Protein AF-A0A7C4N286-F1 (afdb_monomer_lite)

pLDDT: mean 76.95, std 16.13, range [23.2, 97.94]

Structure (mmCIF, N/CA/C/O backbone):
data_AF-A0A7C4N286-F1
#
_entry.id   AF-A0A7C4N286-F1
#
loop_
_atom_site.group_PDB
_atom_site.id
_atom_site.type_symbol
_atom_site.label_atom_id
_atom_site.label_alt_id
_atom_site.label_comp_id
_atom_site.label_asym_id
_atom_site.label_entity_id
_atom_site.label_seq_id
_atom_site.pdbx_PDB_ins_code
_atom_site.Cartn_x
_atom_site.Cartn_y
_atom_site.Cartn_z
_atom_site.occupancy
_atom_site.B_iso_or_equiv
_atom_site.auth_seq_id
_atom_site.auth_comp_id
_atom_site.auth_asym_id
_atom_site.a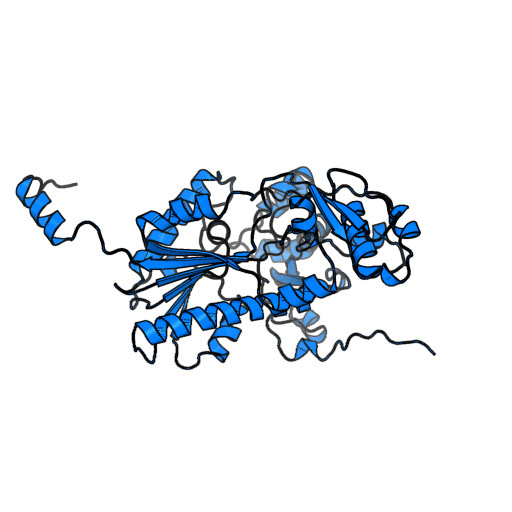uth_atom_id
_atom_site.pdbx_PDB_model_num
ATOM 1 N N . MET A 1 1 ? 22.121 25.941 -27.584 1.00 26.66 1 MET A N 1
ATOM 2 C CA . MET A 1 1 ? 21.160 26.172 -26.486 1.00 26.66 1 MET A CA 1
ATOM 3 C C . MET A 1 1 ? 20.694 24.807 -26.023 1.00 26.66 1 MET A C 1
ATOM 5 O O . MET A 1 1 ? 19.968 24.149 -26.751 1.00 26.66 1 MET A O 1
ATOM 9 N N . VAL A 1 2 ? 21.246 24.333 -24.909 1.00 23.20 2 VAL A N 1
ATOM 10 C CA . VAL A 1 2 ? 20.996 22.997 -24.356 1.00 23.20 2 VAL A CA 1
ATOM 11 C C . VAL A 1 2 ? 20.010 23.186 -23.212 1.00 23.20 2 VAL A C 1
ATOM 13 O O . VAL A 1 2 ? 20.335 23.856 -22.235 1.00 23.20 2 VAL A O 1
ATOM 16 N N . GLY A 1 3 ? 18.790 22.682 -23.385 1.00 23.94 3 GLY A N 1
ATOM 17 C CA . GLY A 1 3 ? 17.765 22.679 -22.350 1.00 23.94 3 GLY A CA 1
ATOM 18 C C . GLY A 1 3 ? 18.136 21.667 -21.279 1.00 23.94 3 GLY A C 1
ATOM 19 O O . GLY A 1 3 ? 18.118 20.463 -21.509 1.00 23.94 3 GLY A O 1
ATOM 20 N N . THR A 1 4 ? 18.529 22.173 -20.121 1.00 26.66 4 THR A N 1
ATOM 21 C CA . THR A 1 4 ? 18.647 21.418 -18.882 1.00 26.66 4 THR A CA 1
ATOM 22 C C . THR A 1 4 ? 17.251 21.039 -18.391 1.00 26.66 4 THR A C 1
ATOM 24 O O . THR A 1 4 ? 16.613 21.832 -17.702 1.00 26.66 4 THR A O 1
ATOM 27 N N . ASP A 1 5 ? 16.812 19.811 -18.671 1.00 26.50 5 ASP A N 1
ATOM 28 C CA . ASP A 1 5 ? 15.773 19.116 -17.892 1.00 26.50 5 ASP A CA 1
ATOM 29 C C . ASP A 1 5 ? 16.361 18.625 -16.557 1.00 26.50 5 ASP A C 1
ATOM 31 O O . ASP A 1 5 ? 16.271 17.461 -16.163 1.00 26.50 5 ASP A O 1
ATOM 35 N N . SER A 1 6 ? 17.004 19.540 -15.829 1.00 28.03 6 SER A N 1
ATOM 36 C CA . SER A 1 6 ? 17.284 19.365 -14.413 1.00 28.03 6 SER A CA 1
ATOM 37 C C . SER A 1 6 ? 15.977 19.602 -13.665 1.00 28.03 6 SER A C 1
ATOM 39 O O . SER A 1 6 ? 15.693 20.687 -13.158 1.00 28.03 6 SER A O 1
ATOM 41 N N . ILE A 1 7 ? 15.145 18.560 -13.593 1.00 30.22 7 ILE A N 1
ATOM 42 C CA . ILE A 1 7 ? 14.093 18.480 -12.578 1.00 30.22 7 ILE A CA 1
ATOM 43 C C . ILE A 1 7 ? 14.762 18.854 -11.250 1.00 30.22 7 ILE A C 1
ATOM 45 O O . ILE A 1 7 ? 15.689 18.166 -10.836 1.00 30.22 7 ILE A O 1
ATOM 49 N N . ARG A 1 8 ? 14.359 19.984 -10.650 1.00 27.56 8 ARG A N 1
ATOM 50 C CA . ARG A 1 8 ? 14.990 20.664 -9.499 1.00 27.56 8 ARG A CA 1
ATOM 51 C C . ARG A 1 8 ? 15.437 19.686 -8.395 1.00 27.56 8 ARG A C 1
ATOM 53 O O . ARG A 1 8 ? 14.693 19.451 -7.447 1.00 27.56 8 ARG A O 1
ATOM 60 N N . GLN A 1 9 ? 16.660 19.160 -8.500 1.00 35.12 9 GLN A N 1
ATOM 61 C CA . GLN A 1 9 ? 17.217 18.101 -7.644 1.00 35.12 9 GLN A CA 1
ATOM 62 C C . GLN A 1 9 ? 17.297 18.506 -6.161 1.00 35.12 9 GLN A C 1
ATOM 64 O O . GLN A 1 9 ? 17.196 17.658 -5.281 1.00 35.12 9 GLN A O 1
ATOM 69 N N . GLU A 1 10 ? 17.395 19.802 -5.865 1.00 27.67 10 GLU A N 1
ATOM 70 C CA . GLU A 1 10 ? 17.580 20.312 -4.500 1.00 27.67 10 GLU A CA 1
ATOM 71 C C . GLU A 1 10 ? 16.273 20.565 -3.733 1.00 27.67 10 GLU A C 1
ATOM 73 O O . GLU A 1 10 ? 16.277 20.635 -2.505 1.00 27.67 10 GLU A O 1
ATOM 78 N N . SER A 1 11 ? 15.128 20.679 -4.419 1.00 29.22 11 SER A N 1
ATOM 79 C CA . SER A 1 11 ? 13.851 20.956 -3.740 1.00 29.22 11 SER A CA 1
ATOM 80 C C . SER A 1 11 ? 13.297 19.734 -2.998 1.00 29.22 11 SER A C 1
ATOM 82 O O . SER A 1 11 ? 12.499 19.903 -2.078 1.00 29.22 11 SER A O 1
ATOM 84 N N . PHE A 1 12 ? 13.711 18.523 -3.387 1.00 33.06 12 PHE A N 1
ATOM 85 C CA . PHE A 1 12 ? 13.225 17.251 -2.837 1.00 33.06 12 PHE A CA 1
ATOM 86 C C . PHE A 1 12 ? 13.862 16.879 -1.491 1.00 33.06 12 PHE A C 1
ATOM 88 O O . PHE A 1 12 ? 13.297 16.089 -0.744 1.00 33.06 12 PHE A O 1
ATOM 95 N N . LEU A 1 13 ? 15.014 17.472 -1.156 1.00 33.72 13 LEU A N 1
ATOM 96 C CA . LEU A 1 13 ? 15.753 17.210 0.086 1.00 33.72 13 LEU A CA 1
ATOM 97 C C . LEU A 1 13 ? 15.246 18.026 1.289 1.00 33.72 13 LEU A C 1
ATOM 99 O O . LEU A 1 13 ? 15.770 17.874 2.390 1.00 33.72 13 LEU A O 1
ATOM 103 N N . LYS A 1 14 ? 14.257 18.913 1.101 1.00 32.84 14 LYS A N 1
ATOM 104 C CA . LYS A 1 14 ? 13.726 19.762 2.183 1.00 32.84 14 LYS A CA 1
ATOM 105 C C . LYS A 1 14 ? 12.690 19.070 3.076 1.00 32.84 14 LYS A C 1
ATOM 107 O O . LYS A 1 14 ? 12.508 19.514 4.204 1.00 32.84 14 LYS A O 1
ATOM 112 N N . GLU A 1 15 ? 12.075 17.978 2.627 1.00 41.16 15 GLU A N 1
ATOM 113 C CA . GLU A 1 15 ? 11.138 17.165 3.421 1.00 41.16 15 GLU A CA 1
ATOM 114 C C . GLU A 1 15 ? 11.647 15.716 3.486 1.00 41.16 15 GLU A C 1
ATOM 116 O O . GLU A 1 15 ? 11.128 14.805 2.838 1.00 41.16 15 GLU A O 1
ATOM 121 N N . ASP A 1 16 ? 12.737 15.510 4.234 1.00 47.94 16 ASP A N 1
ATOM 122 C CA . ASP A 1 16 ? 13.454 14.233 4.317 1.00 47.94 16 ASP A CA 1
ATOM 123 C C . ASP A 1 16 ? 12.679 13.165 5.109 1.00 47.94 16 ASP A C 1
ATOM 125 O O . ASP A 1 16 ? 12.920 12.877 6.284 1.00 47.94 16 ASP A O 1
ATOM 129 N N . SER A 1 17 ? 11.699 12.569 4.439 1.00 48.06 17 SER A N 1
ATOM 130 C CA . SER A 1 17 ? 10.825 11.562 5.028 1.00 48.06 17 SER A CA 1
ATOM 131 C C . SER A 1 17 ? 11.552 10.216 5.194 1.00 48.06 17 SER A C 1
ATOM 133 O O . SER A 1 17 ? 11.416 9.571 6.239 1.00 48.06 17 SER A O 1
ATOM 135 N N . TYR A 1 18 ? 12.396 9.830 4.227 1.00 57.41 18 TYR A N 1
ATOM 136 C CA . TYR A 1 18 ? 13.111 8.544 4.186 1.00 57.41 18 TYR A CA 1
ATOM 137 C C . TYR A 1 18 ? 14.487 8.547 4.882 1.00 57.41 18 TYR A C 1
ATOM 139 O O . TYR A 1 18 ? 15.095 7.486 5.050 1.00 57.41 18 TYR A O 1
ATOM 147 N N . GLY A 1 19 ? 14.977 9.699 5.343 1.00 66.19 19 GLY A N 1
ATOM 148 C CA . GLY A 1 19 ? 16.315 9.808 5.920 1.00 66.19 19 GLY A CA 1
ATOM 149 C C . GLY A 1 19 ? 17.379 9.570 4.854 1.00 66.19 19 GLY A C 1
ATOM 150 O O . GLY A 1 19 ? 18.177 8.638 4.999 1.00 66.19 19 GLY A O 1
ATOM 151 N N . PHE A 1 20 ? 17.318 10.318 3.751 1.00 74.38 20 PHE A N 1
ATOM 152 C CA . PHE A 1 20 ? 18.265 10.196 2.649 1.00 74.38 20 PHE A CA 1
ATOM 153 C C . PHE A 1 20 ? 19.688 10.388 3.151 1.00 74.38 20 PHE A C 1
ATOM 155 O O . PHE A 1 20 ? 19.998 11.323 3.885 1.00 74.38 20 PHE A O 1
ATOM 162 N N . ILE A 1 21 ? 20.554 9.470 2.748 1.00 77.31 21 ILE A N 1
ATOM 163 C CA . ILE A 1 21 ? 21.963 9.512 3.092 1.00 77.31 21 ILE A CA 1
ATOM 164 C C . ILE A 1 21 ? 22.641 10.372 2.041 1.00 77.31 21 ILE A C 1
ATOM 166 O O . ILE A 1 21 ? 22.609 10.042 0.853 1.00 77.31 21 ILE A O 1
ATOM 170 N N . LYS A 1 22 ? 23.250 11.476 2.466 1.00 74.62 22 LYS A N 1
ATOM 171 C CA . LYS A 1 22 ? 23.991 12.323 1.538 1.00 74.62 22 LYS A CA 1
ATOM 172 C C . LYS A 1 22 ? 25.327 11.684 1.186 1.00 74.62 22 LYS A C 1
ATOM 174 O O . LYS A 1 22 ? 25.891 10.927 1.977 1.00 74.62 22 LYS A O 1
ATOM 179 N N . THR A 1 23 ? 25.855 12.017 0.013 1.00 75.75 23 THR A N 1
ATOM 180 C CA . THR A 1 23 ? 27.135 11.483 -0.476 1.00 75.75 23 THR A CA 1
ATOM 181 C C . THR A 1 23 ? 28.273 11.755 0.507 1.00 75.75 23 THR A C 1
ATOM 183 O O . THR A 1 23 ? 29.125 10.896 0.716 1.00 75.75 23 THR A O 1
ATOM 186 N N . GLU A 1 24 ? 28.245 12.910 1.179 1.00 80.62 24 GLU A N 1
ATOM 187 C CA . GLU A 1 24 ? 29.236 13.294 2.195 1.00 80.62 24 GLU A CA 1
ATOM 188 C C . GLU A 1 24 ? 29.259 12.343 3.407 1.00 80.62 24 GLU A C 1
ATOM 190 O O . GLU A 1 24 ? 30.265 12.244 4.104 1.00 80.62 24 GLU A O 1
ATOM 195 N N . GLU A 1 25 ? 28.166 11.621 3.668 1.00 81.00 25 GLU A N 1
ATOM 196 C CA . GLU A 1 25 ? 28.051 10.691 4.794 1.00 81.00 25 GLU A CA 1
ATOM 197 C C . GLU A 1 25 ? 28.521 9.269 4.447 1.00 81.00 25 GLU A C 1
ATOM 199 O O . GLU A 1 25 ? 28.686 8.449 5.354 1.00 81.00 25 GLU A O 1
ATOM 204 N N . PHE A 1 26 ? 28.747 8.945 3.168 1.00 84.12 26 PHE A N 1
ATOM 205 C CA . PHE A 1 26 ? 28.994 7.566 2.725 1.00 84.12 26 PHE A CA 1
ATOM 206 C C . PHE A 1 26 ? 30.222 6.943 3.376 1.00 84.12 26 PHE A C 1
ATOM 208 O O . PHE A 1 26 ? 30.134 5.828 3.893 1.00 84.12 26 PHE A O 1
ATOM 215 N N . GLU A 1 27 ? 31.338 7.671 3.403 1.00 83.06 27 GLU A N 1
ATOM 216 C CA . GLU A 1 27 ? 32.589 7.189 3.990 1.00 83.06 27 GLU A CA 1
ATOM 217 C C . GLU A 1 27 ? 32.395 6.857 5.477 1.00 83.06 27 GLU A C 1
ATOM 219 O O . GLU A 1 27 ? 32.699 5.749 5.919 1.00 83.06 27 GLU A O 1
ATOM 224 N N . SER A 1 28 ? 31.762 7.770 6.223 1.00 86.19 28 SER A N 1
ATOM 225 C CA . SER A 1 28 ? 31.472 7.600 7.653 1.00 86.19 28 SER A CA 1
ATOM 226 C C . SER A 1 28 ? 30.530 6.430 7.960 1.00 86.19 28 SER A C 1
ATOM 228 O O . SER A 1 28 ? 30.586 5.837 9.038 1.00 86.19 28 SER A O 1
ATOM 230 N N . LEU A 1 29 ? 29.661 6.080 7.008 1.00 84.62 29 LEU A N 1
ATOM 231 C CA . LEU A 1 29 ? 28.675 5.010 7.140 1.00 84.62 29 LEU A CA 1
ATOM 232 C C . LEU A 1 29 ? 29.155 3.684 6.535 1.00 84.62 29 LEU A C 1
ATOM 234 O O . LEU A 1 29 ? 28.457 2.671 6.661 1.00 84.62 29 LEU A O 1
ATOM 238 N N . GLY A 1 30 ? 30.341 3.670 5.917 1.00 84.81 30 GLY A N 1
ATOM 239 C CA . GLY A 1 30 ? 30.910 2.505 5.246 1.00 84.81 30 GLY A CA 1
ATOM 240 C C . GLY A 1 30 ? 30.166 2.114 3.967 1.00 84.81 30 GLY A C 1
ATOM 241 O O . GLY A 1 30 ? 30.099 0.929 3.632 1.00 84.81 30 GLY A O 1
ATOM 242 N N . ILE A 1 31 ? 29.527 3.077 3.304 1.00 86.38 31 ILE A N 1
ATOM 243 C CA . ILE A 1 31 ? 28.744 2.868 2.085 1.00 86.38 31 ILE A CA 1
ATOM 244 C C . ILE A 1 31 ? 29.666 2.990 0.876 1.00 86.38 31 ILE A C 1
ATOM 246 O O . ILE A 1 31 ? 30.350 3.991 0.691 1.00 86.38 31 ILE A O 1
ATOM 250 N N . ASP A 1 32 ? 29.657 1.956 0.043 1.00 83.38 32 ASP A N 1
ATOM 251 C CA . ASP A 1 32 ? 30.374 1.941 -1.225 1.00 83.38 32 ASP A CA 1
ATOM 252 C C . ASP A 1 32 ? 29.453 2.462 -2.333 1.00 83.38 32 ASP A C 1
ATOM 254 O O . ASP A 1 32 ? 28.416 1.856 -2.620 1.00 83.38 32 ASP A O 1
ATOM 258 N N . ALA A 1 33 ? 29.832 3.586 -2.946 1.00 79.75 33 ALA A N 1
ATOM 259 C CA . ALA A 1 33 ? 29.052 4.238 -3.993 1.00 79.75 33 ALA A CA 1
ATOM 260 C C . ALA A 1 33 ? 28.854 3.353 -5.235 1.00 79.75 33 ALA A C 1
ATOM 262 O O . ALA A 1 33 ? 27.866 3.525 -5.943 1.00 79.75 33 ALA A O 1
ATOM 263 N N . SER A 1 34 ? 29.739 2.381 -5.484 1.00 79.81 34 SER A N 1
ATOM 264 C CA . SER A 1 34 ? 29.597 1.446 -6.609 1.00 79.81 34 SER A CA 1
ATOM 265 C C . SER A 1 34 ? 28.387 0.517 -6.472 1.00 79.81 34 SER A C 1
ATOM 267 O O . SER A 1 34 ? 27.861 0.049 -7.476 1.00 79.81 34 SER A O 1
ATOM 269 N N . HIS A 1 35 ? 27.898 0.296 -5.248 1.00 79.12 35 HIS A N 1
ATOM 270 C CA . HIS A 1 35 ? 26.699 -0.502 -4.990 1.00 79.12 35 HIS A CA 1
ATOM 271 C C . HIS A 1 35 ? 25.390 0.299 -5.116 1.00 79.12 35 HIS A C 1
ATOM 273 O O . HIS A 1 35 ? 24.315 -0.272 -4.896 1.00 79.12 35 HIS A O 1
ATOM 279 N N . ILE A 1 36 ? 25.466 1.600 -5.427 1.00 78.06 36 ILE A N 1
ATOM 280 C CA . ILE A 1 36 ? 24.312 2.487 -5.595 1.00 78.06 36 ILE A CA 1
ATOM 281 C C . ILE A 1 36 ? 24.045 2.658 -7.096 1.00 78.06 36 ILE A C 1
ATOM 283 O O . ILE A 1 36 ? 24.765 3.401 -7.770 1.00 78.06 36 ILE A O 1
ATOM 287 N N . PRO A 1 37 ? 23.012 1.998 -7.645 1.00 69.88 37 PRO A N 1
ATOM 288 C CA . PRO A 1 37 ? 22.693 2.117 -9.054 1.00 69.88 37 PRO A CA 1
ATOM 289 C C . PRO A 1 37 ? 22.194 3.535 -9.383 1.00 69.88 37 PRO A C 1
ATOM 291 O O . PRO A 1 37 ? 21.446 4.138 -8.595 1.00 69.88 37 PRO A O 1
ATOM 294 N N . PRO A 1 38 ? 22.563 4.087 -10.555 1.00 60.66 38 PRO A N 1
ATOM 295 C CA . PRO A 1 38 ? 22.107 5.401 -10.988 1.00 60.66 38 PRO A CA 1
ATOM 296 C C . PRO A 1 38 ? 20.579 5.523 -10.971 1.00 60.66 38 PRO A C 1
ATOM 298 O O . PRO A 1 38 ? 19.870 4.658 -11.474 1.00 60.66 38 PRO A O 1
ATOM 301 N N . GLY A 1 39 ? 20.053 6.641 -10.463 1.00 59.28 39 GLY A N 1
ATOM 302 C CA . GLY A 1 39 ? 18.601 6.858 -10.362 1.00 59.28 39 GLY A CA 1
ATOM 303 C C . GLY A 1 39 ? 17.955 6.257 -9.108 1.00 59.28 39 GLY A C 1
ATOM 304 O O . GLY A 1 39 ? 16.727 6.268 -8.996 1.00 59.28 39 GLY A O 1
ATOM 305 N N . THR A 1 40 ? 18.760 5.779 -8.158 1.00 70.19 40 THR A N 1
ATOM 306 C CA . THR A 1 40 ? 18.325 5.465 -6.794 1.00 70.19 40 THR A CA 1
ATOM 307 C C . THR A 1 40 ? 19.008 6.379 -5.781 1.00 70.19 40 THR A C 1
ATOM 309 O O . THR A 1 40 ? 20.100 6.891 -6.026 1.00 70.19 40 THR A O 1
ATOM 312 N N . PHE A 1 41 ? 18.352 6.591 -4.643 1.00 76.69 41 PHE A N 1
ATOM 313 C CA . PHE A 1 41 ? 18.877 7.365 -3.527 1.00 76.69 41 PHE A CA 1
ATOM 314 C C . PHE A 1 41 ? 19.013 6.466 -2.302 1.00 76.69 41 PHE A C 1
ATOM 316 O O . PHE A 1 41 ? 18.024 5.839 -1.911 1.00 76.69 41 PHE A O 1
ATOM 323 N N . PRO A 1 42 ? 20.200 6.384 -1.681 1.00 81.56 42 PRO A N 1
ATOM 324 C CA . PRO A 1 42 ? 20.358 5.643 -0.444 1.00 81.56 42 PRO A CA 1
ATOM 325 C C . PRO A 1 42 ? 19.588 6.341 0.679 1.00 81.56 42 PRO A C 1
ATOM 327 O O . PRO A 1 42 ? 19.644 7.558 0.845 1.00 81.56 42 PRO A O 1
ATOM 330 N N . ALA A 1 43 ? 18.878 5.556 1.471 1.00 81.62 43 ALA A N 1
ATOM 331 C CA . ALA A 1 43 ? 18.046 6.017 2.563 1.00 81.62 43 ALA A CA 1
ATOM 332 C C . ALA A 1 43 ? 18.227 5.121 3.786 1.00 81.62 43 ALA A C 1
ATOM 334 O O . ALA A 1 43 ? 18.463 3.913 3.682 1.00 81.62 43 ALA A O 1
ATOM 335 N N . ARG A 1 44 ? 18.109 5.730 4.966 1.00 71.94 44 ARG A N 1
ATOM 336 C CA . ARG A 1 44 ? 18.198 5.028 6.251 1.00 71.94 44 ARG A CA 1
ATOM 337 C C . ARG A 1 44 ? 16.915 4.270 6.578 1.00 71.94 44 ARG A C 1
ATOM 339 O O . ARG A 1 44 ? 16.978 3.252 7.263 1.00 71.94 44 ARG A O 1
ATOM 346 N N . LYS A 1 45 ? 15.761 4.774 6.132 1.00 63.72 45 LYS A N 1
ATOM 347 C CA . LYS A 1 45 ? 14.451 4.176 6.415 1.00 63.72 45 LYS A CA 1
ATOM 348 C C . LYS A 1 45 ? 13.989 3.286 5.274 1.00 63.72 45 LYS A C 1
ATOM 350 O O . LYS A 1 45 ? 14.196 3.606 4.103 1.00 63.72 45 LYS A O 1
ATOM 355 N N . HIS A 1 46 ? 13.341 2.186 5.638 1.00 59.81 46 HIS A N 1
ATOM 356 C CA . HIS A 1 46 ? 12.764 1.265 4.681 1.00 59.81 46 HIS A CA 1
ATOM 357 C C . HIS A 1 46 ? 11.466 1.894 4.147 1.00 59.81 46 HIS A C 1
ATOM 359 O O . HIS A 1 46 ? 10.619 2.326 4.931 1.00 59.81 46 HIS A O 1
ATOM 365 N N . PRO A 1 47 ? 11.246 1.975 2.829 1.00 58.75 47 PRO A N 1
ATOM 366 C CA . PRO A 1 47 ? 9.998 2.528 2.317 1.00 58.75 47 PRO A CA 1
ATOM 367 C C . PRO A 1 47 ? 8.820 1.572 2.542 1.00 58.75 47 PRO A C 1
ATOM 369 O O . PRO A 1 47 ? 8.984 0.397 2.864 1.00 58.75 47 PRO A O 1
ATOM 372 N N . SER A 1 48 ? 7.582 2.035 2.359 1.00 52.03 48 SER A N 1
ATOM 373 C CA . SER A 1 48 ? 6.464 1.083 2.264 1.00 52.03 48 SER A CA 1
ATOM 374 C C . SER A 1 48 ? 6.702 0.095 1.104 1.00 52.03 48 SER A C 1
ATOM 376 O O . SER A 1 48 ? 7.445 0.409 0.176 1.00 52.03 48 SER A O 1
ATOM 378 N N . ARG A 1 49 ? 6.172 -1.136 1.221 1.00 54.06 49 ARG A N 1
ATOM 379 C CA . ARG A 1 49 ? 6.485 -2.289 0.351 1.00 54.06 49 ARG A CA 1
ATOM 380 C C . ARG A 1 49 ? 6.537 -1.864 -1.119 1.00 54.06 49 ARG A C 1
ATOM 382 O O . ARG A 1 49 ? 5.536 -1.411 -1.664 1.00 54.06 49 ARG A O 1
ATOM 389 N N . LEU A 1 50 ? 7.695 -2.041 -1.747 1.00 57.81 50 LEU A N 1
ATOM 390 C CA . LEU A 1 50 ? 7.858 -1.830 -3.177 1.00 57.81 50 LEU A CA 1
ATOM 391 C C . LEU A 1 50 ? 7.782 -3.192 -3.839 1.00 57.81 50 LEU A C 1
ATOM 393 O O . LEU A 1 50 ? 8.623 -4.040 -3.573 1.00 57.81 50 LEU A O 1
ATOM 397 N N . LEU A 1 51 ? 6.757 -3.444 -4.642 1.00 52.72 51 LEU A N 1
ATOM 398 C CA . LEU A 1 51 ? 6.638 -4.733 -5.315 1.00 52.72 51 LEU A CA 1
ATOM 399 C C . LEU A 1 51 ? 7.737 -4.855 -6.372 1.00 52.72 51 LEU A C 1
ATOM 401 O O . LEU A 1 51 ? 7.849 -4.003 -7.255 1.00 52.72 51 LEU A O 1
ATOM 405 N N . SER A 1 52 ? 8.553 -5.903 -6.253 1.00 55.78 52 SER A N 1
ATOM 406 C CA . SER A 1 52 ? 9.552 -6.242 -7.265 1.00 55.78 52 SER A CA 1
ATOM 407 C C . SER A 1 52 ? 8.860 -6.836 -8.486 1.00 55.78 52 SER A C 1
ATOM 409 O O . SER A 1 52 ? 7.879 -7.567 -8.352 1.00 55.78 52 SER A O 1
ATOM 411 N N . ARG A 1 53 ? 9.409 -6.612 -9.683 1.00 57.03 53 ARG A N 1
ATOM 412 C CA . ARG A 1 53 ? 8.981 -7.338 -10.892 1.00 57.03 53 ARG A CA 1
ATOM 413 C C . ARG A 1 53 ? 9.181 -8.856 -10.822 1.00 57.03 53 ARG A C 1
ATOM 415 O O . ARG A 1 53 ? 8.675 -9.568 -11.681 1.00 57.03 53 ARG A O 1
ATOM 422 N N . PHE A 1 54 ? 9.972 -9.355 -9.871 1.00 52.50 54 PHE A N 1
ATOM 423 C CA . PHE A 1 54 ? 10.230 -10.788 -9.700 1.00 52.50 54 PHE A CA 1
ATOM 424 C C . PHE A 1 54 ? 9.297 -11.461 -8.690 1.00 52.50 54 PHE A C 1
ATOM 426 O O . PHE A 1 54 ? 9.525 -12.620 -8.358 1.00 52.50 54 PHE A O 1
ATOM 433 N N . GLY A 1 55 ? 8.265 -10.748 -8.230 1.00 48.19 55 GLY A N 1
ATOM 434 C CA . GLY A 1 55 ? 7.438 -11.186 -7.114 1.00 48.19 55 GLY A CA 1
ATOM 435 C C . GLY A 1 55 ? 8.059 -10.801 -5.767 1.00 48.19 55 GLY A C 1
ATOM 436 O O . GLY A 1 55 ? 9.231 -10.419 -5.672 1.00 48.19 55 GLY A O 1
ATOM 437 N N . GLY A 1 56 ? 7.240 -10.785 -4.717 1.00 54.16 56 GLY A N 1
ATOM 438 C CA . GLY A 1 56 ? 7.653 -10.304 -3.399 1.00 54.16 56 GLY A CA 1
ATOM 439 C C . GLY A 1 56 ? 7.973 -8.798 -3.333 1.00 54.16 56 GLY A C 1
ATOM 440 O O . GLY A 1 56 ? 7.553 -7.978 -4.149 1.00 54.16 56 GLY A O 1
ATOM 441 N N . ASN A 1 57 ? 8.670 -8.396 -2.274 1.00 60.12 57 ASN A N 1
ATOM 442 C CA . ASN A 1 57 ? 9.098 -7.020 -2.033 1.00 60.12 57 ASN A CA 1
ATOM 443 C C . ASN A 1 57 ? 10.521 -6.816 -2.572 1.00 60.12 57 ASN A C 1
ATOM 445 O O . ASN A 1 57 ? 11.425 -7.581 -2.237 1.00 60.12 57 ASN A O 1
ATOM 449 N N . ALA A 1 58 ? 10.742 -5.737 -3.322 1.00 61.56 58 ALA A N 1
ATOM 450 C CA . ALA A 1 58 ? 12.038 -5.284 -3.818 1.00 61.56 58 ALA A CA 1
ATOM 451 C C . ALA A 1 58 ? 13.056 -5.034 -2.697 1.00 61.56 58 ALA A C 1
ATOM 453 O O . ALA A 1 58 ? 14.241 -4.937 -2.966 1.00 61.56 58 ALA A O 1
ATOM 454 N N . PHE A 1 59 ? 12.639 -4.985 -1.435 1.00 63.25 59 PHE A N 1
ATOM 455 C CA . PHE A 1 59 ? 13.534 -4.899 -0.280 1.00 63.25 59 PHE A CA 1
ATOM 456 C C . PHE A 1 59 ? 13.755 -6.233 0.457 1.00 63.25 59 PHE A C 1
ATOM 458 O O . PHE A 1 59 ? 14.359 -6.243 1.524 1.00 63.25 59 PHE A O 1
ATOM 465 N N . GLY A 1 60 ? 13.301 -7.362 -0.101 1.00 54.66 60 GLY A N 1
ATOM 466 C CA . GLY A 1 60 ? 13.635 -8.709 0.385 1.00 54.66 60 GLY A CA 1
ATOM 467 C C . GLY A 1 60 ? 12.545 -9.417 1.197 1.00 54.66 60 GLY A C 1
ATOM 468 O O . GLY A 1 60 ? 12.721 -10.574 1.569 1.00 54.66 60 GLY A O 1
ATOM 469 N N . PHE A 1 61 ? 11.389 -8.793 1.443 1.00 48.44 61 PHE A N 1
ATOM 470 C CA . PHE A 1 61 ? 10.247 -9.497 2.047 1.00 48.44 61 PHE A CA 1
ATOM 471 C C . PHE A 1 61 ? 9.584 -10.444 1.035 1.00 48.44 61 PHE A C 1
ATOM 473 O O . PHE A 1 61 ? 9.176 -10.014 -0.041 1.00 48.44 61 PHE A O 1
ATOM 480 N N . GLY A 1 62 ? 9.430 -11.724 1.385 1.00 48.97 62 GLY A N 1
ATOM 481 C CA . GLY A 1 62 ? 8.814 -12.722 0.497 1.00 48.97 62 GLY A CA 1
ATOM 482 C C . GLY A 1 62 ? 9.749 -13.264 -0.590 1.00 48.97 62 GLY A C 1
ATOM 483 O O . GLY A 1 62 ? 9.278 -13.784 -1.589 1.00 48.97 62 GLY A O 1
ATOM 484 N N . PHE A 1 63 ? 11.063 -13.182 -0.373 1.00 48.28 63 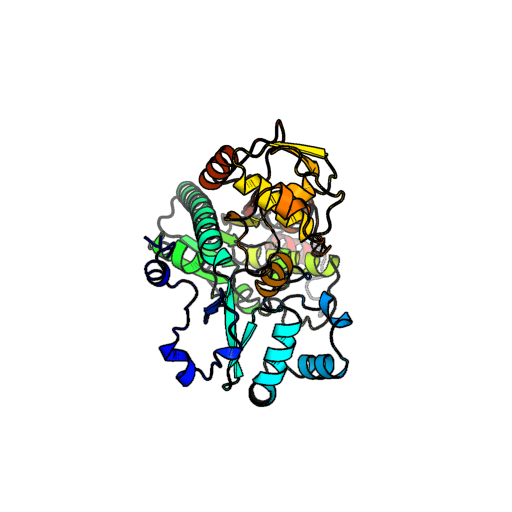PHE A N 1
ATOM 485 C CA . PHE A 1 63 ? 12.162 -13.590 -1.263 1.00 48.28 63 PHE A CA 1
ATOM 486 C C . PHE A 1 63 ? 12.151 -15.056 -1.766 1.00 48.28 63 PHE A C 1
ATOM 488 O O . PHE A 1 63 ? 13.081 -15.505 -2.430 1.00 48.28 63 PHE A O 1
ATOM 495 N N . PHE A 1 64 ? 11.114 -15.832 -1.454 1.00 49.50 64 PHE A N 1
ATOM 496 C CA . PHE A 1 64 ? 11.017 -17.267 -1.723 1.00 49.50 64 PHE A CA 1
ATOM 497 C C . PHE A 1 64 ? 10.841 -17.619 -3.208 1.00 49.50 64 PHE A C 1
ATOM 499 O O . PHE A 1 64 ? 11.180 -18.726 -3.611 1.00 49.50 64 PHE A O 1
ATOM 506 N N . GLU A 1 65 ? 10.409 -16.667 -4.032 1.00 49.84 65 GLU A N 1
ATOM 507 C CA . GLU A 1 65 ? 10.130 -16.859 -5.464 1.00 49.84 65 GLU A CA 1
ATOM 508 C C . GLU A 1 65 ? 11.387 -16.759 -6.354 1.00 49.84 65 GLU A C 1
ATOM 510 O O . GLU A 1 65 ? 11.352 -17.130 -7.525 1.00 49.84 65 GLU A O 1
ATOM 515 N N . VAL A 1 66 ? 12.521 -16.294 -5.806 1.00 52.09 66 VAL A N 1
ATOM 516 C CA . VAL A 1 66 ? 13.774 -16.058 -6.560 1.00 52.09 66 VAL A CA 1
ATOM 517 C C . VAL A 1 66 ? 14.854 -17.114 -6.262 1.00 52.09 66 VAL A C 1
ATOM 519 O O . VAL A 1 66 ? 15.940 -17.076 -6.842 1.00 52.09 66 VAL A O 1
ATOM 522 N N . TYR A 1 67 ? 14.559 -18.100 -5.404 1.00 52.62 67 TYR A N 1
ATOM 523 C CA . TYR A 1 67 ? 15.498 -19.167 -5.022 1.00 52.62 67 TYR A CA 1
ATOM 524 C C . TYR A 1 67 ? 15.992 -19.981 -6.225 1.00 52.62 67 TYR A C 1
ATOM 526 O O . TYR A 1 67 ? 17.163 -20.349 -6.262 1.00 52.62 67 TYR A O 1
ATOM 534 N N . ASP A 1 68 ? 15.149 -20.167 -7.244 1.00 55.03 68 ASP A N 1
ATOM 535 C CA . ASP A 1 68 ? 15.493 -20.912 -8.465 1.00 55.03 68 ASP A CA 1
ATOM 536 C C . ASP A 1 68 ? 16.563 -20.219 -9.330 1.00 55.03 68 ASP A C 1
ATOM 538 O O . ASP A 1 68 ? 17.081 -20.810 -10.277 1.00 55.03 68 ASP A O 1
ATOM 542 N N . ARG A 1 69 ? 16.907 -18.959 -9.029 1.00 59.91 69 ARG A N 1
ATOM 543 C CA . ARG A 1 69 ? 17.897 -18.164 -9.778 1.00 59.91 69 ARG A CA 1
ATOM 544 C C . ARG A 1 69 ? 19.240 -18.018 -9.071 1.00 59.91 69 ARG A C 1
ATOM 546 O O . ARG A 1 69 ? 20.164 -17.449 -9.650 1.00 59.91 69 ARG A O 1
ATOM 553 N N . LEU A 1 70 ? 19.351 -18.493 -7.834 1.00 66.19 70 LEU A N 1
ATOM 554 C CA . LEU A 1 70 ? 20.556 -18.363 -7.021 1.00 66.19 70 LEU A CA 1
ATOM 555 C C . LEU A 1 70 ? 21.380 -19.647 -7.079 1.00 66.19 70 LEU A C 1
ATOM 557 O O . LEU A 1 70 ? 20.841 -20.753 -7.067 1.00 66.19 70 LEU A O 1
ATOM 561 N N . SER A 1 71 ? 22.708 -19.515 -7.119 1.00 75.38 71 SER A N 1
ATOM 562 C CA . SER A 1 71 ? 23.563 -20.696 -7.027 1.00 75.38 71 SER A CA 1
ATOM 563 C C . SER A 1 71 ? 23.449 -21.325 -5.627 1.00 75.38 71 SER A C 1
ATOM 565 O O . SER A 1 71 ? 23.188 -20.613 -4.652 1.00 75.38 71 SER A O 1
ATOM 567 N N . PRO A 1 72 ? 23.708 -22.637 -5.464 1.00 74.44 72 PRO A N 1
ATOM 568 C CA . PRO A 1 72 ? 23.698 -23.276 -4.144 1.00 74.44 72 PRO A CA 1
ATOM 569 C C . PRO A 1 72 ? 24.621 -22.591 -3.123 1.00 74.44 72 PRO A C 1
ATOM 571 O O . PRO A 1 72 ? 24.325 -22.581 -1.930 1.00 74.44 72 PRO A O 1
ATOM 574 N N . LYS A 1 73 ? 25.720 -21.981 -3.593 1.00 79.06 73 LYS A N 1
ATOM 575 C CA . LYS A 1 73 ? 26.651 -21.214 -2.756 1.00 79.06 73 LYS A CA 1
ATOM 576 C C . LYS A 1 73 ? 26.037 -19.897 -2.279 1.00 79.06 73 LYS A C 1
ATOM 578 O O . LYS A 1 73 ? 26.137 -19.584 -1.095 1.00 79.06 73 LYS A O 1
ATOM 583 N N . ASP A 1 74 ? 25.365 -19.169 -3.169 1.00 78.75 74 ASP A N 1
ATOM 584 C CA . ASP A 1 74 ? 24.691 -17.909 -2.832 1.00 78.75 74 ASP A CA 1
ATOM 585 C C . ASP A 1 74 ? 23.528 -18.158 -1.867 1.00 78.75 74 ASP A C 1
ATOM 587 O O . ASP A 1 74 ? 23.366 -17.436 -0.886 1.00 78.75 74 ASP A O 1
ATOM 591 N N . LEU A 1 75 ? 22.765 -19.234 -2.087 1.00 71.69 75 LEU A N 1
ATOM 592 C CA . LEU A 1 75 ? 21.696 -19.664 -1.187 1.00 71.69 75 LEU A CA 1
ATOM 593 C C . LEU A 1 75 ? 22.215 -19.972 0.216 1.00 71.69 75 LEU A C 1
ATOM 595 O O . LEU A 1 75 ? 21.643 -19.505 1.199 1.00 71.69 75 LEU A O 1
ATOM 599 N N . GLN A 1 76 ? 23.314 -20.720 0.316 1.00 75.88 76 GLN A N 1
ATOM 600 C CA . GLN A 1 76 ? 23.927 -21.047 1.599 1.00 75.88 76 GLN A CA 1
ATOM 601 C C . GLN A 1 76 ? 24.442 -19.792 2.318 1.00 75.88 76 GLN A C 1
ATOM 603 O O . GLN A 1 76 ? 24.290 -19.674 3.536 1.00 75.88 76 GLN A O 1
ATOM 608 N N . LEU A 1 77 ? 25.006 -18.834 1.573 1.00 77.88 77 LEU A N 1
ATOM 609 C CA . LEU A 1 77 ? 25.441 -17.555 2.125 1.00 77.88 77 LEU A CA 1
ATOM 610 C C . LEU A 1 77 ? 24.250 -16.740 2.642 1.00 77.88 77 LEU A C 1
ATOM 612 O O . LEU A 1 77 ? 24.278 -16.306 3.791 1.00 77.88 77 LEU A O 1
ATOM 616 N N . LEU A 1 78 ? 23.180 -16.586 1.857 1.00 73.75 78 LEU A N 1
ATOM 617 C CA . LEU A 1 78 ? 21.990 -15.842 2.280 1.00 73.75 78 LEU A CA 1
ATOM 618 C C . LEU A 1 78 ? 21.279 -16.496 3.473 1.00 73.75 78 LEU A C 1
ATOM 620 O O . LEU A 1 78 ? 20.871 -15.798 4.396 1.00 73.75 78 LEU A O 1
ATOM 624 N N . GLN A 1 79 ? 21.195 -17.828 3.516 1.00 70.00 79 GLN A N 1
ATOM 625 C CA . GLN A 1 79 ? 20.632 -18.569 4.655 1.00 70.00 79 GLN A CA 1
ATOM 626 C C . GLN A 1 79 ? 21.475 -18.442 5.932 1.00 70.00 79 GLN A C 1
ATOM 628 O O . GLN A 1 79 ? 20.956 -18.621 7.036 1.00 70.00 79 GLN A O 1
ATOM 633 N N . SER A 1 80 ? 22.769 -18.134 5.801 1.00 69.56 80 SER A N 1
ATOM 634 C CA . SER A 1 80 ? 23.654 -17.887 6.943 1.00 69.56 80 SER A CA 1
ATOM 635 C C . SER A 1 80 ? 23.464 -16.500 7.571 1.00 69.56 80 SER A C 1
ATOM 637 O O . SER A 1 80 ? 23.918 -16.274 8.697 1.00 69.56 80 SER A O 1
ATOM 639 N N . ILE A 1 81 ? 22.776 -15.585 6.876 1.00 68.25 81 ILE A N 1
ATOM 640 C CA . ILE A 1 81 ? 22.460 -14.247 7.372 1.00 68.25 81 ILE A CA 1
ATOM 641 C C . ILE A 1 81 ? 21.306 -14.357 8.366 1.00 68.25 81 ILE A C 1
ATOM 643 O O . ILE A 1 81 ? 20.184 -14.722 8.026 1.00 68.25 81 ILE A O 1
ATOM 647 N N . THR A 1 82 ? 21.579 -14.008 9.619 1.00 59.38 82 THR A N 1
ATOM 648 C CA . THR A 1 82 ? 20.566 -13.926 10.673 1.00 59.38 82 THR A CA 1
ATOM 649 C C . THR A 1 82 ? 20.710 -12.607 11.424 1.00 59.38 82 THR A C 1
ATOM 651 O O . THR A 1 82 ? 21.854 -12.195 11.648 1.00 59.38 82 THR A O 1
ATOM 654 N N . PRO A 1 83 ? 19.607 -11.988 11.889 1.00 53.84 83 PRO A N 1
ATOM 655 C CA . PRO A 1 83 ? 19.653 -10.769 12.707 1.00 53.84 83 PRO A CA 1
ATOM 656 C C . PRO A 1 83 ? 20.603 -10.880 13.910 1.00 53.84 83 PRO A C 1
ATOM 658 O O . PRO A 1 83 ? 21.259 -9.914 14.287 1.00 53.84 83 PRO A O 1
ATOM 661 N N . ASP A 1 84 ? 20.753 -12.092 14.444 1.00 53.44 84 ASP A N 1
ATOM 662 C CA . ASP A 1 84 ? 21.544 -12.406 15.637 1.00 53.44 84 ASP A CA 1
ATOM 663 C C . ASP A 1 84 ? 23.064 -12.502 15.372 1.00 53.44 84 ASP A C 1
ATOM 665 O O . ASP A 1 84 ? 23.843 -12.747 16.293 1.00 53.44 84 ASP A O 1
ATOM 669 N N . LYS A 1 85 ? 23.514 -12.350 14.113 1.00 66.75 85 LYS A N 1
ATOM 670 C CA . LYS A 1 85 ? 24.927 -12.493 13.701 1.00 66.75 85 LYS A CA 1
ATOM 671 C C . LYS A 1 85 ? 25.374 -11.383 12.732 1.00 66.75 85 LYS A C 1
ATOM 673 O O . LYS A 1 85 ? 25.742 -11.673 11.589 1.00 66.75 85 LYS A O 1
ATOM 678 N N . PRO A 1 86 ? 25.419 -10.112 13.175 1.00 69.44 86 PRO A N 1
ATOM 679 C CA . PRO A 1 86 ? 25.807 -8.981 12.324 1.00 69.44 86 PRO A CA 1
ATOM 680 C C . PRO A 1 86 ? 27.252 -9.073 11.803 1.00 69.44 86 PRO A C 1
ATOM 682 O O . PRO A 1 86 ? 27.575 -8.503 10.763 1.00 69.44 86 PRO A O 1
ATOM 685 N N . GLU A 1 87 ? 28.120 -9.834 12.476 1.00 76.94 87 GLU A N 1
ATOM 686 C CA . GLU A 1 87 ? 29.513 -10.045 12.058 1.00 76.94 87 GLU A CA 1
ATOM 687 C C . GLU A 1 87 ? 29.630 -10.790 10.717 1.00 76.94 87 GLU A C 1
ATOM 689 O O . GLU A 1 87 ? 30.550 -10.536 9.939 1.00 76.94 87 GLU A O 1
ATOM 694 N N . VAL A 1 88 ? 28.674 -11.673 10.400 1.00 76.19 88 VAL A N 1
ATOM 695 C CA . VAL A 1 88 ? 28.628 -12.375 9.104 1.00 76.19 88 VAL A CA 1
ATOM 696 C C . VAL A 1 88 ? 28.330 -11.380 7.986 1.00 76.19 88 VAL A C 1
ATOM 698 O O . VAL A 1 88 ? 29.009 -11.379 6.960 1.00 76.19 88 VAL A O 1
ATOM 701 N N . VAL A 1 89 ? 27.376 -10.476 8.219 1.00 79.81 89 VAL A N 1
ATOM 702 C CA . VAL A 1 89 ? 27.023 -9.415 7.270 1.00 79.81 89 VAL A CA 1
ATOM 703 C C . VAL A 1 89 ? 28.214 -8.493 7.034 1.00 79.81 89 VAL A C 1
ATOM 705 O O . VAL A 1 89 ? 28.546 -8.222 5.889 1.00 79.81 89 VAL A O 1
ATOM 708 N N . ARG A 1 90 ? 28.922 -8.074 8.091 1.00 82.69 90 ARG A N 1
ATOM 709 C CA . ARG A 1 90 ? 30.146 -7.260 7.969 1.00 82.69 90 ARG A CA 1
ATOM 710 C C . ARG A 1 90 ? 31.233 -7.939 7.151 1.00 82.69 90 ARG A C 1
ATOM 712 O O . ARG A 1 90 ? 31.879 -7.293 6.336 1.00 82.69 90 ARG A O 1
ATOM 719 N N . LYS A 1 91 ? 31.446 -9.238 7.364 1.00 85.81 91 LYS A N 1
ATOM 720 C CA . LYS A 1 91 ? 32.497 -9.991 6.674 1.00 85.81 91 LYS A CA 1
ATOM 721 C C . LYS A 1 91 ? 32.192 -10.183 5.187 1.00 85.81 91 LYS A C 1
ATOM 723 O O . LYS A 1 91 ? 33.107 -10.104 4.372 1.00 85.81 91 LYS A O 1
ATOM 728 N N . TYR A 1 92 ? 30.926 -10.411 4.840 1.00 85.56 92 TYR A N 1
ATOM 729 C CA . TYR A 1 92 ? 30.509 -10.772 3.483 1.00 85.56 92 TYR A CA 1
ATOM 730 C C . TYR A 1 92 ? 29.676 -9.691 2.775 1.00 85.56 92 TYR A C 1
ATOM 732 O O . TYR A 1 92 ? 29.090 -9.973 1.736 1.00 85.56 92 TYR A O 1
ATOM 740 N N . TYR A 1 93 ? 29.633 -8.447 3.274 1.00 84.69 93 TYR A N 1
ATOM 741 C CA . TYR A 1 93 ? 28.729 -7.403 2.757 1.00 84.69 93 TYR A CA 1
ATOM 742 C C . TYR A 1 93 ? 28.841 -7.182 1.242 1.00 84.69 93 TYR A C 1
ATOM 744 O O . TYR A 1 93 ? 27.828 -6.980 0.584 1.00 84.69 93 TYR A O 1
ATOM 752 N N . ARG A 1 94 ? 30.052 -7.258 0.668 1.00 86.06 94 ARG A N 1
ATOM 753 C CA . ARG A 1 94 ? 30.265 -7.117 -0.785 1.00 86.06 94 ARG A CA 1
ATOM 754 C C . ARG A 1 94 ? 29.619 -8.251 -1.568 1.00 86.06 94 ARG A C 1
ATOM 756 O O . ARG A 1 94 ? 28.996 -8.020 -2.595 1.00 86.06 94 ARG A O 1
ATOM 763 N N . GLU A 1 95 ? 29.767 -9.473 -1.075 1.00 84.75 95 GLU A N 1
ATOM 764 C CA . GLU A 1 95 ? 29.230 -10.670 -1.715 1.00 84.75 95 GLU A CA 1
ATOM 765 C C . GLU A 1 95 ? 27.702 -10.701 -1.591 1.00 84.75 95 GLU A C 1
ATOM 767 O O . GLU A 1 95 ? 27.009 -10.940 -2.574 1.00 84.75 95 GLU A O 1
ATOM 772 N N . ILE A 1 96 ? 27.175 -10.304 -0.429 1.00 82.31 96 ILE A N 1
ATOM 773 C CA . ILE A 1 96 ? 25.737 -10.120 -0.197 1.00 82.31 96 ILE A CA 1
ATOM 774 C C . ILE A 1 96 ? 25.172 -9.038 -1.124 1.00 82.31 96 ILE A C 1
ATOM 776 O O . ILE A 1 96 ? 24.170 -9.276 -1.792 1.00 82.31 96 ILE A O 1
ATOM 780 N N . ASN A 1 97 ? 25.818 -7.871 -1.213 1.00 84.88 97 ASN A N 1
ATOM 781 C CA . ASN A 1 97 ? 25.375 -6.782 -2.085 1.00 84.88 97 ASN A CA 1
ATOM 782 C C . ASN A 1 97 ? 25.395 -7.187 -3.555 1.00 84.88 97 ASN A C 1
ATOM 784 O O . ASN A 1 97 ? 24.441 -6.883 -4.261 1.00 84.88 97 ASN A O 1
ATOM 788 N N . ARG A 1 98 ? 26.424 -7.916 -3.998 1.00 84.62 98 ARG A N 1
ATOM 789 C CA . ARG A 1 98 ? 26.502 -8.461 -5.356 1.00 84.62 98 ARG A CA 1
ATOM 790 C C . ARG A 1 98 ? 25.353 -9.429 -5.643 1.00 84.62 98 ARG A C 1
ATOM 792 O O . ARG A 1 98 ? 24.752 -9.367 -6.713 1.00 84.62 98 ARG A O 1
ATOM 799 N N . ILE A 1 99 ? 25.035 -10.318 -4.700 1.00 77.50 99 ILE A N 1
ATOM 800 C CA . ILE A 1 99 ? 23.896 -11.234 -4.833 1.00 77.50 99 ILE A CA 1
ATOM 801 C C . ILE A 1 99 ? 22.593 -10.428 -4.911 1.00 77.50 99 ILE A C 1
ATOM 803 O O . ILE A 1 99 ? 21.812 -10.622 -5.839 1.00 77.50 99 ILE A O 1
ATOM 807 N N . TYR A 1 100 ? 22.389 -9.476 -3.999 1.00 79.00 100 TYR A N 1
ATOM 808 C CA . TYR A 1 100 ? 21.205 -8.613 -3.951 1.00 79.00 100 TYR A CA 1
ATOM 809 C C . TYR A 1 100 ? 21.041 -7.754 -5.205 1.00 79.00 100 TYR A C 1
ATOM 811 O O . TYR A 1 100 ? 19.926 -7.578 -5.685 1.00 79.00 100 TYR A O 1
ATOM 819 N N . GLU A 1 101 ? 22.134 -7.268 -5.777 1.00 77.62 101 GLU A N 1
ATOM 820 C CA . GLU A 1 101 ? 22.144 -6.580 -7.063 1.00 77.62 101 GLU A CA 1
ATOM 821 C C . GLU A 1 101 ? 21.707 -7.510 -8.199 1.00 77.62 101 GLU A C 1
ATOM 823 O O . GLU A 1 101 ? 20.826 -7.155 -8.978 1.00 77.62 101 GLU A O 1
ATOM 828 N N . SER A 1 102 ? 22.246 -8.733 -8.253 1.00 72.50 102 SER A N 1
ATOM 829 C CA . SER A 1 102 ? 21.959 -9.684 -9.338 1.00 72.50 102 SER A CA 1
ATOM 830 C C . SER A 1 102 ? 20.489 -10.108 -9.433 1.00 72.50 102 SER A C 1
ATOM 832 O O . SER A 1 102 ? 19.997 -10.426 -10.515 1.00 72.50 102 SER A O 1
ATOM 834 N N . ILE A 1 103 ? 19.781 -10.078 -8.306 1.00 69.00 103 ILE A N 1
ATOM 835 C CA . ILE A 1 103 ? 18.370 -10.462 -8.186 1.00 69.00 103 ILE A CA 1
ATOM 836 C C . ILE A 1 103 ? 17.426 -9.263 -8.044 1.00 69.00 103 ILE A C 1
ATOM 838 O O . ILE A 1 103 ? 16.229 -9.459 -7.841 1.00 69.00 103 ILE A O 1
ATOM 842 N N . GLY A 1 104 ? 17.942 -8.035 -8.152 1.00 66.56 104 GLY A N 1
ATOM 843 C CA . GLY A 1 104 ? 17.116 -6.828 -8.182 1.00 66.56 104 GLY A CA 1
ATOM 844 C C . GLY A 1 104 ? 16.590 -6.354 -6.829 1.00 66.56 104 GLY A C 1
ATOM 845 O O . GLY A 1 104 ? 15.605 -5.618 -6.778 1.00 66.56 104 GLY A O 1
ATOM 846 N N . LEU A 1 105 ? 17.216 -6.756 -5.719 1.00 74.19 105 LEU A N 1
ATOM 847 C CA . LEU A 1 105 ? 16.887 -6.188 -4.417 1.00 74.19 105 LEU A CA 1
ATOM 848 C C . LEU A 1 105 ? 17.437 -4.767 -4.289 1.00 74.19 105 LEU A C 1
ATOM 850 O O . LEU A 1 105 ? 18.544 -4.457 -4.721 1.00 74.19 105 LEU A O 1
ATOM 854 N N . LEU A 1 106 ? 16.675 -3.917 -3.618 1.00 76.50 106 LEU A N 1
ATOM 855 C CA . LEU A 1 106 ? 16.960 -2.521 -3.319 1.00 76.50 106 LEU A CA 1
ATOM 856 C C . LEU A 1 106 ? 17.416 -2.319 -1.871 1.00 76.50 106 LEU A C 1
ATOM 858 O O . LEU A 1 106 ? 17.436 -1.206 -1.361 1.00 76.50 106 LEU A O 1
ATOM 862 N N . ILE A 1 107 ? 17.798 -3.390 -1.187 1.00 80.38 107 ILE A N 1
ATOM 863 C CA . ILE A 1 107 ? 18.510 -3.321 0.086 1.00 80.38 107 ILE A CA 1
ATOM 864 C C . ILE A 1 107 ? 20.001 -3.554 -0.168 1.00 80.38 107 ILE A C 1
ATOM 866 O O . ILE A 1 107 ? 20.391 -4.349 -1.027 1.00 80.38 107 ILE A O 1
ATOM 870 N N . ARG A 1 108 ? 20.850 -2.845 0.566 1.00 85.12 108 ARG A N 1
ATOM 871 C CA . ARG A 1 108 ? 22.304 -3.015 0.562 1.00 85.12 108 ARG A CA 1
ATOM 872 C C . ARG A 1 108 ? 22.823 -2.976 1.987 1.00 85.12 108 ARG A C 1
ATOM 874 O O . ARG A 1 108 ? 22.188 -2.407 2.865 1.00 85.12 108 ARG A O 1
ATOM 881 N N . PHE A 1 109 ? 23.996 -3.546 2.210 1.00 85.88 109 PHE A N 1
ATOM 882 C CA . PHE A 1 109 ? 24.709 -3.485 3.476 1.00 85.88 109 PHE A CA 1
ATOM 883 C C . PHE A 1 109 ? 25.976 -2.651 3.342 1.00 85.88 109 PHE A C 1
ATOM 885 O O . PHE A 1 109 ? 26.706 -2.746 2.353 1.00 85.88 109 PHE A O 1
ATOM 892 N N . SER A 1 110 ? 26.236 -1.821 4.346 1.00 85.81 110 SER A N 1
ATOM 893 C CA . SER A 1 110 ? 27.502 -1.111 4.472 1.00 85.81 110 SER A CA 1
ATOM 894 C C . SER A 1 110 ? 28.595 -2.029 5.027 1.00 85.81 110 SER A C 1
ATOM 896 O O . SER A 1 110 ? 28.305 -3.095 5.577 1.00 85.81 110 SER A O 1
ATOM 898 N N . SER A 1 111 ? 29.858 -1.609 4.945 1.00 86.38 111 SER A N 1
ATOM 899 C CA . SER A 1 111 ? 30.986 -2.332 5.555 1.00 86.38 111 SER A CA 1
ATOM 900 C C . SER A 1 111 ? 30.852 -2.479 7.079 1.00 86.38 111 SER A C 1
ATOM 902 O O . SER A 1 111 ? 31.423 -3.390 7.673 1.00 86.38 111 SER A O 1
ATOM 904 N N . LEU A 1 112 ? 30.028 -1.634 7.713 1.00 84.19 112 LEU A N 1
ATOM 905 C CA . LEU A 1 112 ? 29.672 -1.715 9.133 1.00 84.19 112 LEU A CA 1
ATOM 906 C C . LEU A 1 112 ? 28.591 -2.770 9.423 1.00 84.19 112 LEU A C 1
ATOM 908 O O . LEU A 1 112 ? 28.205 -2.955 10.582 1.00 84.19 112 LEU A O 1
ATOM 912 N N . GLY A 1 113 ? 28.099 -3.462 8.392 1.00 75.75 113 GLY A N 1
ATOM 913 C CA . GLY A 1 113 ? 27.044 -4.470 8.475 1.00 75.75 113 GLY A CA 1
ATOM 914 C C . GLY A 1 113 ? 25.653 -3.882 8.687 1.00 75.75 113 GLY A C 1
ATOM 915 O O . GLY A 1 113 ? 24.743 -4.606 9.081 1.00 75.75 113 GLY A O 1
ATOM 916 N N . LYS A 1 114 ? 25.479 -2.572 8.466 1.00 80.50 114 LYS A N 1
ATOM 917 C CA . LYS A 1 114 ? 24.181 -1.902 8.592 1.00 80.50 114 LYS A CA 1
ATOM 918 C C . LYS A 1 114 ? 23.458 -1.900 7.245 1.00 80.50 114 LYS A C 1
ATOM 920 O O . LYS A 1 114 ? 24.091 -1.555 6.245 1.00 80.50 114 LYS A O 1
ATOM 925 N N . PRO A 1 115 ? 22.165 -2.257 7.199 1.00 80.31 115 PRO A N 1
ATOM 926 C CA . PRO A 1 115 ? 21.391 -2.135 5.977 1.00 80.31 115 PRO A CA 1
ATOM 927 C C . PRO A 1 115 ? 21.114 -0.663 5.647 1.00 80.31 115 PRO A C 1
ATOM 929 O O . PRO A 1 115 ? 20.943 0.166 6.542 1.00 80.31 115 PRO A O 1
ATOM 932 N N . TYR A 1 116 ? 21.038 -0.360 4.358 1.00 80.69 116 TYR A N 1
ATOM 933 C CA . TYR A 1 116 ? 20.491 0.868 3.797 1.00 80.69 116 TYR A CA 1
ATOM 934 C C . TYR A 1 116 ? 19.645 0.525 2.567 1.00 80.69 116 TYR A C 1
ATOM 936 O O . TYR A 1 116 ? 19.806 -0.533 1.952 1.00 80.69 116 TYR A O 1
ATOM 944 N N . TYR A 1 117 ? 18.717 1.412 2.229 1.00 82.25 117 TYR A N 1
ATOM 945 C CA . TYR A 1 117 ? 17.689 1.160 1.226 1.00 82.25 117 TYR A CA 1
ATOM 946 C C . TYR A 1 117 ? 17.885 2.070 0.025 1.00 82.25 117 TYR A C 1
ATOM 948 O O . TYR A 1 117 ? 18.116 3.263 0.173 1.00 82.25 117 TYR A O 1
ATOM 956 N N . LEU A 1 118 ? 17.800 1.507 -1.168 1.00 79.44 118 LEU A N 1
ATOM 957 C CA . LEU A 1 118 ? 17.907 2.207 -2.434 1.00 79.44 118 LEU A CA 1
ATOM 958 C C . LEU A 1 118 ? 16.500 2.606 -2.874 1.00 79.44 118 LEU A C 1
ATOM 960 O O . LEU A 1 118 ? 15.706 1.763 -3.281 1.00 79.44 118 LEU A O 1
ATOM 964 N N . ILE A 1 119 ? 16.171 3.890 -2.770 1.00 73.69 119 ILE A N 1
ATOM 965 C CA . ILE A 1 119 ? 14.858 4.409 -3.151 1.00 73.69 119 ILE A CA 1
ATOM 966 C C . ILE A 1 119 ? 14.921 4.886 -4.602 1.00 73.69 119 ILE A C 1
ATOM 968 O O . ILE A 1 119 ? 15.643 5.846 -4.884 1.00 73.69 119 ILE A O 1
ATOM 972 N N . PRO A 1 120 ? 14.196 4.264 -5.545 1.00 68.56 120 PRO A N 1
ATOM 973 C CA . PRO A 1 120 ? 14.207 4.722 -6.926 1.00 68.56 120 PRO A CA 1
ATOM 974 C C . PRO A 1 120 ? 13.569 6.108 -7.049 1.00 68.56 120 PRO A C 1
ATOM 976 O O . PRO A 1 120 ? 12.542 6.388 -6.430 1.00 68.56 120 PRO A O 1
ATOM 979 N N . VAL A 1 121 ? 14.142 6.969 -7.893 1.00 62.06 121 VAL A N 1
ATOM 980 C CA . VAL A 1 121 ? 13.669 8.352 -8.094 1.00 62.06 121 VAL A CA 1
ATOM 981 C C . VAL A 1 121 ? 12.192 8.425 -8.502 1.00 62.06 121 VAL A C 1
ATOM 983 O O . VAL A 1 121 ? 11.459 9.295 -8.035 1.00 62.06 121 VAL A O 1
ATOM 986 N N . SER A 1 122 ? 11.727 7.467 -9.309 1.00 53.72 122 SER A N 1
ATOM 987 C CA . SER A 1 122 ? 10.338 7.356 -9.773 1.00 53.72 122 SER A CA 1
ATOM 988 C C . SER A 1 122 ? 9.333 7.084 -8.646 1.00 53.72 122 SER A C 1
ATOM 990 O O . SER A 1 122 ? 8.144 7.370 -8.793 1.00 53.72 122 SER A O 1
ATOM 992 N N . PHE A 1 123 ? 9.800 6.576 -7.503 1.00 56.50 123 PHE A N 1
ATOM 993 C CA . PHE A 1 123 ? 8.967 6.296 -6.337 1.00 56.50 123 PHE A CA 1
ATOM 994 C C . PHE A 1 123 ? 8.844 7.484 -5.388 1.00 56.50 123 PHE A C 1
ATOM 996 O O . PHE A 1 123 ? 7.956 7.485 -4.542 1.00 56.50 123 PHE A O 1
ATOM 1003 N N . LEU A 1 124 ? 9.669 8.523 -5.522 1.00 56.34 124 LEU A N 1
ATOM 1004 C CA . LEU A 1 124 ? 9.662 9.653 -4.593 1.00 56.34 124 LEU A CA 1
ATOM 1005 C C . LEU A 1 124 ? 8.405 10.520 -4.731 1.00 56.34 124 LEU A C 1
ATOM 1007 O O . LEU A 1 124 ? 7.738 10.804 -3.739 1.00 56.34 124 LEU A O 1
ATOM 1011 N N . SER A 1 125 ? 8.029 10.891 -5.956 1.00 48.12 125 SER A N 1
ATOM 1012 C CA . SER A 1 125 ? 6.862 11.748 -6.217 1.00 48.12 125 SER A CA 1
ATOM 1013 C C . SER A 1 125 ? 5.527 11.010 -6.053 1.00 48.12 125 SER A C 1
ATOM 1015 O O . SER A 1 125 ? 4.577 11.545 -5.475 1.00 48.12 125 SER A O 1
ATOM 1017 N N . SER A 1 126 ? 5.456 9.758 -6.514 1.00 51.44 126 SER A N 1
ATOM 1018 C CA . SER A 1 126 ? 4.264 8.906 -6.427 1.00 51.44 126 SER A CA 1
ATOM 1019 C C . SER A 1 126 ? 3.983 8.438 -4.996 1.00 51.44 126 SER A C 1
ATOM 1021 O O . SER A 1 126 ? 2.823 8.442 -4.570 1.00 51.44 126 SER A O 1
ATOM 1023 N N . SER A 1 127 ? 5.021 8.127 -4.209 1.00 59.47 127 SER A N 1
ATOM 1024 C CA . SER A 1 127 ? 4.858 7.764 -2.796 1.00 59.47 127 SER A CA 1
ATOM 1025 C C . SER A 1 127 ? 4.356 8.938 -1.969 1.00 59.47 127 SER A C 1
ATOM 1027 O O . SER A 1 127 ? 3.437 8.749 -1.180 1.00 59.47 127 SER A O 1
ATOM 1029 N N . LEU A 1 128 ? 4.881 10.153 -2.174 1.00 64.62 128 LEU A N 1
ATOM 1030 C CA . LEU A 1 128 ? 4.417 11.341 -1.445 1.00 64.62 128 LEU A CA 1
ATOM 1031 C C . LEU A 1 128 ? 2.958 11.684 -1.773 1.00 64.62 128 LEU A C 1
ATOM 1033 O O . LEU A 1 128 ? 2.173 11.945 -0.865 1.00 64.62 128 LEU A O 1
ATOM 1037 N N . SER A 1 129 ? 2.560 11.606 -3.048 1.00 69.69 129 SER A N 1
ATOM 1038 C CA . SER A 1 129 ? 1.152 11.773 -3.442 1.00 69.69 129 SER A CA 1
ATOM 1039 C C . SER A 1 129 ? 0.254 10.717 -2.786 1.00 69.69 129 SER A C 1
ATOM 1041 O O . SER A 1 129 ? -0.794 11.045 -2.233 1.00 69.69 129 SER A O 1
ATOM 1043 N N . THR A 1 130 ? 0.693 9.456 -2.769 1.00 75.44 130 THR A N 1
ATOM 1044 C CA . THR A 1 130 ? -0.035 8.349 -2.128 1.00 75.44 130 THR A CA 1
ATOM 1045 C C . THR A 1 130 ? -0.144 8.537 -0.613 1.00 75.44 130 THR A C 1
ATOM 1047 O O . THR A 1 130 ? -1.224 8.348 -0.054 1.00 75.44 130 THR A O 1
ATOM 1050 N N . ILE A 1 131 ? 0.942 8.946 0.051 1.00 78.56 131 ILE A N 1
ATOM 1051 C CA . ILE A 1 131 ? 0.984 9.264 1.486 1.00 78.56 131 ILE A CA 1
ATOM 1052 C C . ILE A 1 131 ? -0.005 10.380 1.797 1.00 78.56 131 ILE A C 1
ATOM 1054 O O . ILE A 1 131 ? -0.860 10.202 2.662 1.00 78.56 131 ILE A O 1
ATOM 1058 N N . ARG A 1 132 ? 0.046 11.480 1.039 1.00 82.56 132 ARG A N 1
ATOM 1059 C CA . ARG A 1 132 ? -0.872 12.609 1.201 1.00 82.56 132 ARG A CA 1
ATOM 1060 C C . ARG A 1 132 ? -2.323 12.177 1.010 1.00 82.56 132 ARG A C 1
ATOM 1062 O O . ARG A 1 132 ? -3.156 12.461 1.858 1.00 82.56 132 ARG A O 1
ATOM 1069 N N . ASN A 1 133 ? -2.615 11.421 -0.047 1.00 85.38 133 ASN A N 1
ATOM 1070 C CA . ASN A 1 133 ? -3.963 10.931 -0.334 1.00 85.38 133 ASN A CA 1
ATOM 1071 C C . ASN A 1 133 ? -4.510 10.007 0.773 1.00 85.38 133 ASN A C 1
ATOM 1073 O O . ASN A 1 133 ? -5.700 10.072 1.087 1.00 85.38 133 ASN A O 1
ATOM 1077 N N . LYS A 1 134 ? -3.663 9.146 1.361 1.00 89.94 134 LYS A N 1
ATOM 1078 C CA . LYS A 1 134 ? -4.039 8.323 2.521 1.00 89.94 134 LYS A CA 1
ATOM 1079 C C . LYS A 1 134 ? -4.246 9.180 3.766 1.00 89.94 134 LYS A C 1
ATOM 1081 O O . LYS A 1 134 ? -5.233 8.979 4.464 1.00 89.94 134 LYS A O 1
ATOM 1086 N N . ALA A 1 135 ? -3.346 10.126 4.029 1.00 91.38 135 ALA A N 1
ATOM 1087 C CA . ALA A 1 135 ? -3.447 11.039 5.161 1.00 91.38 135 ALA A CA 1
ATOM 1088 C C . ALA A 1 135 ? -4.730 11.879 5.090 1.00 91.38 135 ALA A C 1
ATOM 1090 O O . ALA A 1 135 ? -5.415 11.995 6.095 1.00 91.38 135 ALA A O 1
ATOM 1091 N N . ASP A 1 136 ? -5.109 12.374 3.908 1.00 92.12 136 ASP A N 1
ATOM 1092 C CA . ASP A 1 136 ? -6.354 13.124 3.694 1.00 92.12 136 ASP A CA 1
ATOM 1093 C C . ASP A 1 136 ? -7.600 12.285 4.028 1.00 92.12 136 ASP A C 1
ATOM 1095 O O . ASP A 1 136 ? -8.529 12.776 4.669 1.00 92.12 136 ASP A O 1
ATOM 1099 N N . GLU A 1 137 ? -7.631 11.009 3.628 1.00 94.81 137 GLU A N 1
ATOM 1100 C CA . GLU A 1 137 ? -8.754 10.121 3.960 1.00 94.81 137 GLU A CA 1
ATOM 1101 C C . GLU A 1 137 ? -8.777 9.756 5.448 1.00 94.81 137 GLU A C 1
ATOM 1103 O O . GLU A 1 137 ? -9.834 9.785 6.075 1.00 94.81 137 GLU A O 1
ATOM 1108 N N . ILE A 1 138 ? -7.615 9.474 6.039 1.00 95.69 138 ILE A N 1
ATOM 1109 C CA . ILE A 1 138 ? -7.491 9.227 7.479 1.00 95.69 138 ILE A CA 1
ATOM 1110 C C . ILE A 1 138 ? -7.959 10.449 8.273 1.00 95.69 138 ILE A C 1
ATOM 1112 O O . ILE A 1 138 ? -8.701 10.292 9.240 1.00 95.69 138 ILE A O 1
ATOM 1116 N N . SER A 1 139 ? -7.590 11.659 7.842 1.00 94.75 139 SER A N 1
ATOM 1117 C CA . SER A 1 139 ? -8.035 12.904 8.463 1.00 94.75 139 SER A CA 1
ATOM 1118 C C . SER A 1 139 ? -9.559 12.997 8.506 1.00 94.75 139 SER A C 1
ATOM 1120 O O . SER A 1 139 ? -10.121 13.284 9.560 1.00 94.75 139 SER A O 1
ATOM 1122 N N . ARG A 1 140 ? -10.242 12.668 7.399 1.00 94.75 140 ARG A N 1
ATOM 1123 C CA . ARG A 1 140 ? -11.713 12.648 7.357 1.00 94.75 140 ARG A CA 1
ATOM 1124 C C . ARG A 1 140 ? -12.317 11.679 8.370 1.00 94.75 140 ARG A C 1
ATOM 1126 O O . ARG A 1 140 ? -13.332 12.003 8.983 1.00 94.75 140 ARG A O 1
ATOM 1133 N N . VAL A 1 141 ? -11.713 10.505 8.548 1.00 96.06 141 VAL A N 1
ATOM 1134 C CA . VAL A 1 141 ? -12.191 9.496 9.507 1.00 96.06 141 VAL A CA 1
ATOM 1135 C C . VAL A 1 141 ? -11.967 9.949 10.945 1.00 96.06 141 VAL A C 1
ATOM 1137 O O . VAL A 1 141 ? -12.890 9.853 11.749 1.00 96.06 141 VAL A O 1
ATOM 1140 N N . ILE A 1 142 ? -10.791 10.498 11.259 1.00 95.00 142 ILE A N 1
ATOM 1141 C CA . ILE A 1 142 ?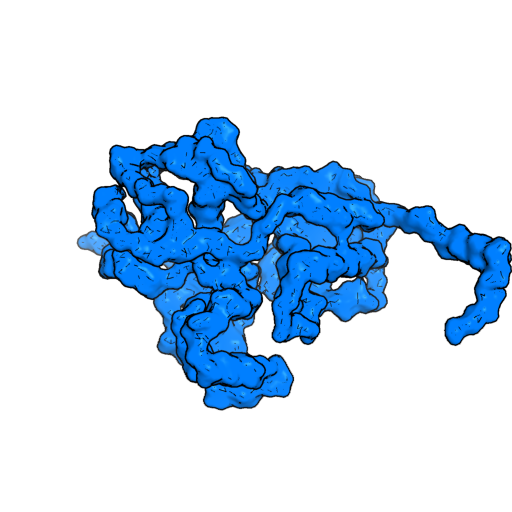 -10.486 11.050 12.586 1.00 95.00 142 ILE A CA 1
ATOM 1142 C C . ILE A 1 142 ? -11.481 12.163 12.933 1.00 95.00 142 ILE A C 1
ATOM 1144 O O . ILE A 1 142 ? -12.105 12.127 13.989 1.00 95.00 142 ILE A O 1
ATOM 1148 N N . GLU A 1 143 ? -11.708 13.114 12.024 1.00 93.44 143 GLU A N 1
ATOM 1149 C CA . GLU A 1 143 ? -12.668 14.202 12.236 1.00 93.44 143 GLU A CA 1
ATOM 1150 C C . GLU A 1 143 ? -14.108 13.701 12.411 1.00 93.44 143 GLU A C 1
ATOM 1152 O O . GLU A 1 143 ? -14.849 14.215 13.253 1.00 93.44 143 GLU A O 1
ATOM 1157 N N . ALA A 1 144 ? -14.525 12.706 11.623 1.00 93.31 144 ALA A N 1
ATOM 1158 C CA . ALA A 1 144 ? -15.843 12.094 11.748 1.00 93.31 144 ALA A CA 1
ATOM 1159 C C . ALA A 1 144 ? -16.007 11.382 13.099 1.00 93.31 144 ALA A C 1
ATOM 1161 O O . ALA A 1 144 ? -17.014 11.590 13.779 1.00 93.31 144 ALA A O 1
ATOM 1162 N N . HIS A 1 145 ? -15.001 10.612 13.521 1.00 92.44 145 HIS A N 1
ATOM 1163 C CA . HIS A 1 145 ? -14.983 9.948 14.821 1.00 92.44 145 HIS A CA 1
ATOM 1164 C C . HIS A 1 145 ? -15.011 10.975 15.962 1.00 92.44 145 HIS A C 1
ATOM 1166 O O . HIS A 1 145 ? -15.821 10.871 16.878 1.00 92.44 145 HIS A O 1
ATOM 1172 N N . ARG A 1 146 ? -14.212 12.045 15.863 1.00 90.88 146 ARG A N 1
ATOM 1173 C CA . ARG A 1 146 ? -14.184 13.166 16.817 1.00 90.88 146 ARG A CA 1
ATOM 1174 C C . ARG A 1 146 ? -15.552 13.819 16.993 1.00 90.88 146 ARG A C 1
ATOM 1176 O O . ARG A 1 146 ? -15.985 14.041 18.123 1.00 90.88 146 ARG A O 1
ATOM 1183 N N . LYS A 1 147 ? -16.254 14.094 15.889 1.00 90.81 147 LYS A N 1
ATOM 1184 C CA . LYS A 1 147 ? -17.623 14.640 15.910 1.00 90.81 147 LYS A CA 1
ATOM 1185 C C . LYS A 1 147 ? -18.617 13.666 16.542 1.00 90.81 147 LYS A C 1
ATOM 1187 O O . LYS A 1 147 ? -19.493 14.105 17.278 1.00 90.81 147 LYS A O 1
ATOM 1192 N N . LYS A 1 148 ? -18.469 12.365 16.278 1.00 90.94 148 LYS A N 1
ATOM 1193 C CA . LYS A 1 148 ? -19.313 11.307 16.852 1.00 90.94 148 LYS A CA 1
ATOM 1194 C C . LYS A 1 148 ? -19.122 11.179 18.366 1.00 90.94 148 LYS A C 1
ATOM 1196 O O . LYS A 1 148 ? -20.109 11.066 19.084 1.00 90.94 148 LYS A O 1
ATOM 1201 N N . THR A 1 149 ? -17.882 11.208 18.857 1.00 87.94 149 THR A N 1
ATOM 1202 C CA . THR A 1 149 ? -17.578 10.982 20.281 1.00 87.94 149 THR A CA 1
ATOM 1203 C C . THR A 1 149 ? -17.557 12.257 21.126 1.00 87.94 149 THR A C 1
ATOM 1205 O O . THR A 1 149 ? -17.466 12.154 22.345 1.00 87.94 149 THR A O 1
ATOM 1208 N N . LEU A 1 150 ? -17.586 13.446 20.507 1.00 86.38 150 LEU A N 1
ATOM 1209 C CA . LEU A 1 150 ? -17.461 14.758 21.169 1.00 86.38 150 LEU A CA 1
ATOM 1210 C C . LEU A 1 150 ? -16.206 14.887 22.058 1.00 86.38 150 LEU A C 1
ATOM 1212 O O . LEU A 1 150 ? -16.200 15.618 23.046 1.00 86.38 150 LEU A O 1
ATOM 1216 N N . LYS A 1 151 ? -15.131 14.170 21.712 1.00 84.44 151 LYS A N 1
ATOM 1217 C CA . LYS A 1 151 ? -13.848 14.204 22.435 1.00 84.44 151 LYS A CA 1
ATOM 1218 C C . LYS A 1 151 ? -12.908 15.178 21.735 1.00 84.44 151 LYS A C 1
ATOM 1220 O O . LYS A 1 151 ? -12.795 15.137 20.515 1.00 84.44 151 LYS A O 1
ATOM 1225 N N . GLU A 1 152 ? -12.218 16.035 22.481 1.00 81.12 152 GLU A N 1
ATOM 1226 C CA . GLU A 1 152 ? -11.222 16.944 21.894 1.00 81.12 152 GLU A CA 1
ATOM 1227 C C . GLU A 1 152 ? -9.919 16.217 21.549 1.00 81.12 152 GLU A C 1
ATOM 1229 O O . GLU A 1 152 ? -9.375 16.420 20.466 1.00 81.12 152 GLU A O 1
ATOM 1234 N N . ASN A 1 153 ? -9.495 15.295 22.419 1.00 87.62 153 ASN A N 1
ATOM 1235 C CA . ASN A 1 153 ? -8.277 14.507 22.257 1.00 87.62 153 ASN A CA 1
ATOM 1236 C C . ASN A 1 153 ? -8.627 13.018 22.159 1.00 87.62 153 ASN A C 1
ATOM 1238 O O . ASN A 1 153 ? -9.486 12.521 22.890 1.00 87.62 153 ASN A O 1
ATOM 1242 N N . GLN A 1 154 ? -7.948 12.307 21.262 1.00 90.19 154 GLN A N 1
ATOM 1243 C CA . GLN A 1 154 ? -8.149 10.883 21.008 1.00 90.19 154 GLN A CA 1
ATOM 1244 C C . GLN A 1 154 ? -6.812 10.153 21.093 1.00 90.19 154 GLN A C 1
ATOM 1246 O O . GLN A 1 154 ? -5.777 10.692 20.688 1.00 90.19 154 GLN A O 1
ATOM 1251 N N . SER A 1 155 ? -6.848 8.924 21.605 1.00 93.88 155 SER A N 1
ATOM 1252 C CA . SER A 1 155 ? -5.712 8.007 21.554 1.00 93.88 155 SER A CA 1
ATOM 1253 C C . SER A 1 155 ? -5.860 7.105 20.334 1.00 93.88 155 SER A C 1
ATOM 1255 O O . SER A 1 155 ? -6.795 6.305 20.246 1.00 93.88 155 SER A O 1
ATOM 1257 N N . ILE A 1 156 ? -4.967 7.274 19.361 1.00 95.81 156 ILE A N 1
ATOM 1258 C CA . ILE A 1 156 ? -5.071 6.673 18.032 1.00 95.81 156 ILE A CA 1
ATOM 1259 C C . ILE A 1 156 ? -3.915 5.697 17.821 1.00 95.81 156 ILE A C 1
ATOM 1261 O O . ILE A 1 156 ? -2.745 6.078 17.803 1.00 95.81 156 ILE A O 1
ATOM 1265 N N . GLY A 1 157 ? -4.231 4.420 17.623 1.00 94.62 157 GLY A N 1
ATOM 1266 C CA . GLY A 1 157 ? -3.248 3.402 17.265 1.00 94.62 157 GLY A CA 1
ATOM 1267 C C . GLY A 1 157 ? -2.947 3.400 15.772 1.00 94.62 157 GLY A C 1
ATOM 1268 O O . GLY A 1 157 ? -3.867 3.325 14.964 1.00 94.62 157 GLY A O 1
ATOM 1269 N N . LEU A 1 158 ? -1.673 3.400 15.390 1.00 92.38 158 LEU A N 1
ATOM 1270 C CA . LEU A 1 158 ? -1.237 3.192 14.008 1.00 92.38 158 LEU A CA 1
ATOM 1271 C C . LEU A 1 158 ? -0.614 1.803 13.881 1.00 92.38 158 LEU A C 1
ATOM 1273 O O . LEU A 1 158 ? 0.497 1.581 14.358 1.00 92.38 158 LEU A O 1
ATOM 1277 N N . LEU A 1 159 ? -1.321 0.870 13.242 1.00 90.12 159 LEU A N 1
ATOM 1278 C CA . LEU A 1 159 ? -0.833 -0.485 12.982 1.00 90.12 159 LEU A CA 1
ATOM 1279 C C . LEU A 1 159 ? 0.073 -0.489 11.747 1.00 90.12 159 LEU A C 1
ATOM 1281 O O . LEU A 1 159 ? -0.329 -0.823 10.638 1.00 90.12 159 LEU A O 1
ATOM 1285 N N . THR A 1 160 ? 1.306 -0.030 11.927 1.00 80.56 160 THR A N 1
ATOM 1286 C CA . THR A 1 160 ? 2.298 0.066 10.855 1.00 80.56 160 THR A CA 1
ATOM 1287 C C . THR A 1 160 ? 3.717 0.042 11.419 1.00 80.56 160 THR A C 1
ATOM 1289 O O . THR A 1 160 ? 3.916 0.105 12.630 1.00 80.56 160 THR A O 1
ATOM 1292 N N . SER A 1 161 ? 4.713 -0.058 10.539 1.00 73.88 161 SER A N 1
ATOM 1293 C CA . SER A 1 161 ? 6.123 0.014 10.919 1.00 73.88 161 SER A CA 1
ATOM 1294 C C . SER A 1 161 ? 6.485 1.397 11.469 1.00 73.88 161 SER A C 1
ATOM 1296 O O . SER A 1 161 ? 5.962 2.414 11.019 1.00 73.88 161 SER A O 1
ATOM 1298 N N . SER A 1 162 ? 7.425 1.451 12.415 1.00 69.31 162 SER A N 1
ATOM 1299 C CA . SER A 1 162 ? 7.875 2.693 13.059 1.00 69.31 162 SER A CA 1
ATOM 1300 C C . SER A 1 162 ? 8.505 3.718 12.112 1.00 69.31 162 SER A C 1
ATOM 1302 O O . SER A 1 162 ? 8.661 4.878 12.481 1.00 69.31 162 SER A O 1
ATOM 1304 N N . ASP A 1 163 ? 8.905 3.296 10.917 1.00 61.97 163 ASP A N 1
ATOM 1305 C CA . ASP A 1 163 ? 9.495 4.139 9.880 1.00 61.97 163 ASP A CA 1
ATOM 1306 C C . ASP A 1 163 ? 8.502 4.564 8.786 1.00 61.97 163 ASP A C 1
ATOM 1308 O O . ASP A 1 163 ? 8.902 5.223 7.827 1.00 61.97 163 ASP A O 1
ATOM 1312 N N . ASP A 1 164 ? 7.213 4.240 8.935 1.00 71.19 164 ASP A N 1
ATOM 1313 C CA . ASP A 1 164 ? 6.182 4.638 7.980 1.00 71.19 164 ASP A CA 1
ATOM 1314 C C . ASP A 1 164 ? 6.012 6.164 7.931 1.00 71.19 164 ASP A C 1
ATOM 1316 O O . ASP A 1 164 ? 5.800 6.830 8.947 1.00 71.19 164 ASP A O 1
ATOM 1320 N N . LEU A 1 165 ? 6.063 6.720 6.721 1.00 70.44 165 LEU A N 1
ATOM 1321 C CA . LEU A 1 165 ? 5.981 8.160 6.483 1.00 70.44 165 LEU A CA 1
ATOM 1322 C C . LEU A 1 165 ? 4.604 8.755 6.787 1.00 70.44 165 LEU A C 1
ATOM 1324 O O . LEU A 1 165 ? 4.492 9.965 6.965 1.00 70.44 165 LEU A O 1
ATOM 1328 N N . LEU A 1 166 ? 3.563 7.925 6.895 1.00 77.94 166 LEU A N 1
ATOM 1329 C CA . LEU A 1 166 ? 2.260 8.394 7.363 1.00 77.94 166 LEU A CA 1
ATOM 1330 C C . LEU A 1 166 ? 2.313 8.914 8.805 1.00 77.94 166 LEU A C 1
ATOM 1332 O O . LEU A 1 166 ? 1.522 9.780 9.162 1.00 77.94 166 LEU A O 1
ATOM 1336 N N . ILE A 1 167 ? 3.223 8.397 9.637 1.00 79.38 167 ILE A N 1
ATOM 1337 C CA . ILE A 1 167 ? 3.326 8.770 11.053 1.00 79.38 167 ILE A CA 1
ATOM 1338 C C . ILE A 1 167 ? 3.647 10.265 11.220 1.00 79.38 167 ILE A C 1
ATOM 1340 O O . ILE A 1 167 ? 2.859 10.952 11.879 1.00 79.38 167 ILE A O 1
ATOM 1344 N N . PRO A 1 168 ? 4.755 10.800 10.659 1.00 71.88 168 PRO A N 1
ATOM 1345 C CA . PRO A 1 168 ? 5.059 12.223 10.777 1.00 71.88 168 PRO A CA 1
ATOM 1346 C C . PRO A 1 168 ? 4.000 13.098 10.099 1.00 71.88 168 PRO A C 1
ATOM 1348 O O . PRO A 1 168 ? 3.617 14.108 10.679 1.00 71.88 168 PRO A O 1
ATOM 1351 N N . GLU A 1 169 ? 3.469 12.693 8.941 1.00 80.44 169 GLU A N 1
ATOM 1352 C CA . GLU A 1 169 ? 2.415 13.442 8.240 1.00 80.44 169 GLU A CA 1
ATOM 1353 C C . GLU A 1 169 ? 1.156 13.612 9.109 1.00 80.44 169 GLU A C 1
ATOM 1355 O O . GLU A 1 169 ? 0.634 14.716 9.256 1.00 80.44 169 GLU A O 1
ATOM 1360 N N . LEU A 1 170 ? 0.685 12.536 9.747 1.00 85.88 170 LEU A N 1
ATOM 1361 C CA . LEU A 1 170 ? -0.482 12.585 10.633 1.00 85.88 170 LEU A CA 1
ATOM 1362 C C . LEU A 1 170 ? -0.192 13.343 11.931 1.00 85.88 170 LEU A C 1
ATOM 1364 O O . LEU A 1 170 ? -1.027 14.122 12.383 1.00 85.88 170 LEU A O 1
ATOM 1368 N N . SER A 1 171 ? 1.001 13.162 12.500 1.00 83.50 171 SER A N 1
ATOM 1369 C CA . SER A 1 171 ? 1.410 13.838 13.738 1.00 83.50 171 SER A CA 1
ATOM 1370 C C . SER A 1 171 ? 1.560 15.353 13.553 1.00 83.50 171 SER A C 1
ATOM 1372 O O . SER A 1 171 ? 1.309 16.120 14.479 1.00 83.50 171 SER A O 1
ATOM 1374 N N . LEU A 1 172 ? 1.943 15.806 12.354 1.00 80.62 172 LEU A N 1
ATOM 1375 C CA . LEU A 1 172 ? 1.990 17.229 12.010 1.00 80.62 172 LEU A CA 1
ATOM 1376 C C . LEU A 1 172 ? 0.590 17.839 11.873 1.00 80.62 172 LEU A C 1
ATOM 1378 O O . LEU A 1 172 ? 0.388 18.982 12.290 1.00 80.62 172 LEU A O 1
ATOM 1382 N N . ARG A 1 173 ? -0.356 17.084 11.298 1.00 86.94 173 ARG A N 1
ATOM 1383 C CA . ARG A 1 173 ? -1.747 17.513 11.080 1.00 86.94 173 ARG A CA 1
ATOM 1384 C C . ARG A 1 173 ? -2.570 17.552 12.366 1.00 86.94 173 ARG A C 1
ATOM 1386 O O . ARG A 1 173 ? -3.380 18.457 12.520 1.00 86.94 173 ARG A O 1
ATOM 1393 N N . PHE A 1 174 ? -2.350 16.598 13.269 1.00 89.81 174 PHE A N 1
ATOM 1394 C CA . PHE A 1 174 ? -3.151 16.403 14.479 1.00 89.81 174 PHE A CA 1
ATOM 1395 C C . PHE A 1 174 ? -2.278 16.472 15.732 1.00 89.81 174 PHE A C 1
ATOM 1397 O O . PHE A 1 174 ? -1.877 15.451 16.291 1.00 89.81 174 PHE A O 1
ATOM 1404 N N . LYS A 1 175 ? -1.973 17.692 16.177 1.00 86.88 175 LYS A N 1
ATOM 1405 C CA . LYS A 1 175 ? -1.128 17.929 17.363 1.00 86.88 175 LYS A CA 1
ATOM 1406 C C . LYS A 1 175 ? -1.863 17.668 18.677 1.00 86.88 175 LYS A C 1
ATOM 1408 O O . LYS A 1 175 ? -1.232 17.494 19.713 1.00 86.88 175 LYS A O 1
ATOM 1413 N N . GLU A 1 176 ? -3.187 17.676 18.629 1.00 88.94 176 GLU A N 1
ATOM 1414 C CA . GLU A 1 176 ? -4.091 17.443 19.750 1.00 88.94 176 GLU A CA 1
ATOM 1415 C C . GLU A 1 176 ? -4.309 15.950 20.053 1.00 88.94 176 GLU A C 1
ATOM 1417 O O . GLU A 1 176 ? -4.795 15.589 21.125 1.00 88.94 176 GLU A O 1
ATOM 1422 N N . HIS A 1 177 ? -3.974 15.063 19.113 1.00 91.06 177 HIS A N 1
ATOM 1423 C CA . HIS A 1 177 ? -4.181 13.624 19.252 1.00 91.06 177 HIS A CA 1
ATOM 1424 C C . HIS A 1 177 ? -2.893 12.907 19.648 1.00 91.06 177 HIS A C 1
ATOM 1426 O O . HIS A 1 177 ? -1.790 13.279 19.249 1.00 91.06 177 HIS A O 1
ATOM 1432 N N . GLN A 1 178 ? -3.040 11.834 20.421 1.00 91.62 178 GLN A N 1
ATOM 1433 C CA . GLN A 1 178 ? -1.922 10.979 20.788 1.00 91.62 178 GLN A CA 1
ATOM 1434 C C . GLN A 1 178 ? -1.845 9.804 19.814 1.00 91.62 178 GLN A C 1
ATOM 1436 O O . GLN A 1 178 ? -2.714 8.933 19.821 1.00 91.62 178 GLN A O 1
ATOM 1441 N N . PHE A 1 179 ? -0.784 9.743 19.009 1.00 91.56 179 PHE A N 1
ATOM 1442 C CA . PHE A 1 179 ? -0.522 8.595 18.142 1.00 91.56 179 PHE A CA 1
ATOM 1443 C C . PHE A 1 179 ? 0.340 7.546 18.844 1.00 91.56 179 PHE A C 1
ATOM 1445 O O . PHE A 1 179 ? 1.422 7.839 19.354 1.00 91.56 179 PHE A O 1
ATOM 1452 N N . VAL A 1 180 ? -0.118 6.295 18.822 1.00 91.88 180 VAL A N 1
ATOM 1453 C CA . VAL A 1 180 ? 0.589 5.138 19.376 1.00 91.88 180 VAL A CA 1
ATOM 1454 C C . VAL A 1 180 ? 0.952 4.185 18.243 1.00 91.88 180 VAL A C 1
ATOM 1456 O O . VAL A 1 180 ? 0.084 3.596 17.605 1.00 91.88 180 VAL A O 1
ATOM 1459 N N . ILE A 1 181 ? 2.247 3.996 17.998 1.00 89.12 181 ILE A N 1
ATOM 1460 C CA . ILE A 1 181 ? 2.727 3.098 16.940 1.00 89.12 181 ILE A CA 1
ATOM 1461 C C . ILE A 1 181 ? 2.622 1.643 17.412 1.00 89.12 181 ILE A C 1
ATOM 1463 O O . ILE A 1 181 ? 3.231 1.248 18.411 1.00 89.12 181 ILE A O 1
ATOM 1467 N N . LEU A 1 182 ? 1.873 0.840 16.662 1.00 89.19 182 LEU A N 1
ATOM 1468 C CA . LEU A 1 182 ? 1.688 -0.595 16.846 1.00 89.19 182 LEU A CA 1
ATOM 1469 C C . LEU A 1 182 ? 2.475 -1.306 15.742 1.00 89.19 182 LEU A C 1
ATOM 1471 O O . LEU A 1 182 ? 1.944 -1.552 14.668 1.00 89.19 182 LEU A O 1
ATOM 1475 N N . ASP A 1 183 ? 3.747 -1.603 15.985 1.00 80.75 183 ASP A N 1
ATOM 1476 C CA . ASP A 1 183 ? 4.656 -2.203 14.994 1.00 80.75 183 ASP A CA 1
ATOM 1477 C C . ASP A 1 183 ? 5.082 -3.636 15.350 1.00 80.75 183 ASP A C 1
ATOM 1479 O O . ASP A 1 183 ? 5.920 -4.204 14.654 1.00 80.75 183 ASP A O 1
ATOM 1483 N N . SER A 1 184 ? 4.541 -4.215 16.430 1.00 81.06 184 SER A N 1
ATOM 1484 C CA . SER A 1 184 ? 4.851 -5.579 16.864 1.00 81.06 184 SER A CA 1
ATOM 1485 C C . SER A 1 184 ? 3.717 -6.229 17.667 1.00 81.06 184 SER A C 1
ATOM 1487 O O . SER A 1 184 ? 2.822 -5.547 18.189 1.00 81.06 184 SER A O 1
ATOM 1489 N N . VAL A 1 185 ? 3.760 -7.560 17.803 1.00 83.00 185 VAL A N 1
ATOM 1490 C CA . VAL A 1 185 ? 2.796 -8.324 18.623 1.00 83.00 185 VAL A CA 1
ATOM 1491 C C . VAL A 1 185 ? 2.946 -8.003 20.112 1.00 83.00 185 VAL A C 1
ATOM 1493 O O . VAL A 1 185 ? 1.951 -7.964 20.841 1.00 83.00 185 VAL A O 1
ATOM 1496 N N . GLU A 1 186 ? 4.168 -7.730 20.567 1.00 84.06 186 GLU A N 1
ATOM 1497 C CA . GLU A 1 186 ? 4.460 -7.332 21.945 1.00 84.06 186 GLU A CA 1
ATOM 1498 C C . GLU A 1 186 ? 3.779 -6.008 22.249 1.00 84.06 186 GLU A C 1
ATOM 1500 O O . GLU A 1 186 ? 3.075 -5.911 23.250 1.00 84.06 186 GLU A O 1
ATOM 1505 N N . LYS A 1 187 ? 3.890 -5.016 21.351 1.00 86.50 187 LYS A N 1
ATOM 1506 C CA . LYS A 1 187 ? 3.153 -3.763 21.517 1.00 86.50 187 LYS A CA 1
ATOM 1507 C C . LYS A 1 187 ? 1.659 -4.022 21.522 1.00 86.50 187 LYS A C 1
ATOM 1509 O O . LYS A 1 187 ? 0.993 -3.492 22.396 1.00 86.50 187 LYS A O 1
ATOM 1514 N N . LEU A 1 188 ? 1.131 -4.854 20.615 1.00 85.69 188 LEU A N 1
ATOM 1515 C CA . LEU A 1 188 ? -0.287 -5.251 20.603 1.00 85.69 188 LEU A CA 1
ATOM 1516 C C . LEU A 1 188 ? -0.768 -5.898 21.909 1.00 85.69 188 LEU A C 1
ATOM 1518 O O . LEU A 1 188 ? -1.940 -5.755 22.242 1.00 85.69 188 LEU A O 1
ATOM 1522 N N . SER A 1 189 ? 0.118 -6.572 22.641 1.00 83.38 189 SER A N 1
ATOM 1523 C CA . SER A 1 189 ? -0.206 -7.272 23.889 1.00 83.38 189 SER A CA 1
ATOM 1524 C C . SER A 1 189 ? 0.227 -6.518 25.152 1.00 83.38 189 SER A C 1
ATOM 1526 O O . SER A 1 189 ? -0.054 -6.986 26.253 1.00 83.38 189 SER A O 1
ATOM 1528 N N . ALA A 1 190 ? 0.913 -5.382 25.016 1.00 83.44 190 ALA A N 1
ATOM 1529 C CA . ALA A 1 190 ? 1.418 -4.613 26.144 1.00 83.44 190 ALA A CA 1
ATOM 1530 C C . ALA A 1 190 ? 0.262 -3.989 26.947 1.00 83.44 190 ALA A C 1
ATOM 1532 O O . ALA A 1 190 ? -0.701 -3.508 26.339 1.00 83.44 190 ALA A O 1
ATOM 1533 N N . PRO A 1 191 ? 0.355 -3.940 28.291 1.00 73.06 191 PRO A N 1
ATOM 1534 C CA . PRO A 1 191 ? -0.600 -3.206 29.112 1.00 73.06 191 PRO A CA 1
ATOM 1535 C C . PRO A 1 191 ? -0.589 -1.728 28.723 1.00 73.06 191 PRO A C 1
ATOM 1537 O O . PRO A 1 191 ? 0.464 -1.090 28.737 1.00 73.06 191 PRO A O 1
ATOM 1540 N N . ARG A 1 192 ? -1.750 -1.184 28.357 1.00 83.75 192 ARG A N 1
ATOM 1541 C CA . ARG A 1 192 ? -1.901 0.226 27.989 1.00 83.75 192 ARG A CA 1
ATOM 1542 C C . ARG A 1 192 ? -3.339 0.694 28.104 1.00 83.75 192 ARG A C 1
ATOM 1544 O O . ARG A 1 192 ? -4.261 -0.115 28.193 1.00 83.75 192 ARG A O 1
ATOM 1551 N N . GLU A 1 193 ? -3.496 2.010 28.050 1.00 81.94 193 GLU A N 1
ATOM 1552 C CA . GLU A 1 193 ? -4.798 2.643 27.903 1.00 81.94 193 GLU A CA 1
ATOM 1553 C C . GLU A 1 193 ? -5.478 2.203 26.605 1.00 81.94 193 GLU A C 1
ATOM 1555 O O . GLU A 1 193 ? -4.833 1.972 25.576 1.00 81.94 193 GLU A O 1
ATOM 1560 N N . SER A 1 194 ? -6.801 2.068 26.671 1.00 90.31 194 SER A N 1
ATOM 1561 C CA . SER A 1 194 ? -7.607 1.704 25.515 1.00 90.31 194 SER A CA 1
ATOM 1562 C C . SER A 1 194 ? -7.604 2.820 24.470 1.00 90.31 194 SER A C 1
ATOM 1564 O O . SER A 1 194 ? -7.658 4.003 24.802 1.00 90.31 194 SER A O 1
ATOM 1566 N N . LEU A 1 195 ? -7.592 2.429 23.201 1.00 94.56 195 LEU A N 1
ATOM 1567 C CA . LEU A 1 195 ? -7.532 3.326 22.051 1.00 94.56 195 LEU A CA 1
ATOM 1568 C C . LEU A 1 195 ? -8.944 3.701 21.584 1.00 94.56 195 LEU A C 1
ATOM 1570 O O . LEU A 1 195 ? -9.848 2.865 21.604 1.00 94.56 195 LEU A O 1
ATOM 1574 N N . ASP A 1 196 ? -9.134 4.944 21.150 1.00 95.50 196 ASP A N 1
ATOM 1575 C CA . ASP A 1 196 ? -10.391 5.408 20.547 1.00 95.50 196 ASP A CA 1
ATOM 1576 C C . ASP A 1 196 ? -10.511 4.911 19.094 1.00 95.50 196 ASP A C 1
ATOM 1578 O O . ASP A 1 196 ? -11.563 4.454 18.660 1.00 95.50 196 ASP A O 1
ATOM 1582 N N . LEU A 1 197 ? -9.402 4.913 18.352 1.00 96.88 197 LEU A N 1
ATOM 1583 C CA . LEU A 1 197 ? -9.360 4.511 16.948 1.00 96.88 197 LEU A CA 1
ATOM 1584 C C . LEU A 1 197 ? -8.070 3.739 16.668 1.00 96.88 197 LEU A C 1
ATOM 1586 O O . LEU A 1 197 ? -6.999 4.112 17.145 1.00 96.88 197 LEU A O 1
ATOM 1590 N N . VAL A 1 198 ? -8.147 2.682 15.863 1.00 97.06 198 VAL A N 1
ATOM 1591 C CA . VAL A 1 198 ? -6.968 2.026 15.285 1.00 97.06 198 VAL A CA 1
ATOM 1592 C C . VAL A 1 198 ? -7.017 2.176 13.772 1.00 97.06 198 VAL A C 1
ATOM 1594 O O . VAL A 1 198 ? -8.012 1.840 13.137 1.00 97.06 198 VAL A O 1
ATOM 1597 N N . ILE A 1 199 ? -5.930 2.677 13.193 1.00 96.44 199 ILE A N 1
ATOM 1598 C CA . ILE A 1 199 ? -5.769 2.866 11.755 1.00 96.44 199 ILE A CA 1
ATOM 1599 C C . ILE A 1 199 ? -4.741 1.874 11.238 1.00 96.44 199 ILE A C 1
ATOM 1601 O O . ILE A 1 199 ? -3.623 1.773 11.751 1.00 96.44 199 ILE A O 1
ATOM 1605 N N . LEU A 1 200 ? -5.113 1.190 10.166 1.00 93.12 200 LEU A N 1
ATOM 1606 C CA . LEU A 1 200 ? -4.266 0.279 9.433 1.00 93.12 200 LEU A CA 1
ATOM 1607 C C . LEU A 1 200 ? -4.049 0.787 7.998 1.00 93.12 200 LEU A C 1
ATOM 1609 O O . LEU A 1 200 ? -4.918 0.618 7.142 1.00 93.12 200 LEU A O 1
ATOM 1613 N N . PRO A 1 201 ? -2.894 1.398 7.690 1.00 88.06 201 PRO A N 1
ATOM 1614 C CA . PRO A 1 201 ? -2.638 1.989 6.378 1.00 88.06 201 PRO A CA 1
ATOM 1615 C C . PRO A 1 201 ? -2.084 0.993 5.343 1.00 88.06 201 PRO A C 1
ATOM 1617 O O . PRO A 1 201 ? -1.466 1.404 4.352 1.00 88.06 201 PRO A O 1
ATOM 1620 N N . ARG A 1 202 ? -2.240 -0.314 5.583 1.00 80.25 202 ARG A N 1
ATOM 1621 C CA . ARG A 1 202 ? -1.664 -1.410 4.789 1.00 80.25 202 ARG A CA 1
ATOM 1622 C C . ARG A 1 202 ? -2.654 -2.556 4.638 1.00 80.25 202 ARG A C 1
ATOM 1624 O O . ARG A 1 202 ? -3.685 -2.599 5.302 1.00 80.25 202 ARG A O 1
ATOM 1631 N N . GLU A 1 203 ? -2.348 -3.471 3.730 1.00 81.69 203 GLU A N 1
ATOM 1632 C CA . GLU A 1 203 ? -3.161 -4.661 3.507 1.00 81.69 203 GLU A CA 1
ATOM 1633 C C . GLU A 1 203 ? -3.010 -5.637 4.694 1.00 81.69 203 GLU A C 1
ATOM 1635 O O . GLU A 1 203 ? -1.903 -5.834 5.193 1.00 81.69 203 GLU A O 1
ATOM 1640 N N . LEU A 1 204 ? -4.120 -6.227 5.157 1.00 78.75 204 LEU A N 1
ATOM 1641 C CA . LEU A 1 204 ? -4.216 -7.062 6.361 1.00 78.75 204 LEU A CA 1
ATOM 1642 C C . LEU A 1 204 ? -3.227 -8.234 6.378 1.00 78.75 204 LEU A C 1
ATOM 1644 O O . LEU A 1 204 ? -2.592 -8.490 7.400 1.00 78.75 204 LEU A O 1
ATOM 1648 N N . VAL A 1 205 ? -3.082 -8.938 5.258 1.00 72.31 205 VAL A N 1
ATOM 1649 C CA . VAL A 1 205 ? -2.168 -10.078 5.112 1.00 72.31 205 VAL A CA 1
ATOM 1650 C C . VAL A 1 205 ? -0.714 -9.611 4.965 1.00 72.31 205 VAL A C 1
ATOM 1652 O O . VAL A 1 205 ? 0.215 -10.321 5.356 1.00 72.31 205 VAL A O 1
ATOM 1655 N N . GLU A 1 206 ? -0.478 -8.393 4.479 1.00 68.31 206 GLU A N 1
ATOM 1656 C CA . GLU A 1 206 ? 0.877 -7.837 4.406 1.00 68.31 206 GLU A CA 1
ATOM 1657 C C . GLU A 1 206 ? 1.479 -7.529 5.779 1.00 68.31 206 GLU A C 1
ATOM 1659 O O . GLU A 1 206 ? 2.675 -7.756 5.972 1.00 68.31 206 GLU A O 1
ATOM 1664 N N . ILE A 1 207 ? 0.686 -7.067 6.756 1.00 68.56 207 ILE A N 1
ATOM 1665 C CA . ILE A 1 207 ? 1.207 -6.811 8.117 1.00 68.56 207 ILE A CA 1
ATOM 1666 C C . ILE A 1 207 ? 1.744 -8.097 8.738 1.00 68.56 207 ILE A C 1
ATOM 1668 O O . ILE A 1 207 ? 2.812 -8.080 9.345 1.00 68.56 207 ILE A O 1
ATOM 1672 N N . VAL A 1 208 ? 1.051 -9.219 8.521 1.00 64.44 208 VAL A N 1
ATOM 1673 C CA . VAL A 1 208 ? 1.466 -10.552 8.991 1.00 64.44 208 VAL A CA 1
ATOM 1674 C C . VAL A 1 208 ? 2.851 -10.933 8.472 1.00 64.44 208 VAL A C 1
ATOM 1676 O O . VAL A 1 208 ? 3.619 -11.599 9.159 1.00 64.44 208 VAL A O 1
ATOM 1679 N N . SER A 1 209 ? 3.181 -10.485 7.262 1.00 54.81 209 SER A N 1
ATOM 1680 C CA . SER A 1 209 ? 4.445 -10.797 6.596 1.00 54.81 209 SER A CA 1
ATOM 1681 C C . SER A 1 209 ? 5.614 -9.920 7.073 1.00 54.81 209 SER A C 1
ATOM 1683 O O . SER A 1 209 ? 6.743 -10.116 6.627 1.00 54.81 209 SER A O 1
ATOM 1685 N N . THR A 1 210 ? 5.373 -8.942 7.954 1.00 56.19 210 THR A N 1
ATOM 1686 C CA . THR A 1 210 ? 6.414 -8.047 8.481 1.00 56.19 210 THR A CA 1
ATOM 1687 C C . THR A 1 210 ? 7.131 -8.704 9.669 1.00 56.19 210 THR A C 1
ATOM 1689 O O . THR A 1 210 ? 6.485 -9.224 10.578 1.00 56.19 210 THR A O 1
ATOM 1692 N N . GLU A 1 211 ? 8.469 -8.651 9.699 1.00 46.25 211 GLU A N 1
ATOM 1693 C CA . GLU A 1 211 ? 9.340 -9.390 10.641 1.00 46.25 211 GLU A CA 1
ATOM 1694 C C . GLU A 1 211 ? 8.962 -9.227 12.123 1.00 46.25 211 GLU A C 1
ATOM 1696 O O . GLU A 1 211 ? 9.049 -10.179 12.896 1.00 46.25 211 GLU A O 1
ATOM 1701 N N . ARG A 1 212 ? 8.492 -8.040 12.525 1.00 55.59 212 ARG A N 1
ATOM 1702 C CA . ARG A 1 212 ? 8.096 -7.747 13.914 1.00 55.59 212 ARG A CA 1
ATOM 1703 C C . ARG A 1 212 ? 6.730 -8.306 14.318 1.00 55.59 212 ARG A C 1
ATOM 1705 O O . ARG A 1 212 ? 6.423 -8.364 15.506 1.00 55.59 212 ARG A O 1
ATOM 1712 N N . PHE A 1 213 ? 5.909 -8.712 13.353 1.00 55.03 213 PHE A N 1
ATOM 1713 C CA . PHE A 1 213 ? 4.642 -9.388 13.619 1.00 55.03 213 PHE A CA 1
ATOM 1714 C C . PHE A 1 213 ? 4.758 -10.904 13.519 1.00 55.03 213 PHE A C 1
ATOM 1716 O O . PHE A 1 213 ? 3.964 -11.603 14.136 1.00 55.03 213 PHE A O 1
ATOM 1723 N N . SER A 1 214 ? 5.770 -11.419 12.816 1.00 54.16 214 SER A N 1
ATOM 1724 C CA . SER A 1 214 ? 6.002 -12.854 12.687 1.00 54.16 214 SER A CA 1
ATOM 1725 C C . SER A 1 214 ? 7.488 -13.210 12.846 1.00 54.16 214 SER A C 1
ATOM 1727 O O . SER A 1 214 ? 8.204 -13.387 11.859 1.00 54.16 214 SER A O 1
ATOM 1729 N N . PRO A 1 215 ? 7.971 -13.404 14.088 1.00 44.06 215 PRO A N 1
ATOM 1730 C CA . PRO A 1 215 ? 9.357 -13.808 14.340 1.00 44.06 215 PRO A CA 1
ATOM 1731 C C . PRO A 1 215 ? 9.669 -15.255 13.904 1.00 44.06 215 PRO A C 1
ATOM 1733 O O . PRO A 1 215 ? 10.824 -15.674 13.935 1.00 44.06 215 PRO A O 1
ATOM 1736 N N . ARG A 1 216 ? 8.660 -16.054 13.515 1.00 44.75 216 ARG A N 1
ATOM 1737 C CA . ARG A 1 216 ? 8.802 -17.501 13.244 1.00 44.75 216 ARG A CA 1
ATOM 1738 C C . ARG A 1 216 ? 8.842 -17.902 11.771 1.00 44.75 216 ARG A C 1
ATOM 1740 O O . ARG A 1 216 ? 8.939 -19.090 11.474 1.00 44.75 216 ARG A O 1
ATOM 1747 N N . THR A 1 217 ? 8.784 -16.975 10.827 1.00 45.75 217 THR A N 1
ATOM 1748 C CA . THR A 1 217 ? 8.506 -17.343 9.430 1.00 45.75 217 THR A CA 1
ATOM 1749 C C . THR A 1 217 ? 9.758 -17.405 8.569 1.00 45.75 217 THR A C 1
ATOM 1751 O O . THR A 1 217 ? 9.962 -16.598 7.672 1.00 45.75 217 THR A O 1
ATOM 1754 N N . ARG A 1 218 ? 10.585 -18.430 8.825 1.00 41.03 218 ARG A N 1
ATOM 1755 C CA . ARG A 1 218 ? 11.649 -18.899 7.912 1.00 41.03 218 ARG A CA 1
ATOM 1756 C C . ARG A 1 218 ? 11.153 -19.968 6.910 1.00 41.03 218 ARG A C 1
ATOM 1758 O O . ARG A 1 218 ? 11.955 -20.760 6.431 1.00 41.03 218 ARG A O 1
ATOM 1765 N N . GLY A 1 219 ? 9.851 -20.034 6.601 1.00 40.19 219 GLY A N 1
ATOM 1766 C CA . GLY A 1 219 ? 9.280 -21.057 5.707 1.00 40.19 219 GLY A CA 1
ATOM 1767 C C . GLY A 1 219 ? 7.971 -20.643 5.020 1.00 40.19 219 GLY A C 1
ATOM 1768 O O . GLY A 1 219 ? 7.384 -19.622 5.378 1.00 40.19 219 GLY A O 1
ATOM 1769 N N . MET A 1 220 ? 7.523 -21.439 4.036 1.00 43.22 220 MET A N 1
ATOM 1770 C CA . MET A 1 220 ? 6.295 -21.200 3.257 1.00 43.22 220 MET A CA 1
ATOM 1771 C C . MET A 1 220 ? 5.056 -21.170 4.162 1.00 43.22 220 MET A C 1
ATOM 1773 O O . MET A 1 220 ? 4.644 -22.192 4.713 1.00 43.22 220 MET A O 1
ATOM 1777 N N . ILE A 1 221 ? 4.435 -19.998 4.290 1.00 55.69 221 ILE A N 1
ATOM 1778 C CA . ILE A 1 221 ? 3.154 -19.838 4.978 1.00 55.69 221 ILE A CA 1
ATOM 1779 C C . ILE A 1 221 ? 2.044 -20.076 3.956 1.00 55.69 221 ILE A C 1
ATOM 1781 O O . ILE A 1 221 ? 2.010 -19.446 2.901 1.00 55.69 221 ILE A O 1
ATOM 1785 N N . SER A 1 222 ? 1.116 -20.981 4.258 1.00 64.31 222 SER A N 1
ATOM 1786 C CA . SER A 1 222 ? -0.075 -21.156 3.425 1.00 64.31 222 SER A CA 1
ATOM 1787 C C . SER A 1 222 ? -0.976 -19.916 3.512 1.00 64.31 222 SER A C 1
ATOM 1789 O O . SER A 1 222 ? -1.037 -19.249 4.545 1.00 64.31 222 SER A O 1
ATOM 1791 N N . LYS A 1 223 ? -1.760 -19.640 2.463 1.00 67.62 223 LYS A N 1
ATOM 1792 C CA . LYS A 1 223 ? -2.767 -18.561 2.476 1.00 67.62 223 LYS A CA 1
ATOM 1793 C C . LYS A 1 223 ? -3.713 -18.655 3.680 1.00 67.62 223 LYS A C 1
ATOM 1795 O O . LYS A 1 223 ? -4.065 -17.641 4.268 1.00 67.62 223 LYS A O 1
ATOM 1800 N N . LYS A 1 224 ? -4.072 -19.879 4.081 1.00 73.56 224 LYS A N 1
ATOM 1801 C CA . LYS A 1 224 ? -4.913 -20.131 5.256 1.00 73.56 224 LYS A CA 1
ATOM 1802 C C . LYS A 1 224 ? -4.234 -19.679 6.552 1.00 73.56 224 LYS A C 1
ATOM 1804 O O . LYS A 1 224 ? -4.850 -18.972 7.332 1.00 73.56 224 LYS A O 1
ATOM 1809 N N . HIS A 1 225 ? -2.954 -20.000 6.740 1.00 71.62 225 HIS A N 1
ATOM 1810 C CA . HIS A 1 225 ? -2.210 -19.555 7.921 1.00 71.62 225 HIS A CA 1
ATOM 1811 C C . HIS A 1 225 ? -2.049 -18.027 7.982 1.00 71.62 225 HIS A C 1
ATOM 1813 O O . HIS A 1 225 ? -2.094 -17.459 9.070 1.00 71.62 225 HIS A O 1
ATOM 1819 N N . LEU A 1 226 ? -1.893 -17.352 6.836 1.00 72.38 226 LEU A N 1
ATOM 1820 C CA . LEU A 1 226 ? -1.876 -15.885 6.781 1.00 72.38 226 LEU A CA 1
ATOM 1821 C C . LEU A 1 226 ? -3.216 -15.279 7.220 1.00 72.38 226 LEU A C 1
ATOM 1823 O O . LEU A 1 226 ? -3.238 -14.312 7.979 1.00 72.38 226 LEU A O 1
ATOM 1827 N N . GLU A 1 227 ? -4.329 -15.863 6.772 1.00 79.94 227 GLU A N 1
ATOM 1828 C CA . GLU A 1 227 ? -5.672 -15.454 7.191 1.00 79.94 227 GLU A CA 1
ATOM 1829 C C . GLU A 1 227 ? -5.905 -15.709 8.688 1.00 79.94 227 GLU A C 1
ATOM 1831 O O . GLU A 1 227 ? -6.374 -14.811 9.385 1.00 79.94 227 GLU A O 1
ATOM 1836 N N . ASP A 1 228 ? -5.526 -16.883 9.201 1.00 82.69 228 ASP A N 1
ATOM 1837 C CA . ASP A 1 228 ? -5.650 -17.232 10.624 1.00 82.69 228 ASP A CA 1
ATOM 1838 C C . ASP A 1 228 ? -4.847 -16.261 11.507 1.00 82.69 228 ASP A C 1
ATOM 1840 O O . ASP A 1 228 ? -5.317 -15.805 12.553 1.00 82.69 228 ASP A O 1
ATOM 1844 N N . PHE A 1 229 ? -3.647 -15.876 11.064 1.00 81.06 229 PHE A N 1
ATOM 1845 C CA . PHE A 1 229 ? -2.837 -14.899 11.782 1.00 81.06 229 PHE A CA 1
ATOM 1846 C C . PHE A 1 229 ? -3.417 -13.482 11.699 1.00 81.06 229 PHE A C 1
ATOM 1848 O O . PHE A 1 229 ? -3.406 -12.753 12.691 1.00 81.06 229 PHE A O 1
ATOM 1855 N N . ALA A 1 230 ? -3.985 -13.088 10.556 1.00 85.75 230 ALA A N 1
ATOM 1856 C CA . ALA A 1 230 ? -4.705 -11.822 10.442 1.00 85.75 230 ALA A CA 1
ATOM 1857 C C . ALA A 1 230 ? -5.911 -11.779 11.400 1.00 85.75 230 ALA A C 1
ATOM 1859 O O . ALA A 1 230 ? -6.114 -10.771 12.076 1.00 85.75 230 ALA A O 1
ATOM 1860 N N . VAL A 1 231 ? -6.658 -12.883 11.541 1.00 90.00 231 VAL A N 1
ATOM 1861 C CA . VAL A 1 231 ? -7.737 -13.020 12.539 1.00 90.00 231 VAL A CA 1
ATOM 1862 C C . VAL A 1 231 ? -7.198 -12.841 13.960 1.00 90.00 231 VAL A C 1
ATOM 1864 O O . VAL A 1 231 ? -7.773 -12.079 14.739 1.00 90.00 231 VAL A O 1
ATOM 1867 N N . PHE A 1 232 ? -6.071 -13.476 14.295 1.00 89.88 232 PHE A N 1
ATOM 1868 C CA . PHE A 1 232 ? -5.414 -13.302 15.594 1.00 89.88 232 PHE A CA 1
ATOM 1869 C C . PHE A 1 232 ? -5.042 -11.835 15.873 1.00 89.88 232 PHE A C 1
ATOM 1871 O O . PHE A 1 232 ? -5.360 -11.313 16.946 1.00 89.88 232 PHE A O 1
ATOM 1878 N N . LEU A 1 233 ? -4.418 -11.146 14.909 1.00 89.06 233 LEU A N 1
ATOM 1879 C CA . LEU A 1 233 ? -4.065 -9.729 15.046 1.00 89.06 233 LEU A CA 1
ATOM 1880 C C . LEU A 1 233 ? -5.305 -8.854 15.242 1.00 89.06 233 LEU A C 1
ATOM 1882 O O . LEU A 1 233 ? -5.297 -7.975 16.102 1.00 89.06 233 LEU A O 1
ATOM 1886 N N . MET A 1 234 ? -6.383 -9.106 14.496 1.00 92.56 234 MET A N 1
ATOM 1887 C CA . MET A 1 234 ? -7.635 -8.357 14.643 1.00 92.56 234 MET A CA 1
ATOM 1888 C C . MET A 1 234 ? -8.294 -8.587 16.004 1.00 92.56 234 MET A C 1
ATOM 1890 O O . MET A 1 234 ? -8.819 -7.638 16.583 1.00 92.56 234 MET A O 1
ATOM 1894 N N . GLY A 1 235 ? -8.180 -9.790 16.571 1.00 92.06 235 GLY A N 1
ATOM 1895 C CA . GLY A 1 235 ? -8.576 -10.055 17.954 1.00 92.06 235 GLY A CA 1
ATOM 1896 C C . GLY A 1 235 ? -7.779 -9.220 18.961 1.00 92.06 235 GLY A C 1
ATOM 1897 O O . GLY A 1 235 ? -8.359 -8.613 19.859 1.00 92.06 235 GLY A O 1
ATOM 1898 N N . LYS A 1 236 ? -6.457 -9.100 18.786 1.00 91.88 236 LYS A N 1
ATOM 1899 C CA . LYS A 1 236 ? -5.629 -8.218 19.629 1.00 91.88 236 LYS A CA 1
ATOM 1900 C C . LYS A 1 236 ? -6.021 -6.748 19.472 1.00 91.88 236 LYS A C 1
ATOM 1902 O O . LYS A 1 236 ? -6.202 -6.059 20.471 1.00 91.88 236 LYS A O 1
ATOM 1907 N N . VAL A 1 237 ? -6.230 -6.274 18.245 1.00 93.38 237 VAL A N 1
ATOM 1908 C CA . VAL A 1 237 ? -6.715 -4.908 17.984 1.00 93.38 237 VAL A CA 1
ATOM 1909 C C . VAL A 1 237 ? -8.067 -4.660 18.658 1.00 93.38 237 VAL A C 1
ATOM 1911 O O . VAL A 1 237 ? -8.234 -3.644 19.330 1.00 93.38 237 VAL A O 1
ATOM 1914 N N . HIS A 1 238 ? -9.003 -5.607 18.563 1.00 94.00 238 HIS A N 1
ATOM 1915 C CA . HIS A 1 238 ? -10.301 -5.531 19.238 1.00 94.00 238 HIS A CA 1
ATOM 1916 C C . HIS A 1 238 ? -10.150 -5.353 20.751 1.00 94.00 238 HIS A C 1
ATOM 1918 O O . HIS A 1 238 ? -10.808 -4.486 21.325 1.00 94.00 238 HIS A O 1
ATOM 1924 N N . THR A 1 239 ? -9.238 -6.090 21.396 1.00 91.38 239 THR A N 1
ATOM 1925 C CA . THR A 1 239 ? -9.002 -5.952 22.846 1.00 91.38 239 THR A CA 1
ATOM 1926 C C . THR A 1 239 ? -8.449 -4.586 23.256 1.00 91.38 239 THR A C 1
ATOM 1928 O O . THR A 1 239 ? -8.724 -4.138 24.365 1.00 91.38 239 THR A O 1
ATOM 1931 N N . LEU A 1 240 ? -7.726 -3.900 22.367 1.00 93.06 240 LEU A N 1
ATOM 1932 C CA . LEU A 1 240 ? -7.131 -2.589 22.644 1.00 93.06 240 LEU A CA 1
ATOM 1933 C C . LEU A 1 240 ? -8.114 -1.431 22.507 1.00 93.06 240 LEU A C 1
ATOM 1935 O O . LEU A 1 240 ? -7.908 -0.384 23.111 1.00 93.06 240 LEU A O 1
ATOM 1939 N N . LEU A 1 241 ? -9.155 -1.591 21.695 1.00 94.50 241 LEU A N 1
ATOM 1940 C CA . LEU A 1 241 ? -10.125 -0.532 21.439 1.00 94.50 241 LEU A CA 1
ATOM 1941 C C . LEU A 1 241 ? -11.067 -0.317 22.633 1.00 94.50 241 LEU A C 1
ATOM 1943 O O . LEU A 1 241 ? -11.451 -1.267 23.321 1.00 94.50 241 LEU A O 1
ATOM 1947 N N . LYS A 1 242 ? -11.497 0.927 22.853 1.00 93.06 242 LYS A N 1
ATOM 1948 C CA . LYS A 1 242 ? -12.610 1.264 23.758 1.00 93.06 242 LYS A CA 1
ATOM 1949 C C . LYS A 1 242 ? -13.923 0.662 23.252 1.00 93.06 242 LYS A C 1
ATOM 1951 O O . LYS A 1 242 ? -13.991 0.167 22.131 1.00 93.06 242 LYS A O 1
ATOM 1956 N N . ALA A 1 243 ? -14.965 0.675 24.083 1.00 89.62 243 ALA A N 1
ATOM 1957 C CA . ALA A 1 243 ? -16.273 0.114 23.729 1.00 89.62 243 ALA A CA 1
ATOM 1958 C C . ALA A 1 243 ? -16.886 0.770 22.475 1.00 89.62 243 ALA A C 1
ATOM 1960 O O . ALA A 1 243 ? -17.441 0.066 21.641 1.00 89.62 243 ALA A O 1
ATOM 1961 N N . ASP A 1 244 ? -16.716 2.086 22.331 1.00 90.44 244 ASP A N 1
ATOM 1962 C CA . ASP A 1 244 ? -17.095 2.918 21.180 1.00 90.44 244 ASP A CA 1
ATOM 1963 C C . ASP A 1 244 ? -15.989 3.014 20.112 1.00 90.44 244 ASP A C 1
ATOM 1965 O O . ASP A 1 244 ? -16.068 3.835 19.198 1.00 90.44 244 ASP A O 1
ATOM 1969 N N . GLY A 1 245 ? -14.930 2.211 20.249 1.00 94.88 245 GLY A N 1
ATOM 1970 C CA . GLY A 1 245 ? -13.740 2.326 19.425 1.00 94.88 245 GLY A CA 1
ATOM 1971 C C . GLY A 1 245 ? -13.940 1.813 18.003 1.00 94.88 245 GLY A C 1
ATOM 1972 O O . GLY A 1 245 ? -14.711 0.884 17.751 1.00 94.88 245 GLY A O 1
ATOM 1973 N N . GLU A 1 246 ? -13.202 2.391 17.062 1.00 97.56 246 GLU A N 1
ATOM 1974 C CA . GLU A 1 246 ? -13.314 2.068 15.638 1.00 97.56 246 GLU A CA 1
ATOM 1975 C C . GLU A 1 246 ? -12.003 1.504 15.065 1.00 97.56 246 GLU A C 1
ATOM 1977 O O . GLU A 1 246 ? -10.901 1.782 15.540 1.00 97.56 246 GLU A O 1
ATOM 1982 N N . LEU A 1 247 ? -12.128 0.685 14.022 1.00 97.69 247 LEU A N 1
ATOM 1983 C CA . LEU A 1 247 ? -11.029 0.214 13.186 1.00 97.69 247 LEU A CA 1
ATOM 1984 C C . LEU A 1 247 ? -11.207 0.779 11.780 1.00 97.69 247 LEU A C 1
ATOM 1986 O O . LEU A 1 247 ? -12.207 0.495 11.116 1.00 97.69 247 LEU A O 1
ATOM 1990 N N . PHE A 1 248 ? -10.201 1.508 11.309 1.00 97.94 248 PHE A N 1
ATOM 1991 C CA . PHE A 1 248 ? -10.124 2.005 9.944 1.00 97.94 248 PHE A CA 1
ATOM 1992 C C . PHE A 1 248 ? -8.973 1.340 9.188 1.00 97.94 248 PHE A C 1
ATOM 1994 O O . PHE A 1 248 ? -7.851 1.291 9.683 1.00 97.94 248 PHE A O 1
ATOM 2001 N N . ILE A 1 249 ? -9.228 0.843 7.979 1.00 95.75 249 ILE A N 1
ATOM 2002 C CA . ILE A 1 249 ? -8.210 0.240 7.109 1.00 95.75 249 ILE A CA 1
ATOM 2003 C C . ILE A 1 249 ? -8.219 0.963 5.766 1.00 95.75 249 ILE A C 1
ATOM 2005 O O . ILE A 1 249 ? -9.285 1.150 5.180 1.00 95.75 249 ILE A O 1
ATOM 2009 N N . ILE A 1 250 ? -7.040 1.321 5.258 1.00 93.00 250 ILE A N 1
ATOM 2010 C CA . ILE A 1 250 ? -6.856 1.917 3.931 1.00 93.00 250 ILE A CA 1
ATOM 2011 C C . ILE A 1 250 ? -5.644 1.305 3.230 1.00 93.00 250 ILE A C 1
ATOM 2013 O O . ILE A 1 250 ? -4.513 1.408 3.702 1.00 93.00 250 ILE A O 1
ATOM 2017 N N . THR A 1 251 ? -5.858 0.694 2.066 1.00 87.44 251 THR A N 1
ATOM 2018 C CA . THR A 1 251 ? -4.773 0.089 1.280 1.00 87.44 251 THR A CA 1
ATOM 2019 C C . THR A 1 251 ? -5.037 0.150 -0.222 1.00 87.44 251 THR A C 1
ATOM 2021 O O . THR A 1 251 ? -6.137 0.494 -0.651 1.00 87.44 251 THR A O 1
ATOM 2024 N N . GLY A 1 252 ? -4.017 -0.166 -1.023 1.00 83.62 252 GLY A N 1
ATOM 2025 C CA . GLY A 1 252 ? -4.140 -0.275 -2.475 1.00 83.62 252 GLY A CA 1
ATOM 2026 C C . GLY A 1 252 ? -5.117 -1.380 -2.876 1.00 83.62 252 GLY A C 1
ATOM 2027 O O . GLY A 1 252 ? -5.205 -2.427 -2.227 1.00 83.62 252 GLY A O 1
ATOM 2028 N N . ARG A 1 253 ? -5.875 -1.139 -3.944 1.00 85.44 253 ARG A N 1
ATOM 2029 C CA . ARG A 1 253 ? -6.785 -2.145 -4.481 1.00 85.44 253 ARG A CA 1
ATOM 2030 C C . ARG A 1 253 ? -5.991 -3.225 -5.223 1.00 85.44 253 ARG A C 1
ATOM 2032 O O . ARG A 1 253 ? -5.049 -2.922 -5.951 1.00 85.44 253 ARG A O 1
ATOM 2039 N N . PHE A 1 254 ? -6.379 -4.485 -5.049 1.00 82.62 254 PHE A N 1
ATOM 2040 C CA . PHE A 1 254 ? -5.914 -5.562 -5.921 1.00 82.62 254 PHE A CA 1
ATOM 2041 C C . PHE A 1 254 ? -6.657 -5.554 -7.259 1.00 82.62 254 PHE A C 1
ATOM 2043 O O . PHE A 1 254 ? -7.854 -5.265 -7.291 1.00 82.62 254 PHE A O 1
ATOM 2050 N N . PRO A 1 255 ? -5.975 -5.893 -8.367 1.00 77.62 255 PRO A N 1
ATOM 2051 C CA . PRO A 1 255 ? -6.607 -5.920 -9.673 1.00 77.62 255 PRO A CA 1
ATOM 2052 C C . PRO A 1 255 ? -7.814 -6.872 -9.678 1.00 77.62 255 PRO A C 1
ATOM 2054 O O . PRO A 1 255 ? -7.810 -7.888 -8.975 1.00 77.62 255 PRO A O 1
ATOM 2057 N N . PRO A 1 256 ? -8.852 -6.564 -10.472 1.00 73.62 256 PRO A N 1
ATOM 2058 C CA . PRO A 1 256 ? -10.025 -7.418 -10.573 1.00 73.62 256 PRO A CA 1
ATOM 2059 C C . PRO A 1 256 ? -9.652 -8.804 -11.121 1.00 73.62 256 PRO A C 1
ATOM 2061 O O . PRO A 1 256 ? -8.818 -8.924 -12.015 1.00 73.62 256 PRO A O 1
ATOM 2064 N N . GLU A 1 257 ? -10.321 -9.851 -10.626 1.00 65.25 257 GLU A N 1
ATOM 2065 C CA . GLU A 1 257 ? -10.132 -11.240 -11.090 1.00 65.25 257 GLU A CA 1
ATOM 2066 C C . GLU A 1 257 ? -10.554 -11.436 -12.563 1.00 65.25 257 GLU A C 1
ATOM 2068 O O . GLU A 1 257 ? -10.167 -12.407 -13.212 1.00 65.25 257 GLU A O 1
ATOM 2073 N N . ALA A 1 258 ? -11.373 -10.529 -13.106 1.00 60.66 258 ALA A N 1
ATOM 2074 C CA . ALA A 1 258 ? -11.991 -10.691 -14.412 1.00 60.66 258 ALA A CA 1
ATOM 2075 C C . ALA A 1 258 ? -11.103 -10.202 -15.567 1.00 60.66 258 ALA A C 1
ATOM 2077 O O . ALA A 1 258 ? -10.702 -9.037 -15.623 1.00 60.66 258 ALA A O 1
ATOM 2078 N N . ARG A 1 259 ? -10.962 -11.064 -16.585 1.00 65.94 259 ARG A N 1
ATOM 2079 C CA . ARG A 1 259 ? -10.525 -10.741 -17.959 1.00 65.94 259 ARG A CA 1
ATOM 2080 C C . ARG A 1 259 ? -11.570 -9.905 -18.711 1.00 65.94 259 ARG A C 1
ATOM 2082 O O . ARG A 1 259 ? -11.903 -10.188 -19.860 1.00 65.94 259 ARG A O 1
ATOM 2089 N N . GLN A 1 260 ? -12.169 -8.922 -18.044 1.00 82.56 260 GLN A N 1
ATOM 2090 C CA . GLN A 1 260 ? -13.056 -7.986 -18.712 1.00 82.56 260 GLN A CA 1
ATOM 2091 C C . GLN A 1 260 ? -12.208 -7.191 -19.699 1.00 82.56 260 GLN A C 1
ATOM 2093 O O . GLN A 1 260 ? -11.302 -6.462 -19.296 1.00 82.56 260 GLN A O 1
ATOM 2098 N N . GLU A 1 261 ? -12.494 -7.345 -20.986 1.00 88.31 261 GLU A N 1
ATOM 2099 C CA . GLU A 1 261 ? -11.871 -6.516 -22.005 1.00 88.31 261 GLU A CA 1
ATOM 2100 C C . GLU A 1 261 ? -12.434 -5.096 -21.906 1.00 88.31 261 GLU A C 1
ATOM 2102 O O . GLU A 1 261 ? -13.648 -4.877 -21.861 1.00 88.31 261 GLU A O 1
ATOM 2107 N N . ILE A 1 262 ? -11.532 -4.125 -21.853 1.00 91.00 262 ILE A N 1
ATOM 2108 C CA . ILE A 1 262 ? -11.830 -2.703 -21.813 1.00 91.00 262 ILE A CA 1
ATOM 2109 C C . ILE A 1 262 ? -11.118 -2.008 -22.970 1.00 91.00 262 ILE A C 1
ATOM 2111 O O . ILE A 1 262 ? -10.035 -2.399 -23.409 1.00 91.00 262 ILE A O 1
ATOM 2115 N N . LYS A 1 263 ? -11.734 -0.940 -23.471 1.00 91.75 263 LYS A N 1
ATOM 2116 C CA . LYS A 1 263 ? -11.133 -0.087 -24.492 1.00 91.75 263 LYS A CA 1
ATOM 2117 C C . LYS A 1 263 ? -10.628 1.183 -23.832 1.00 91.75 263 LYS A C 1
ATOM 2119 O O . LYS A 1 263 ? -11.431 1.984 -23.360 1.00 91.75 263 LYS A O 1
ATOM 2124 N N . VAL A 1 264 ? -9.315 1.366 -23.845 1.00 93.00 264 VAL A N 1
ATOM 2125 C CA . VAL A 1 264 ? -8.644 2.541 -23.291 1.00 93.00 264 VAL A CA 1
ATOM 2126 C C . VAL A 1 264 ? -8.173 3.426 -24.434 1.00 93.00 264 VAL A C 1
ATOM 2128 O O . VAL A 1 264 ? -7.570 2.945 -25.394 1.00 93.00 264 VAL A O 1
ATOM 2131 N N . ARG A 1 265 ? -8.445 4.725 -24.340 1.00 94.31 265 ARG A N 1
ATOM 2132 C CA . ARG A 1 265 ? -7.916 5.751 -25.237 1.00 94.31 265 ARG A CA 1
ATOM 2133 C C . ARG A 1 265 ? -7.085 6.739 -24.431 1.00 94.31 265 ARG A C 1
ATOM 2135 O O . ARG A 1 265 ? -7.633 7.461 -23.607 1.00 94.31 265 ARG A O 1
ATOM 2142 N N . PHE A 1 266 ? -5.792 6.793 -24.720 1.00 92.62 266 PHE A N 1
ATOM 2143 C CA . PHE A 1 266 ? -4.878 7.779 -24.155 1.00 92.62 266 PHE A CA 1
ATOM 2144 C C . PHE A 1 266 ? -5.022 9.120 -24.871 1.00 92.62 266 PHE A C 1
ATOM 2146 O O . PHE A 1 266 ? -5.271 9.174 -26.084 1.00 92.62 266 PHE A O 1
ATOM 2153 N N . HIS A 1 267 ? -4.901 10.205 -24.115 1.00 92.38 267 HIS A N 1
ATOM 2154 C CA . HIS A 1 267 ? -5.046 11.561 -24.635 1.00 92.38 267 HIS A CA 1
ATOM 2155 C C . HIS A 1 267 ? -3.731 12.049 -25.259 1.00 92.38 267 HIS A C 1
ATOM 2157 O O . HIS A 1 267 ? -3.729 12.586 -26.376 1.00 92.38 267 HIS A O 1
ATOM 2163 N N . THR A 1 268 ? -2.599 11.764 -24.616 1.00 87.31 268 THR A N 1
ATOM 2164 C CA . THR A 1 268 ? -1.261 12.099 -25.104 1.00 87.31 268 THR A CA 1
ATOM 2165 C C . THR A 1 268 ? -0.608 10.918 -25.818 1.00 87.31 268 THR A C 1
ATOM 2167 O O . THR A 1 268 ? -1.010 9.760 -25.709 1.00 87.31 268 THR A O 1
ATOM 2170 N N . GLU A 1 269 ? 0.366 11.235 -26.675 1.00 85.62 269 GLU A N 1
ATOM 2171 C CA . GLU A 1 269 ? 1.222 10.198 -27.258 1.00 85.62 269 GLU A CA 1
ATOM 2172 C C . GLU A 1 269 ? 2.143 9.594 -26.195 1.00 85.62 269 GLU A C 1
ATOM 2174 O O . GLU A 1 269 ? 2.422 8.404 -26.257 1.00 85.62 269 GLU A O 1
ATOM 2179 N N . GLU A 1 270 ? 2.559 10.386 -25.206 1.00 83.38 270 GLU A N 1
ATOM 2180 C CA . GLU A 1 270 ? 3.440 9.949 -24.121 1.00 83.38 270 GLU A CA 1
ATOM 2181 C C . GLU A 1 270 ? 2.799 8.833 -23.296 1.00 83.38 270 GLU A C 1
ATOM 2183 O O . GLU A 1 270 ? 3.391 7.765 -23.186 1.00 83.38 270 GLU A O 1
ATOM 2188 N N . GLU A 1 271 ? 1.542 8.972 -22.856 1.00 84.00 271 GLU A N 1
ATOM 2189 C CA . GLU A 1 271 ? 0.902 7.875 -22.114 1.00 84.00 271 GLU A CA 1
ATOM 2190 C C . GLU A 1 271 ? 0.706 6.614 -22.973 1.00 84.00 271 GLU A C 1
ATOM 2192 O O . GLU A 1 271 ? 0.777 5.491 -22.473 1.00 84.00 271 GLU A O 1
ATOM 2197 N N . ALA A 1 272 ? 0.482 6.773 -24.282 1.00 88.06 272 ALA A N 1
ATOM 2198 C CA . ALA A 1 272 ? 0.402 5.635 -25.193 1.00 88.06 272 ALA A CA 1
ATOM 2199 C C . ALA A 1 272 ? 1.766 4.940 -25.358 1.00 88.06 272 ALA A C 1
ATOM 2201 O O . ALA A 1 272 ? 1.811 3.712 -25.466 1.00 88.06 272 ALA A O 1
ATOM 2202 N N . LYS A 1 273 ? 2.865 5.708 -25.375 1.00 86.38 273 LYS A N 1
ATOM 2203 C CA . LYS A 1 273 ? 4.239 5.186 -25.377 1.00 86.38 273 LYS A CA 1
ATOM 2204 C C . LYS A 1 273 ? 4.529 4.439 -24.081 1.00 86.38 273 LYS A C 1
ATOM 2206 O O . LYS A 1 273 ? 5.058 3.334 -24.151 1.00 86.38 273 LYS A O 1
ATOM 2211 N N . ASP A 1 274 ? 4.120 4.986 -22.941 1.00 84.75 274 ASP A N 1
ATOM 2212 C CA . ASP A 1 274 ? 4.306 4.368 -21.626 1.00 84.75 274 ASP A CA 1
ATOM 2213 C C . ASP A 1 274 ? 3.539 3.048 -21.507 1.00 84.75 274 ASP A C 1
ATOM 2215 O O . ASP A 1 274 ? 4.096 2.042 -21.064 1.00 84.75 274 ASP A O 1
ATOM 2219 N N . PHE A 1 275 ? 2.282 3.008 -21.962 1.00 88.69 275 PHE A N 1
ATOM 2220 C CA . PHE A 1 275 ? 1.497 1.771 -21.989 1.00 88.69 275 PHE A CA 1
ATOM 2221 C C . PHE A 1 275 ? 2.118 0.716 -22.907 1.00 88.69 275 PHE A C 1
ATOM 2223 O O . PHE A 1 275 ? 2.191 -0.467 -22.564 1.00 88.69 275 PHE A O 1
ATOM 2230 N N . LEU A 1 276 ? 2.598 1.136 -24.078 1.00 89.06 276 LEU A N 1
ATOM 2231 C CA . LEU A 1 276 ? 3.261 0.228 -24.998 1.00 89.06 276 LEU A CA 1
ATOM 2232 C C . LEU A 1 276 ? 4.555 -0.310 -24.380 1.00 89.06 276 LEU A C 1
ATOM 2234 O O . LEU A 1 276 ? 4.734 -1.524 -24.336 1.00 89.06 276 LEU A O 1
ATOM 2238 N N . LEU A 1 277 ? 5.402 0.554 -23.821 1.00 87.06 277 LEU A N 1
ATOM 2239 C CA . LEU A 1 277 ? 6.623 0.158 -23.124 1.00 87.06 277 LEU A CA 1
ATOM 2240 C C . LEU A 1 277 ? 6.333 -0.835 -21.992 1.00 87.06 277 LEU A C 1
ATOM 2242 O O . LEU A 1 277 ? 7.000 -1.864 -21.904 1.00 87.06 277 LEU A O 1
ATOM 2246 N N . PHE A 1 278 ? 5.299 -0.583 -21.186 1.00 87.19 278 PHE A N 1
ATOM 2247 C CA . PHE A 1 278 ? 4.825 -1.520 -20.167 1.00 87.19 278 PHE A CA 1
ATOM 2248 C C . PHE A 1 278 ? 4.543 -2.910 -20.759 1.00 87.19 278 PHE A C 1
ATOM 2250 O O . PHE A 1 278 ? 5.010 -3.908 -20.214 1.00 87.19 278 PHE A O 1
ATOM 2257 N N . SER A 1 279 ? 3.869 -2.991 -21.912 1.00 90.50 279 SER A N 1
ATOM 2258 C CA . SER A 1 279 ? 3.589 -4.270 -22.583 1.00 90.50 279 SER A CA 1
ATOM 2259 C C . SER A 1 279 ? 4.814 -4.963 -23.198 1.00 90.50 279 SER A C 1
ATOM 2261 O O . SER A 1 279 ? 4.762 -6.163 -23.469 1.00 90.50 279 SER A O 1
ATOM 2263 N N . HIS A 1 280 ? 5.905 -4.225 -23.429 1.00 89.44 280 HIS A N 1
ATOM 2264 C CA . HIS A 1 280 ? 7.194 -4.776 -23.854 1.00 89.44 280 HIS A CA 1
ATOM 2265 C C . HIS A 1 280 ? 8.013 -5.297 -22.668 1.00 89.44 280 HIS A C 1
ATOM 2267 O O . HIS A 1 280 ? 8.728 -6.290 -22.801 1.00 89.44 280 HIS A O 1
ATOM 2273 N N . VAL A 1 281 ? 7.891 -4.666 -21.499 1.00 84.69 281 VAL A N 1
ATOM 2274 C CA . VAL A 1 281 ? 8.553 -5.121 -20.270 1.00 84.69 281 VAL A CA 1
ATOM 2275 C C . VAL A 1 281 ? 7.838 -6.339 -19.685 1.00 84.69 281 VAL A C 1
ATOM 2277 O O . VAL A 1 281 ? 8.485 -7.335 -19.359 1.00 84.69 281 VAL A O 1
ATOM 2280 N N . PHE A 1 282 ? 6.513 -6.284 -19.569 1.00 85.56 282 PHE A N 1
ATOM 2281 C CA . PHE A 1 282 ? 5.727 -7.302 -18.884 1.00 85.56 282 PHE A CA 1
ATOM 2282 C C . PHE A 1 282 ? 4.921 -8.181 -19.843 1.00 85.56 282 PHE A C 1
ATOM 2284 O O . PHE A 1 282 ? 4.389 -7.734 -20.859 1.00 85.56 282 PHE A O 1
ATOM 2291 N N . LYS A 1 283 ? 4.787 -9.456 -19.479 1.00 88.00 283 LYS A N 1
ATOM 2292 C CA . LYS A 1 283 ? 3.999 -10.455 -20.187 1.00 88.00 283 LYS A CA 1
ATOM 2293 C C . LYS A 1 283 ? 2.516 -10.131 -20.063 1.00 88.00 283 LYS A C 1
ATOM 2295 O O . LYS A 1 283 ? 1.905 -10.351 -19.022 1.00 88.00 283 LYS A O 1
ATOM 2300 N N . THR A 1 284 ? 1.952 -9.665 -21.163 1.00 87.88 284 THR A N 1
ATOM 2301 C CA . THR A 1 284 ? 0.527 -9.389 -21.351 1.00 87.88 284 THR A CA 1
ATOM 2302 C C . THR A 1 284 ? -0.146 -10.527 -22.132 1.00 87.88 284 THR A C 1
ATOM 2304 O O . THR A 1 284 ? 0.517 -11.360 -22.752 1.00 87.88 284 THR A O 1
ATOM 2307 N N . GLU A 1 285 ? -1.475 -10.583 -22.109 1.00 85.69 285 GLU A N 1
ATOM 2308 C CA . GLU A 1 285 ? -2.328 -11.529 -22.835 1.00 85.69 285 GLU A CA 1
ATOM 2309 C C . GLU A 1 285 ? -2.129 -11.436 -24.351 1.00 85.69 285 GLU A C 1
ATOM 2311 O O . GLU A 1 285 ? -2.314 -12.423 -25.066 1.00 85.69 285 GLU A O 1
ATOM 2316 N N . ARG A 1 286 ? -1.760 -10.253 -24.859 1.00 87.94 286 ARG A N 1
ATOM 2317 C CA . ARG A 1 286 ? -1.562 -9.998 -26.288 1.00 87.94 286 ARG A CA 1
ATOM 2318 C C . ARG A 1 286 ? -0.457 -8.980 -26.538 1.00 87.94 286 ARG A C 1
ATOM 2320 O O . ARG A 1 286 ? -0.205 -8.100 -25.729 1.00 87.94 286 ARG A O 1
ATOM 2327 N N . ARG A 1 287 ? 0.135 -9.035 -27.731 1.00 89.56 287 ARG A N 1
ATOM 2328 C CA . ARG A 1 287 ? 1.070 -8.007 -28.207 1.00 89.56 287 ARG A CA 1
ATOM 2329 C C . ARG A 1 287 ? 0.300 -6.813 -28.750 1.00 89.56 287 ARG A C 1
ATOM 2331 O O . ARG A 1 287 ? -0.419 -6.931 -29.744 1.00 89.56 287 ARG A O 1
ATOM 2338 N N . TYR A 1 288 ? 0.439 -5.669 -28.095 1.00 87.12 288 TYR A N 1
ATOM 2339 C CA . TYR A 1 288 ? -0.262 -4.453 -28.482 1.00 87.12 288 TYR A CA 1
ATOM 2340 C C . TYR A 1 288 ? 0.386 -3.810 -29.709 1.00 87.12 288 TYR A C 1
ATOM 2342 O O . TYR A 1 288 ? 1.607 -3.739 -29.831 1.00 87.12 288 TYR A O 1
ATOM 2350 N N . GLN A 1 289 ? -0.443 -3.339 -30.643 1.00 77.81 289 GLN A N 1
ATOM 2351 C CA . GLN A 1 289 ? 0.035 -2.644 -31.837 1.00 77.81 289 GLN A CA 1
ATOM 2352 C C . GLN A 1 289 ? -0.106 -1.134 -31.688 1.00 77.81 289 GLN A C 1
ATOM 2354 O O . GLN A 1 289 ? -1.172 -0.630 -31.342 1.00 77.81 289 GLN A O 1
ATOM 2359 N N . ALA A 1 290 ? 0.943 -0.406 -32.062 1.00 69.25 290 ALA A N 1
ATOM 2360 C CA . ALA A 1 290 ? 1.018 1.051 -31.985 1.00 69.25 290 ALA A CA 1
ATOM 2361 C C . ALA A 1 290 ? 0.257 1.783 -33.112 1.00 69.25 290 ALA A C 1
ATOM 2363 O O . ALA A 1 29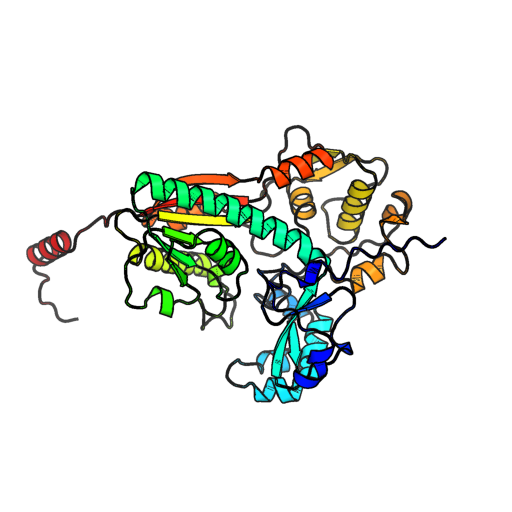0 ? 0.682 2.840 -33.575 1.00 69.25 290 ALA A O 1
ATOM 2364 N N . ARG A 1 291 ? -0.851 1.218 -33.618 1.00 67.69 291 ARG A N 1
ATOM 2365 C CA . ARG A 1 29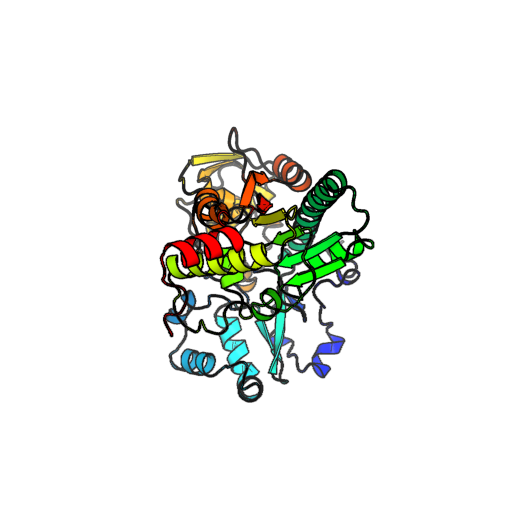1 ? -1.593 1.817 -34.747 1.00 67.69 291 ARG A CA 1
ATOM 2366 C C . ARG A 1 291 ? -2.309 3.114 -34.357 1.00 67.69 291 ARG A C 1
ATOM 2368 O O . ARG A 1 291 ? -2.578 3.933 -35.230 1.00 67.69 291 ARG A O 1
ATOM 2375 N N . ALA A 1 292 ? -2.623 3.293 -33.074 1.00 75.62 292 ALA A N 1
ATOM 2376 C CA . ALA A 1 292 ? -3.289 4.474 -32.533 1.00 75.62 292 ALA A CA 1
ATOM 2377 C C . ALA A 1 292 ? -3.021 4.614 -31.024 1.00 75.62 292 ALA A C 1
ATOM 2379 O O . ALA A 1 292 ? -2.514 3.694 -30.389 1.00 75.62 292 ALA A O 1
ATOM 2380 N N . LYS A 1 293 ? -3.462 5.730 -30.428 1.00 86.50 293 LYS A N 1
ATOM 2381 C CA . LYS A 1 293 ? -3.487 5.954 -28.968 1.00 86.50 293 LYS A CA 1
ATOM 2382 C C . LYS A 1 293 ? -4.618 5.185 -28.263 1.00 86.50 293 LYS A C 1
ATOM 2384 O O . LYS A 1 293 ? -5.191 5.660 -27.286 1.00 86.50 293 LYS A O 1
ATOM 2389 N N . SER A 1 294 ? -5.064 4.061 -28.817 1.00 89.75 294 SER A N 1
ATOM 2390 C CA . SER A 1 294 ? -6.212 3.314 -28.301 1.00 89.75 294 SER A CA 1
ATOM 2391 C C . SER A 1 294 ? -5.939 1.824 -28.313 1.00 89.75 294 SER A C 1
ATOM 2393 O O . SER A 1 294 ? -5.534 1.278 -29.337 1.00 89.75 294 SER A O 1
ATOM 2395 N N . PHE A 1 295 ? -6.219 1.178 -27.188 1.00 90.25 295 PHE A N 1
ATOM 2396 C CA . PHE A 1 295 ? -5.873 -0.212 -26.931 1.00 90.25 295 PHE A CA 1
ATOM 2397 C C . PHE A 1 295 ? -7.077 -0.956 -26.349 1.00 90.25 295 PHE A C 1
ATOM 2399 O O . PHE A 1 295 ? -7.795 -0.429 -25.499 1.00 90.25 295 PHE A O 1
ATOM 2406 N N . ALA A 1 296 ? -7.311 -2.175 -26.835 1.00 90.75 296 ALA A N 1
ATOM 2407 C CA . ALA A 1 296 ? -8.251 -3.120 -26.239 1.00 90.75 296 ALA A CA 1
ATOM 2408 C C . ALA A 1 296 ? -7.456 -4.055 -25.324 1.00 90.75 296 ALA A C 1
ATOM 2410 O O . ALA A 1 296 ? -6.717 -4.902 -25.823 1.00 90.75 296 ALA A O 1
ATOM 2411 N N . THR A 1 297 ? -7.552 -3.833 -24.016 1.00 89.69 297 THR A N 1
ATOM 2412 C CA . THR A 1 297 ? -6.741 -4.475 -22.971 1.00 89.69 297 THR A CA 1
ATOM 2413 C C . THR A 1 297 ? -7.643 -5.092 -21.907 1.00 89.69 297 THR A C 1
ATOM 2415 O O . THR A 1 297 ? -8.828 -4.769 -21.845 1.00 89.69 297 THR A O 1
ATOM 2418 N N . SER A 1 298 ? -7.128 -5.993 -21.076 1.00 89.88 298 SER A N 1
ATOM 2419 C CA . SER A 1 298 ? -7.892 -6.493 -19.934 1.00 89.88 298 SER A CA 1
ATOM 2420 C C . SER A 1 298 ? -7.894 -5.470 -18.791 1.00 89.88 298 SER A C 1
ATOM 2422 O O . SER A 1 298 ? -6.937 -4.719 -18.594 1.00 89.88 298 SER A O 1
ATOM 2424 N N . ALA A 1 299 ? -8.970 -5.444 -18.001 1.00 88.81 299 ALA A N 1
ATOM 2425 C CA . ALA A 1 299 ? -9.054 -4.604 -16.806 1.00 88.81 299 ALA A CA 1
ATOM 2426 C C . ALA A 1 299 ? -7.908 -4.886 -15.814 1.00 88.81 299 ALA A C 1
ATOM 2428 O O . ALA A 1 299 ? -7.394 -3.960 -15.186 1.00 88.81 299 ALA A O 1
ATOM 2429 N N . PHE A 1 300 ? -7.472 -6.147 -15.724 1.00 87.06 300 PHE A N 1
ATOM 2430 C CA . PHE A 1 300 ? -6.322 -6.575 -14.925 1.00 87.06 300 PHE A CA 1
ATOM 2431 C C . PHE A 1 300 ? -5.016 -5.914 -15.389 1.00 87.06 300 PHE A C 1
ATOM 2433 O O . PHE A 1 300 ? -4.323 -5.286 -14.589 1.00 87.06 300 PHE A O 1
ATOM 2440 N N . GLU A 1 301 ? -4.687 -6.012 -16.680 1.00 88.12 301 GLU A N 1
ATOM 2441 C CA . GLU A 1 301 ? -3.458 -5.427 -17.231 1.00 88.12 301 GLU A CA 1
ATOM 2442 C C . GLU A 1 301 ? -3.454 -3.915 -17.124 1.00 88.12 301 GLU A C 1
ATOM 2444 O O . GLU A 1 301 ? -2.435 -3.325 -16.775 1.00 88.12 301 GLU A O 1
ATOM 2449 N N . PHE A 1 302 ? -4.599 -3.283 -17.373 1.00 89.12 302 PHE A N 1
ATOM 2450 C CA . PHE A 1 302 ? -4.707 -1.841 -17.244 1.00 89.12 302 PHE A CA 1
ATOM 2451 C C . PHE A 1 302 ? -4.568 -1.381 -15.790 1.00 89.12 302 PHE A C 1
ATOM 2453 O O . PHE A 1 302 ? -3.881 -0.401 -15.520 1.00 89.12 302 PHE A O 1
ATOM 2460 N N . HIS A 1 303 ? -5.137 -2.117 -14.830 1.00 85.44 303 HIS A N 1
ATOM 2461 C CA . HIS A 1 303 ? -4.907 -1.855 -13.409 1.00 85.44 303 HIS A CA 1
ATOM 2462 C C . HIS A 1 303 ? -3.420 -1.986 -13.046 1.00 85.44 303 HIS A C 1
ATOM 2464 O O . HIS A 1 303 ? -2.884 -1.157 -12.308 1.00 85.44 303 HIS A O 1
ATOM 2470 N N . LYS A 1 304 ? -2.736 -3.010 -13.572 1.00 81.31 304 LYS A N 1
ATOM 2471 C CA . LYS A 1 304 ? -1.289 -3.182 -13.397 1.00 81.31 304 LYS A CA 1
ATOM 2472 C C . LYS A 1 304 ? -0.489 -2.081 -14.083 1.00 81.31 304 LYS A C 1
ATOM 2474 O O . LYS A 1 304 ? 0.491 -1.642 -13.514 1.00 81.31 304 LYS A O 1
ATOM 2479 N N . PHE A 1 305 ? -0.915 -1.569 -15.229 1.00 84.81 305 PHE A N 1
ATOM 2480 C CA . PHE A 1 305 ? -0.274 -0.416 -15.859 1.00 84.81 305 PHE A CA 1
ATOM 2481 C C . PHE A 1 305 ? -0.388 0.856 -15.005 1.00 84.81 305 PHE A C 1
ATOM 2483 O O . PHE A 1 305 ? 0.576 1.606 -14.902 1.00 84.81 305 PHE A O 1
ATOM 2490 N N . LEU A 1 306 ? -1.541 1.091 -14.367 1.00 80.94 306 LEU A N 1
ATOM 2491 C CA . LEU A 1 306 ? -1.735 2.248 -13.482 1.00 80.94 306 LEU A CA 1
ATOM 2492 C C . LEU A 1 306 ? -0.943 2.139 -12.171 1.00 80.94 306 LEU A C 1
ATOM 2494 O O . LEU A 1 306 ? -0.650 3.159 -11.552 1.00 80.94 306 LEU A O 1
ATOM 2498 N N . ASN A 1 307 ? -0.588 0.919 -11.760 1.00 75.00 307 ASN A N 1
ATOM 2499 C CA . ASN A 1 307 ? 0.240 0.630 -10.590 1.00 75.00 307 ASN A CA 1
ATOM 2500 C C . ASN A 1 307 ? 1.319 -0.408 -10.960 1.00 75.00 307 ASN A C 1
ATOM 2502 O O . ASN A 1 307 ? 1.224 -1.568 -10.534 1.00 75.00 307 ASN A O 1
ATOM 2506 N N . PRO A 1 308 ? 2.303 -0.032 -11.799 1.00 69.19 308 PRO A N 1
ATOM 2507 C CA . PRO A 1 308 ? 3.231 -0.991 -12.379 1.00 69.19 308 PRO A CA 1
ATOM 2508 C C . PRO A 1 308 ? 4.193 -1.527 -11.316 1.00 69.19 308 PRO A C 1
ATOM 2510 O O . PRO A 1 308 ? 4.624 -0.765 -10.442 1.00 69.19 308 PRO A O 1
ATOM 2513 N N . PRO A 1 309 ? 4.563 -2.822 -11.382 1.00 67.56 309 PRO A N 1
ATOM 2514 C CA . PRO A 1 309 ? 5.659 -3.346 -10.579 1.00 67.56 309 PRO A CA 1
ATOM 2515 C C . PRO A 1 309 ? 6.932 -2.534 -10.821 1.00 67.56 309 PRO A C 1
ATOM 2517 O O . PRO A 1 309 ? 7.143 -1.998 -11.913 1.00 67.56 309 PRO A O 1
ATOM 2520 N N . TYR A 1 310 ? 7.800 -2.459 -9.814 1.00 66.38 310 TYR A N 1
ATOM 2521 C CA . TYR A 1 310 ? 9.080 -1.787 -9.976 1.00 66.38 310 TYR A CA 1
ATOM 2522 C C . TYR A 1 310 ? 9.914 -2.467 -11.062 1.00 66.38 310 TYR A C 1
ATOM 2524 O O . TYR A 1 310 ? 10.066 -3.688 -11.061 1.00 66.38 310 TYR A O 1
ATOM 2532 N N . VAL A 1 311 ? 10.476 -1.656 -11.959 1.00 63.88 311 VAL A N 1
ATOM 2533 C CA . VAL A 1 311 ? 11.429 -2.100 -12.974 1.00 63.88 311 VAL A CA 1
ATOM 2534 C C . VAL A 1 311 ? 12.761 -1.413 -12.714 1.00 63.88 311 VAL A C 1
ATOM 2536 O O . VAL A 1 311 ? 12.861 -0.187 -12.720 1.00 63.88 311 VAL A O 1
ATOM 2539 N N . GLU A 1 312 ? 13.784 -2.229 -12.506 1.00 64.12 312 GLU A N 1
ATOM 2540 C CA . GLU A 1 312 ? 15.170 -1.821 -12.338 1.00 64.12 312 GLU A CA 1
ATOM 2541 C C . GLU A 1 312 ? 15.647 -1.054 -13.570 1.00 64.12 312 GLU A C 1
ATOM 2543 O O . GLU A 1 312 ? 15.373 -1.443 -14.716 1.00 64.12 312 GLU A O 1
ATOM 2548 N N . LYS A 1 313 ? 16.393 0.026 -13.329 1.00 64.75 313 LYS A N 1
ATOM 2549 C CA . LYS A 1 313 ? 16.832 0.936 -14.384 1.00 64.75 313 LYS A CA 1
ATOM 2550 C C . LYS A 1 313 ? 17.687 0.218 -15.421 1.00 64.75 313 LYS A C 1
ATOM 2552 O O . LYS A 1 313 ? 17.483 0.424 -16.606 1.00 64.75 313 LYS A O 1
ATOM 2557 N N . GLU A 1 314 ? 18.549 -0.703 -15.005 1.00 64.94 314 GLU A N 1
ATOM 2558 C CA . GLU A 1 314 ? 19.437 -1.469 -15.884 1.00 64.94 314 GLU A CA 1
ATOM 2559 C C . GLU A 1 314 ? 18.664 -2.246 -16.955 1.00 64.94 314 GLU A C 1
ATOM 2561 O O . GLU A 1 314 ? 19.182 -2.532 -18.030 1.00 64.94 314 GLU A O 1
ATOM 2566 N N . ILE A 1 315 ? 17.416 -2.613 -16.673 1.00 68.75 315 ILE A N 1
ATOM 2567 C CA . ILE A 1 315 ? 16.577 -3.366 -17.606 1.00 68.75 315 ILE A CA 1
ATOM 2568 C C . ILE A 1 315 ? 15.842 -2.447 -18.560 1.00 68.75 315 ILE A C 1
ATOM 2570 O O . ILE A 1 315 ? 15.733 -2.777 -19.739 1.00 68.75 315 ILE A O 1
ATOM 2574 N N . LEU A 1 316 ? 15.415 -1.280 -18.081 1.00 71.44 316 LEU A N 1
ATOM 2575 C CA . LEU A 1 316 ? 14.959 -0.216 -18.967 1.00 71.44 316 LEU A CA 1
ATOM 2576 C C . LEU A 1 316 ? 16.099 0.231 -19.890 1.00 71.44 316 LEU A C 1
ATOM 2578 O O . LEU A 1 316 ? 15.887 0.330 -21.092 1.00 71.44 316 LEU A O 1
ATOM 2582 N N . ASP A 1 317 ? 17.316 0.383 -19.372 1.00 73.38 317 ASP A N 1
ATOM 2583 C CA . ASP A 1 317 ? 18.506 0.755 -20.141 1.00 73.38 317 ASP A CA 1
ATOM 2584 C C . ASP A 1 317 ? 18.892 -0.345 -21.147 1.00 73.38 317 ASP A C 1
ATOM 2586 O O . ASP A 1 317 ? 19.246 -0.047 -22.284 1.00 73.38 317 ASP A O 1
ATOM 2590 N N . ARG A 1 318 ? 18.767 -1.634 -20.793 1.00 76.81 318 ARG A N 1
ATOM 2591 C CA . ARG A 1 318 ? 18.944 -2.745 -21.753 1.00 76.81 318 ARG A CA 1
ATOM 2592 C C . ARG A 1 318 ? 17.904 -2.726 -22.868 1.00 76.81 318 ARG A C 1
ATOM 2594 O O . ARG A 1 318 ? 18.227 -3.080 -23.999 1.00 76.81 318 ARG A O 1
ATOM 2601 N N . LEU A 1 319 ? 16.667 -2.358 -22.545 1.00 81.25 319 LEU A N 1
ATOM 2602 C CA . LEU A 1 319 ? 15.565 -2.330 -23.499 1.00 81.25 319 LEU A CA 1
ATOM 2603 C C . LEU A 1 319 ? 15.657 -1.121 -24.439 1.00 81.25 319 LEU A C 1
ATOM 2605 O O . LEU A 1 319 ? 15.497 -1.260 -25.647 1.00 81.25 319 LEU A O 1
ATOM 2609 N N . LEU A 1 320 ? 15.921 0.060 -23.883 1.00 78.81 320 LEU A N 1
ATOM 2610 C CA . LEU A 1 320 ? 15.907 1.344 -24.586 1.00 78.81 320 LEU A CA 1
ATOM 2611 C C . LEU A 1 320 ? 17.279 1.717 -25.177 1.00 78.81 320 LEU A C 1
ATOM 2613 O O . LEU A 1 320 ? 17.367 2.514 -26.119 1.00 78.81 320 LEU A O 1
ATOM 2617 N N . GLY A 1 321 ? 18.358 1.131 -24.653 1.00 79.12 321 GLY A N 1
ATOM 2618 C CA . GLY A 1 321 ? 19.731 1.504 -24.969 1.00 79.12 321 GLY A CA 1
ATOM 2619 C C . GLY A 1 321 ? 20.052 2.922 -24.469 1.00 79.12 321 GLY A C 1
ATOM 2620 O O . GLY A 1 321 ? 19.614 3.310 -23.390 1.00 79.12 321 GLY A O 1
ATOM 2621 N N . PRO A 1 322 ? 20.789 3.741 -25.242 1.00 74.19 322 PRO A N 1
ATOM 2622 C CA . PRO A 1 322 ? 21.127 5.114 -24.850 1.00 74.19 322 PRO A CA 1
ATOM 2623 C C . PRO A 1 322 ? 19.971 6.117 -25.032 1.00 74.19 322 PRO A C 1
ATOM 2625 O O . PRO A 1 322 ? 20.160 7.313 -24.815 1.00 74.19 322 PRO A O 1
ATOM 2628 N N . ARG A 1 323 ? 18.797 5.675 -25.501 1.00 74.06 323 ARG A N 1
ATOM 2629 C CA . ARG A 1 323 ? 17.671 6.550 -25.860 1.00 74.06 323 ARG A CA 1
ATOM 2630 C C . ARG A 1 323 ? 16.675 6.661 -24.708 1.00 74.06 323 ARG A C 1
ATOM 2632 O O . ARG A 1 323 ? 16.427 5.691 -24.002 1.00 74.06 323 ARG A O 1
ATOM 2639 N N . SER A 1 324 ? 16.062 7.832 -24.550 1.00 73.19 324 SER A N 1
ATOM 2640 C CA . SER A 1 324 ? 14.943 8.026 -23.625 1.00 73.19 324 SER A CA 1
ATOM 2641 C C . SER A 1 324 ? 13.603 7.747 -24.312 1.00 73.19 324 SER A C 1
ATOM 2643 O O . SER A 1 324 ? 13.461 7.943 -25.519 1.00 73.19 324 SER A O 1
ATOM 2645 N N . VAL A 1 325 ? 12.596 7.340 -23.533 1.00 72.44 325 VAL A N 1
ATOM 2646 C CA . VAL A 1 325 ? 11.232 7.062 -24.029 1.00 72.44 325 VAL A CA 1
ATOM 2647 C C . VAL A 1 325 ? 10.635 8.276 -24.748 1.00 72.44 325 VAL A C 1
ATOM 2649 O O . VAL A 1 325 ? 10.054 8.134 -25.821 1.00 72.44 325 VAL A O 1
ATOM 2652 N N . GLY A 1 326 ? 10.835 9.481 -24.200 1.00 71.88 326 GLY A N 1
ATOM 2653 C CA . GLY A 1 326 ? 10.335 10.725 -24.793 1.00 71.88 326 GLY A CA 1
ATOM 2654 C C . GLY A 1 326 ? 10.908 11.011 -26.185 1.00 71.88 326 GLY A C 1
ATOM 2655 O O . GLY A 1 326 ? 10.187 11.491 -27.058 1.00 71.88 326 GLY A O 1
ATOM 2656 N N . ALA A 1 327 ? 12.173 10.647 -26.422 1.00 77.81 327 ALA A N 1
ATOM 2657 C CA . ALA A 1 327 ? 12.843 10.841 -27.707 1.00 77.81 327 ALA A CA 1
ATOM 2658 C C . ALA A 1 327 ? 12.449 9.802 -28.774 1.00 77.81 327 ALA A C 1
ATOM 2660 O O . ALA A 1 327 ? 12.735 10.005 -29.952 1.00 77.81 327 ALA A O 1
ATOM 2661 N N . MET A 1 328 ? 11.809 8.695 -28.385 1.00 83.19 328 MET A N 1
ATOM 2662 C CA . MET A 1 328 ? 11.378 7.634 -29.298 1.00 83.19 328 MET A CA 1
ATOM 2663 C C . MET A 1 328 ? 9.940 7.858 -29.764 1.00 83.19 328 MET A C 1
ATOM 2665 O O . MET A 1 328 ? 9.081 8.279 -28.996 1.00 83.19 328 MET A O 1
ATOM 2669 N N . SER A 1 329 ? 9.637 7.535 -31.016 1.00 86.06 329 SER A N 1
ATOM 2670 C CA . SER A 1 329 ? 8.271 7.485 -31.544 1.00 86.06 329 SER A CA 1
ATOM 2671 C C . SER A 1 329 ? 7.536 6.210 -31.111 1.00 86.06 329 SER A C 1
ATOM 2673 O O . SER A 1 329 ? 8.147 5.184 -30.805 1.00 86.06 329 SER A O 1
ATOM 2675 N N . LEU A 1 330 ? 6.199 6.226 -31.170 1.00 84.19 330 LEU A N 1
ATOM 2676 C CA . LEU A 1 330 ? 5.376 5.030 -30.925 1.00 84.19 330 LEU A CA 1
ATOM 2677 C C . LEU A 1 330 ? 5.778 3.819 -31.787 1.00 84.19 330 LEU A C 1
ATOM 2679 O O . LEU A 1 330 ? 5.712 2.678 -31.332 1.00 84.19 330 LEU A O 1
ATOM 2683 N N . ARG A 1 331 ? 6.207 4.056 -33.033 1.00 85.94 331 ARG A N 1
ATOM 2684 C CA . ARG A 1 331 ? 6.651 2.991 -33.944 1.00 85.94 331 ARG A CA 1
ATOM 2685 C C . ARG A 1 331 ? 7.983 2.386 -33.518 1.00 85.94 331 ARG A C 1
ATOM 2687 O O . ARG A 1 331 ? 8.153 1.181 -33.648 1.00 85.94 331 ARG A O 1
ATOM 2694 N N . GLU A 1 332 ? 8.903 3.202 -33.014 1.00 87.12 332 GLU A N 1
ATOM 2695 C CA . GLU A 1 332 ? 10.196 2.721 -32.524 1.00 87.12 332 GLU A CA 1
ATOM 2696 C C . GLU A 1 332 ? 10.040 1.903 -31.245 1.00 87.12 332 GLU A C 1
ATOM 2698 O O . GLU A 1 332 ? 10.668 0.857 -31.125 1.00 87.12 332 GLU A O 1
ATOM 2703 N N . ILE A 1 333 ? 9.162 2.324 -30.326 1.00 86.06 333 ILE A N 1
ATOM 2704 C CA . ILE A 1 333 ? 8.860 1.538 -29.119 1.00 86.06 333 ILE A CA 1
ATOM 2705 C C . ILE A 1 333 ? 8.236 0.192 -29.501 1.00 86.06 333 ILE A C 1
ATOM 2707 O O . ILE A 1 333 ? 8.618 -0.833 -28.953 1.00 86.06 333 ILE A O 1
ATOM 2711 N N . HIS A 1 334 ? 7.351 0.165 -30.502 1.00 88.06 334 HIS A N 1
ATOM 2712 C CA . HIS A 1 334 ? 6.735 -1.076 -30.982 1.00 88.06 334 HIS A CA 1
ATOM 2713 C C . HIS A 1 334 ? 7.737 -2.109 -31.527 1.00 88.06 334 HIS A C 1
ATOM 2715 O O . HIS A 1 334 ? 7.438 -3.301 -31.559 1.00 88.06 334 HIS A O 1
ATOM 2721 N N . GLN A 1 335 ? 8.909 -1.662 -31.984 1.00 89.62 335 GLN A N 1
ATOM 2722 C CA . GLN A 1 335 ? 9.967 -2.530 -32.511 1.00 89.62 335 GLN A CA 1
ATOM 2723 C C . GLN A 1 335 ? 10.913 -3.054 -31.425 1.00 89.62 335 GLN A C 1
ATOM 2725 O O . GLN A 1 335 ? 11.798 -3.855 -31.729 1.00 89.62 335 GLN A O 1
ATOM 2730 N N . LEU A 1 336 ? 10.752 -2.614 -30.175 1.00 89.88 336 LEU A N 1
ATOM 2731 C CA . LEU A 1 336 ? 11.571 -3.096 -29.072 1.00 89.88 336 LEU A CA 1
ATOM 2732 C C . LEU A 1 336 ? 11.342 -4.595 -28.833 1.00 89.88 336 LEU A C 1
ATOM 2734 O O . LEU A 1 336 ? 10.240 -5.108 -29.057 1.00 89.88 336 LEU A O 1
ATOM 2738 N N . PRO A 1 337 ? 12.361 -5.324 -28.350 1.00 90.19 337 PRO A N 1
ATOM 2739 C CA . PRO A 1 337 ? 12.170 -6.706 -27.940 1.00 90.19 337 PRO A CA 1
ATOM 2740 C C . PRO A 1 337 ? 11.172 -6.794 -26.777 1.00 90.19 337 PRO A C 1
ATOM 2742 O O . PRO A 1 337 ? 11.001 -5.852 -26.004 1.00 90.19 337 PRO A O 1
ATOM 2745 N N . TYR A 1 338 ? 10.507 -7.940 -26.654 1.00 90.06 338 TYR A N 1
ATOM 2746 C CA . TYR A 1 338 ? 9.661 -8.243 -25.501 1.00 90.06 338 TYR A CA 1
ATOM 2747 C C . TYR A 1 338 ? 10.491 -8.979 -24.452 1.00 90.06 338 TYR A C 1
ATOM 2749 O O . TYR A 1 338 ? 11.175 -9.949 -24.776 1.00 90.06 338 TYR A O 1
ATOM 2757 N N . LEU A 1 339 ? 10.436 -8.511 -23.207 1.00 86.12 339 LEU A N 1
ATOM 2758 C CA . LEU A 1 339 ? 11.146 -9.115 -22.077 1.00 86.12 339 LEU A CA 1
ATOM 2759 C C . LEU A 1 339 ? 10.296 -10.154 -21.335 1.00 86.12 339 LEU A C 1
ATOM 2761 O O . LEU A 1 339 ? 10.849 -11.048 -20.703 1.00 86.12 339 LEU A O 1
ATOM 2765 N N . ASP A 1 340 ? 8.967 -10.056 -21.440 1.00 86.44 340 ASP A N 1
ATOM 2766 C CA . ASP A 1 340 ? 8.000 -11.028 -20.913 1.00 86.44 340 ASP A CA 1
ATOM 2767 C C . ASP A 1 340 ? 8.110 -11.326 -19.415 1.00 86.44 340 ASP A C 1
ATOM 2769 O O . ASP A 1 340 ? 7.861 -12.450 -18.969 1.00 86.44 340 ASP A O 1
ATOM 2773 N N . PHE A 1 341 ? 8.418 -10.309 -18.608 1.00 79.25 341 PHE A N 1
ATOM 2774 C CA . PHE A 1 341 ? 8.392 -10.475 -17.157 1.00 79.25 341 PHE A CA 1
ATOM 2775 C C . PHE A 1 341 ? 6.968 -10.740 -16.647 1.00 79.25 341 PHE A C 1
ATOM 2777 O O . PHE A 1 341 ? 6.019 -10.134 -17.143 1.00 79.25 341 PHE A O 1
ATOM 2784 N N . PRO A 1 342 ? 6.778 -11.632 -15.663 1.00 75.62 342 PRO A N 1
ATOM 2785 C CA . PRO A 1 342 ? 5.449 -11.935 -15.140 1.00 75.62 342 PRO A CA 1
ATOM 2786 C C . PRO A 1 342 ? 4.767 -10.685 -14.555 1.00 75.62 342 PRO A C 1
ATOM 2788 O O . PRO A 1 342 ? 5.402 -9.879 -13.882 1.00 75.62 342 PRO A O 1
ATOM 2791 N N . LEU A 1 343 ? 3.462 -10.536 -14.815 1.00 73.62 343 LEU A N 1
ATOM 2792 C CA . LEU A 1 343 ? 2.602 -9.511 -14.194 1.00 73.62 343 LEU A CA 1
ATOM 2793 C C . LEU A 1 343 ? 2.042 -9.938 -12.829 1.00 73.62 343 LEU A C 1
ATOM 2795 O O . LEU A 1 343 ? 1.534 -9.099 -12.079 1.00 73.62 343 LEU A O 1
ATOM 2799 N N . ASP A 1 344 ? 2.071 -11.243 -12.558 1.00 64.50 344 ASP A N 1
ATOM 2800 C CA . ASP A 1 344 ? 1.517 -11.863 -11.361 1.00 64.50 344 ASP A CA 1
ATOM 2801 C C . ASP A 1 344 ? 2.573 -11.885 -10.245 1.00 64.50 344 ASP A C 1
ATOM 2803 O O . ASP A 1 344 ? 3.712 -12.289 -10.477 1.00 64.50 344 ASP A O 1
ATOM 2807 N N . ASP A 1 345 ? 2.193 -11.409 -9.060 1.00 57.28 345 ASP A N 1
ATOM 2808 C CA . ASP A 1 345 ? 3.025 -11.249 -7.864 1.00 57.28 345 ASP A CA 1
ATOM 2809 C C . ASP A 1 345 ? 2.576 -12.167 -6.702 1.00 57.28 345 ASP A C 1
ATOM 2811 O O . ASP A 1 345 ? 3.011 -11.989 -5.563 1.00 57.28 345 ASP A O 1
ATOM 2815 N N . GLY A 1 346 ? 1.703 -13.150 -6.974 1.00 55.00 346 GLY A N 1
ATOM 2816 C CA . GLY A 1 346 ? 1.390 -14.262 -6.070 1.00 55.00 346 GLY A CA 1
ATOM 2817 C C . GLY A 1 346 ? 0.409 -13.964 -4.926 1.00 55.00 346 GLY A C 1
ATOM 2818 O O . GLY A 1 346 ? -0.045 -14.898 -4.259 1.00 55.00 346 GLY A O 1
ATOM 2819 N N . LEU A 1 347 ? 0.015 -12.703 -4.700 1.00 59.91 347 LEU A N 1
ATOM 2820 C CA . LEU A 1 347 ? -0.882 -12.294 -3.603 1.00 59.91 347 LEU A CA 1
ATOM 2821 C C . LEU A 1 347 ? -2.180 -11.646 -4.103 1.00 59.91 347 LEU A C 1
ATOM 2823 O O . LEU A 1 347 ? -2.570 -10.567 -3.664 1.00 59.91 347 LEU A O 1
ATOM 2827 N N . PHE A 1 348 ? -2.916 -12.351 -4.963 1.00 68.81 348 PHE A N 1
ATOM 2828 C CA . PHE A 1 348 ? -4.244 -11.914 -5.399 1.00 68.81 348 PHE A CA 1
ATOM 2829 C C . PHE A 1 348 ? -5.368 -12.680 -4.714 1.00 68.81 348 PHE A C 1
ATOM 2831 O O . PHE A 1 348 ? -5.398 -13.913 -4.634 1.00 68.81 348 PHE A O 1
ATOM 2838 N N . TYR A 1 349 ? -6.334 -11.922 -4.213 1.00 77.56 349 TYR A N 1
ATOM 2839 C CA . TYR A 1 349 ? -7.608 -12.438 -3.750 1.00 77.56 349 TYR A CA 1
ATOM 2840 C C . TYR A 1 349 ? -8.654 -11.333 -3.751 1.00 77.56 349 TYR A C 1
ATOM 2842 O O . TYR A 1 349 ? -8.332 -10.149 -3.674 1.00 77.56 349 TYR A O 1
ATOM 2850 N N . ASN A 1 350 ? -9.925 -11.722 -3.762 1.00 84.06 350 ASN A N 1
ATOM 2851 C CA . ASN A 1 350 ? -11.016 -10.793 -3.524 1.00 84.06 350 ASN A CA 1
ATOM 2852 C C . ASN A 1 350 ? -10.922 -10.182 -2.107 1.00 84.06 350 ASN A C 1
ATOM 2854 O O . ASN A 1 350 ? -11.367 -10.795 -1.127 1.00 84.06 350 ASN A O 1
ATOM 2858 N N . GLN A 1 351 ? -10.325 -8.984 -2.009 1.00 87.62 351 GLN A N 1
ATOM 2859 C CA . GLN A 1 351 ? -10.086 -8.278 -0.743 1.00 87.62 351 GLN A CA 1
ATOM 2860 C C . GLN A 1 351 ? -11.374 -8.134 0.062 1.00 87.62 351 GLN A C 1
ATOM 2862 O O . GLN A 1 351 ? -11.383 -8.413 1.254 1.00 87.62 351 GLN A O 1
ATOM 2867 N N . GLU A 1 352 ? -12.489 -7.790 -0.586 1.00 89.38 352 GLU A N 1
ATOM 2868 C CA . GLU A 1 352 ? -13.749 -7.550 0.118 1.00 89.38 352 GLU A CA 1
ATOM 2869 C C . GLU A 1 352 ? -14.279 -8.801 0.809 1.00 89.38 352 GLU A C 1
ATOM 2871 O O . GLU A 1 352 ? -14.690 -8.755 1.973 1.00 89.38 352 GLU A O 1
ATOM 2876 N N . LYS A 1 353 ? -14.233 -9.935 0.105 1.00 90.19 353 LYS A N 1
ATOM 2877 C CA . LYS A 1 353 ? -14.679 -11.226 0.629 1.00 90.19 353 LYS A CA 1
ATOM 2878 C C . LYS A 1 353 ? -13.820 -11.670 1.810 1.00 90.19 353 LYS A C 1
ATOM 2880 O O . LYS A 1 353 ? -14.352 -12.084 2.840 1.00 90.19 353 LYS A O 1
ATOM 2885 N N . VAL A 1 354 ? -12.499 -11.580 1.668 1.00 88.81 354 VAL A N 1
ATOM 2886 C CA . VAL A 1 354 ? -11.555 -12.027 2.701 1.00 88.81 354 VAL A CA 1
ATOM 2887 C C . VAL A 1 354 ? -11.601 -11.109 3.920 1.00 88.81 354 VAL A C 1
ATOM 2889 O O . VAL A 1 354 ? -11.724 -11.606 5.038 1.00 88.81 354 VAL A O 1
ATOM 2892 N N . TRP A 1 355 ? -11.597 -9.789 3.725 1.00 92.38 355 TRP A N 1
ATOM 2893 C CA . TRP A 1 355 ? -11.688 -8.814 4.813 1.00 92.38 355 TRP A CA 1
ATOM 2894 C C . TRP A 1 355 ? -12.997 -8.942 5.580 1.00 92.38 355 TRP A C 1
ATOM 2896 O O . TRP A 1 355 ? -12.985 -8.953 6.806 1.00 92.38 355 TRP A O 1
ATOM 2906 N N . THR A 1 356 ? -14.122 -9.119 4.877 1.00 92.75 356 THR A N 1
ATOM 2907 C CA . THR A 1 356 ? -15.419 -9.339 5.530 1.00 92.75 356 THR A CA 1
ATOM 2908 C C . THR A 1 356 ? -15.358 -10.547 6.463 1.00 92.75 356 THR A C 1
ATOM 2910 O O . THR A 1 356 ? -15.799 -10.454 7.602 1.00 92.75 356 THR A O 1
ATOM 2913 N N . ARG A 1 357 ? -14.760 -11.661 6.025 1.00 92.44 357 ARG A N 1
ATOM 2914 C CA . ARG A 1 357 ? -14.614 -12.863 6.856 1.00 92.44 357 ARG A CA 1
ATOM 2915 C C . ARG A 1 357 ? -13.693 -12.645 8.063 1.00 92.44 357 ARG A C 1
ATOM 2917 O O . ARG A 1 357 ? -14.029 -13.105 9.146 1.00 92.44 357 ARG A O 1
ATOM 2924 N N . ILE A 1 358 ? -12.560 -11.961 7.885 1.00 92.25 358 ILE A N 1
ATOM 2925 C CA . ILE A 1 358 ? -11.574 -11.724 8.957 1.00 92.25 358 ILE A CA 1
ATOM 2926 C C . ILE A 1 358 ? -12.117 -10.754 10.018 1.00 92.25 358 ILE A C 1
ATOM 2928 O O . ILE A 1 358 ? -11.891 -10.951 11.209 1.00 92.25 358 ILE A O 1
ATOM 2932 N N . LEU A 1 359 ? -12.829 -9.706 9.596 1.00 95.25 359 LEU A N 1
ATOM 2933 C CA . LEU A 1 359 ? -13.230 -8.592 10.463 1.00 95.25 359 LEU A CA 1
ATOM 2934 C C . LEU A 1 359 ? -14.607 -8.791 11.104 1.00 95.25 359 LEU A C 1
ATOM 2936 O O . LEU A 1 359 ? -14.846 -8.280 12.200 1.00 95.25 359 LEU A O 1
ATOM 2940 N N . ALA A 1 360 ? -15.507 -9.544 10.460 1.00 94.44 360 ALA A N 1
ATOM 2941 C CA . ALA A 1 360 ? -16.872 -9.753 10.942 1.00 94.44 360 ALA A CA 1
ATOM 2942 C C . ALA A 1 360 ? -16.981 -10.278 12.385 1.00 94.44 360 ALA A C 1
ATOM 2944 O O . ALA A 1 360 ? -17.915 -9.848 13.062 1.00 94.44 360 ALA A O 1
ATOM 2945 N N . PRO A 1 361 ? -16.098 -11.151 12.907 1.00 93.00 361 PRO A N 1
ATOM 2946 C CA . PRO A 1 361 ? -16.190 -11.588 14.301 1.00 93.00 361 PRO A CA 1
ATOM 2947 C C . PRO A 1 361 ? -16.031 -10.445 15.315 1.00 93.00 361 PRO A C 1
ATOM 2949 O O . PRO A 1 361 ? -16.625 -10.489 16.386 1.00 93.00 361 PRO A O 1
ATOM 2952 N N . PHE A 1 362 ? -15.273 -9.403 14.966 1.00 94.69 362 PHE A N 1
ATOM 2953 C CA . PHE A 1 362 ? -14.826 -8.372 15.906 1.00 94.69 362 PHE A CA 1
ATOM 2954 C C . PHE A 1 362 ? -15.511 -7.017 15.705 1.00 94.69 362 PHE A C 1
ATOM 2956 O O . PHE A 1 362 ? -15.624 -6.242 16.653 1.00 94.69 362 PHE A O 1
ATOM 2963 N N . PHE A 1 363 ? -15.972 -6.716 14.488 1.00 96.56 363 PHE A N 1
ATOM 2964 C CA . PHE A 1 363 ? -16.426 -5.374 14.123 1.00 96.56 363 PHE A CA 1
ATOM 2965 C C . PHE A 1 363 ? -17.781 -5.373 13.410 1.00 96.56 363 PHE A C 1
ATOM 2967 O O . PHE A 1 363 ? -18.082 -6.234 12.579 1.00 96.56 363 PHE A O 1
ATOM 2974 N N . ASN A 1 364 ? -18.605 -4.377 13.731 1.00 96.25 364 ASN A N 1
ATOM 2975 C CA . ASN A 1 364 ? -19.788 -4.003 12.971 1.00 96.25 364 ASN A CA 1
ATOM 2976 C C . ASN A 1 364 ? -19.331 -3.137 11.798 1.00 96.25 364 ASN A C 1
ATOM 2978 O O . ASN A 1 364 ? -18.858 -2.019 11.990 1.00 96.25 364 ASN A O 1
ATOM 2982 N N . LYS A 1 365 ? -19.436 -3.666 10.577 1.00 96.81 365 LYS A N 1
ATOM 2983 C CA . LYS A 1 365 ? -19.033 -2.950 9.363 1.00 96.81 365 LYS A CA 1
ATOM 2984 C C . LYS A 1 365 ? -19.914 -1.714 9.164 1.00 96.81 365 LYS A C 1
ATOM 2986 O O . LYS A 1 365 ? -21.112 -1.861 8.939 1.00 96.81 365 LYS A O 1
ATOM 2991 N N . ILE A 1 366 ? -19.298 -0.534 9.152 1.00 96.00 366 ILE A N 1
ATOM 2992 C CA . ILE A 1 366 ? -19.936 0.719 8.731 1.00 96.00 366 ILE A CA 1
ATOM 2993 C C . ILE A 1 366 ? -19.874 0.809 7.206 1.00 96.00 366 ILE A C 1
ATOM 2995 O O . ILE A 1 366 ? -20.900 0.940 6.541 1.00 96.00 366 ILE A O 1
ATOM 2999 N N . PHE A 1 367 ? -18.679 0.663 6.627 1.00 96.31 367 PHE A N 1
ATOM 3000 C CA . PHE A 1 367 ? -18.515 0.551 5.180 1.00 96.31 367 PHE A CA 1
ATOM 3001 C C . PHE A 1 367 ? -17.300 -0.288 4.789 1.00 96.31 367 PHE A C 1
ATOM 3003 O O . PHE A 1 367 ? -16.330 -0.422 5.530 1.00 96.31 367 PHE A O 1
ATOM 3010 N N . LEU A 1 368 ? -17.371 -0.820 3.572 1.00 95.62 368 LEU A N 1
ATOM 3011 C CA . LEU A 1 368 ? -16.268 -1.415 2.830 1.00 95.62 368 LEU A CA 1
ATOM 3012 C C . LEU A 1 368 ? -16.491 -1.048 1.368 1.00 95.62 368 LEU A C 1
ATOM 3014 O O . LEU A 1 368 ? -17.504 -1.455 0.801 1.00 95.62 368 LEU A O 1
ATOM 3018 N N . LYS A 1 369 ? -15.624 -0.212 0.800 1.00 93.12 369 LYS A N 1
ATOM 3019 C CA . LYS A 1 369 ? -15.834 0.344 -0.543 1.00 93.12 369 LYS A CA 1
ATOM 3020 C C . LYS A 1 369 ? -14.512 0.677 -1.237 1.00 93.12 369 LYS A C 1
ATOM 3022 O O . LYS A 1 369 ? -13.525 0.952 -0.545 1.00 93.12 369 LYS A O 1
ATOM 3027 N N . PRO A 1 370 ? -14.483 0.698 -2.579 1.00 91.19 370 PRO A N 1
ATOM 3028 C CA . PRO A 1 370 ? -13.380 1.303 -3.308 1.00 91.19 370 PRO A CA 1
ATOM 3029 C C . PRO A 1 370 ? -13.288 2.804 -3.000 1.00 91.19 370 PRO A C 1
ATOM 3031 O O . PRO A 1 370 ? -14.285 3.471 -2.705 1.00 91.19 370 PRO A O 1
ATOM 3034 N N . TYR A 1 371 ? -12.072 3.333 -3.062 1.00 90.69 371 TYR A N 1
ATOM 3035 C CA . TYR A 1 371 ? -11.761 4.738 -2.843 1.00 90.69 371 TYR A CA 1
ATOM 3036 C C . TYR A 1 371 ? -10.728 5.207 -3.865 1.00 90.69 371 TYR A C 1
ATOM 3038 O O . TYR A 1 371 ? -9.631 4.661 -3.960 1.00 90.69 371 TYR A O 1
ATOM 3046 N N . THR A 1 372 ? -11.072 6.260 -4.602 1.00 90.44 372 THR A N 1
ATOM 3047 C CA . THR A 1 372 ? -10.158 6.935 -5.526 1.00 90.44 372 THR A CA 1
ATOM 3048 C C . THR A 1 372 ? -10.132 8.422 -5.164 1.00 90.44 372 THR A C 1
ATOM 3050 O O . THR A 1 372 ? -11.168 9.083 -5.295 1.00 90.44 372 THR A O 1
ATOM 3053 N N . PRO A 1 373 ? -8.992 8.958 -4.686 1.00 87.94 373 PRO A N 1
ATOM 3054 C CA . PRO A 1 373 ? -8.838 10.375 -4.371 1.00 87.94 373 PRO A CA 1
ATOM 3055 C C . PRO A 1 373 ? -9.139 11.275 -5.574 1.00 87.94 373 PRO A C 1
ATOM 3057 O O . PRO A 1 373 ? -8.809 10.933 -6.708 1.00 87.94 373 PRO A O 1
ATOM 3060 N N . GLU A 1 374 ? -9.684 12.471 -5.336 1.00 86.38 374 GLU A N 1
ATOM 3061 C CA . GLU A 1 374 ? -9.988 13.426 -6.418 1.00 86.38 374 GLU A CA 1
ATOM 3062 C C . GLU A 1 374 ? -8.753 13.933 -7.169 1.00 86.38 374 GLU A C 1
ATOM 3064 O O . GLU A 1 374 ? -8.844 14.345 -8.322 1.00 86.38 374 GLU A O 1
ATOM 3069 N N . SER A 1 375 ? -7.586 13.930 -6.527 1.00 82.25 375 SER A N 1
ATOM 3070 C CA . SER A 1 375 ? -6.307 14.211 -7.188 1.00 82.25 375 SER A CA 1
ATOM 3071 C C . SER A 1 375 ? -5.991 13.161 -8.259 1.00 82.25 375 SER A C 1
ATOM 3073 O O . SER A 1 375 ? -5.598 13.516 -9.365 1.00 82.25 375 SER A O 1
ATOM 3075 N N . VAL A 1 376 ? -6.218 11.883 -7.944 1.00 85.19 376 VAL A N 1
ATOM 3076 C CA . VAL A 1 376 ? -5.973 10.741 -8.835 1.00 85.19 376 VAL A CA 1
ATOM 3077 C C . VAL A 1 376 ? -7.017 10.681 -9.944 1.00 85.19 376 VAL A C 1
ATOM 3079 O O . VAL A 1 376 ? -6.658 10.484 -11.098 1.00 85.19 376 VAL A O 1
ATOM 3082 N N . LYS A 1 377 ? -8.298 10.911 -9.629 1.00 87.62 377 LYS A N 1
ATOM 3083 C CA . LYS A 1 377 ? -9.356 10.965 -10.651 1.00 87.62 377 LYS A CA 1
ATOM 3084 C C . LYS A 1 377 ? -9.069 12.029 -11.705 1.00 87.62 377 LYS A C 1
ATOM 3086 O O . LYS A 1 377 ? -9.079 11.714 -12.888 1.00 87.62 377 LYS A O 1
ATOM 3091 N N . ARG A 1 378 ? -8.738 13.252 -11.274 1.00 86.25 378 ARG A N 1
ATOM 3092 C CA . ARG A 1 378 ? -8.389 14.350 -12.188 1.00 86.25 378 ARG A CA 1
ATOM 3093 C C . ARG A 1 378 ? -7.157 14.033 -13.034 1.00 86.25 378 ARG A C 1
ATOM 3095 O O . ARG A 1 378 ? -7.150 14.344 -14.219 1.00 86.25 378 ARG A O 1
ATOM 3102 N N . ASP A 1 379 ? -6.138 13.404 -12.449 1.00 83.69 379 ASP A N 1
ATOM 3103 C CA . ASP A 1 379 ? -4.953 12.949 -13.188 1.00 83.69 379 ASP A CA 1
ATOM 3104 C C . ASP A 1 379 ? -5.314 11.902 -14.258 1.00 83.69 379 ASP A C 1
ATOM 3106 O O . ASP A 1 379 ? -4.892 12.005 -15.408 1.00 83.69 379 ASP A O 1
ATOM 3110 N N . TRP A 1 380 ? -6.160 10.927 -13.923 1.00 88.31 380 TRP A N 1
ATOM 3111 C CA . TRP A 1 380 ? -6.616 9.913 -14.874 1.00 88.31 380 TRP A CA 1
ATOM 3112 C C . TRP A 1 380 ? -7.493 10.485 -15.985 1.00 88.31 380 TRP A C 1
ATOM 3114 O O . TRP A 1 380 ? -7.275 10.153 -17.147 1.00 88.31 380 TRP A O 1
ATOM 3124 N N . GLU A 1 381 ? -8.424 11.380 -15.657 1.00 89.44 381 GLU A N 1
ATOM 3125 C CA . GLU A 1 381 ? -9.267 12.082 -16.633 1.00 89.44 381 GLU A CA 1
ATOM 3126 C C . GLU A 1 381 ? -8.440 12.905 -17.629 1.00 89.44 381 GLU A C 1
ATOM 3128 O O . GLU A 1 381 ? -8.833 13.058 -18.786 1.00 89.44 381 GLU A O 1
ATOM 3133 N N . GLN A 1 382 ? -7.274 13.409 -17.215 1.00 88.12 382 GLN A N 1
ATOM 3134 C CA . GLN A 1 382 ? -6.344 14.095 -18.111 1.00 88.12 382 GLN A CA 1
ATOM 3135 C C . GLN A 1 382 ? -5.587 13.124 -19.025 1.00 88.12 382 GLN A C 1
ATOM 3137 O O . GLN A 1 382 ? -5.345 13.461 -20.183 1.00 88.12 382 GLN A O 1
ATOM 3142 N N . LYS A 1 383 ? -5.273 11.915 -18.548 1.00 86.56 383 LYS A N 1
ATOM 3143 C CA . LYS A 1 383 ? -4.420 10.938 -19.246 1.00 86.56 383 LYS A CA 1
ATOM 3144 C C . LYS A 1 383 ? -5.172 9.999 -20.186 1.00 86.56 383 LYS A C 1
ATOM 3146 O O . LYS A 1 383 ? -4.667 9.660 -21.257 1.00 86.56 383 LYS A O 1
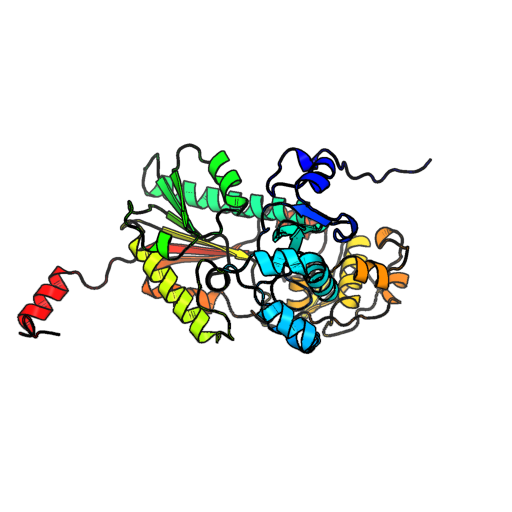ATOM 3151 N N . PHE A 1 384 ? -6.362 9.532 -19.812 1.00 92.19 384 PHE A N 1
ATOM 3152 C CA . PHE A 1 384 ? -7.080 8.534 -20.605 1.00 92.19 384 PHE A CA 1
ATOM 3153 C C . PHE A 1 384 ? -8.597 8.540 -20.402 1.00 92.19 384 PHE A C 1
ATOM 3155 O O . PHE A 1 384 ? -9.143 9.069 -19.440 1.00 92.19 384 PHE A O 1
ATOM 3162 N N . SER A 1 385 ? -9.285 7.849 -21.310 1.00 92.69 385 SER A N 1
ATOM 3163 C CA . SER A 1 385 ? -10.702 7.500 -21.213 1.00 92.69 385 SER A CA 1
ATOM 3164 C C . SER A 1 385 ? -10.903 5.994 -21.412 1.00 92.69 385 SER A C 1
ATOM 3166 O O . SER A 1 385 ? -10.304 5.393 -22.304 1.00 92.69 385 SER A O 1
ATOM 3168 N N . ALA A 1 386 ? -11.747 5.373 -20.579 1.00 89.88 386 ALA A N 1
ATOM 3169 C CA . ALA A 1 386 ? -11.985 3.920 -20.567 1.00 89.88 386 ALA A CA 1
ATOM 3170 C C . ALA A 1 386 ? -13.480 3.536 -20.684 1.00 89.88 386 ALA A C 1
ATOM 3172 O O . ALA A 1 386 ? -13.920 2.468 -20.251 1.00 89.88 386 ALA A O 1
ATOM 3173 N N . GLY A 1 387 ? -14.295 4.410 -21.284 1.00 84.25 387 GLY A N 1
ATOM 3174 C CA . GLY A 1 387 ? -15.730 4.176 -21.468 1.00 84.25 387 GLY A CA 1
ATOM 3175 C C . GLY A 1 387 ? -16.478 4.083 -20.134 1.00 84.25 387 GLY A C 1
ATOM 3176 O O . GLY A 1 387 ? -16.467 5.029 -19.358 1.00 84.25 387 GLY A O 1
ATOM 3177 N N . ARG A 1 388 ? -17.153 2.950 -19.884 1.00 82.88 388 ARG A N 1
ATOM 3178 C CA . ARG A 1 388 ? -17.890 2.687 -18.629 1.00 82.88 388 ARG A CA 1
ATOM 3179 C C . ARG A 1 388 ? -17.019 2.107 -17.512 1.00 82.88 388 ARG A C 1
ATOM 3181 O O . ARG A 1 388 ? -17.521 1.895 -16.414 1.00 82.88 388 ARG A O 1
ATOM 3188 N N . TYR A 1 389 ? -15.758 1.792 -17.798 1.00 85.88 389 TYR A N 1
ATOM 3189 C CA . TYR A 1 389 ? -14.844 1.257 -16.801 1.00 85.88 389 TYR A CA 1
ATOM 3190 C C . TYR A 1 389 ? -14.190 2.401 -16.027 1.00 85.88 389 TYR A C 1
ATOM 3192 O O . TYR A 1 389 ? -13.600 3.304 -16.621 1.00 85.88 389 TYR A O 1
ATOM 3200 N N . THR A 1 390 ? -14.265 2.335 -14.702 1.00 83.44 390 THR A N 1
ATOM 3201 C CA . THR A 1 390 ? -13.529 3.219 -13.799 1.00 83.44 390 THR A CA 1
ATOM 3202 C C . THR A 1 390 ? -12.533 2.359 -13.033 1.00 83.44 390 THR A C 1
ATOM 3204 O O . THR A 1 390 ? -12.963 1.408 -12.382 1.00 83.44 390 THR A O 1
ATOM 3207 N N . PRO A 1 391 ? -11.223 2.641 -13.115 1.00 84.50 391 PRO A N 1
ATOM 3208 C CA . PRO A 1 391 ? -10.253 1.880 -12.350 1.00 84.50 391 PRO A CA 1
ATOM 3209 C C . PRO A 1 391 ? -10.441 2.119 -10.850 1.00 84.50 391 PRO A C 1
ATOM 3211 O O . PRO A 1 391 ? -10.733 3.233 -10.408 1.00 84.50 391 PRO A O 1
ATOM 3214 N N . ASP A 1 392 ? -10.231 1.074 -10.063 1.00 84.19 392 ASP A N 1
ATOM 3215 C CA . ASP A 1 392 ? -10.123 1.200 -8.616 1.00 84.19 392 ASP A CA 1
ATOM 3216 C C . ASP A 1 392 ? -8.683 1.572 -8.235 1.00 84.19 392 ASP A C 1
ATOM 3218 O O . ASP A 1 392 ? -7.727 1.083 -8.836 1.00 84.19 392 ASP A O 1
ATOM 3222 N N . TYR A 1 393 ? -8.522 2.430 -7.225 1.00 84.56 393 TYR A N 1
ATOM 3223 C CA . TYR A 1 393 ? -7.204 2.849 -6.731 1.00 84.56 393 TYR A CA 1
ATOM 3224 C C . TYR A 1 393 ? -6.892 2.268 -5.347 1.00 84.56 393 TYR A C 1
ATOM 3226 O O . TYR A 1 393 ? -5.890 1.582 -5.151 1.00 84.56 393 TYR A O 1
ATOM 3234 N N . MET A 1 394 ? -7.771 2.506 -4.376 1.00 89.06 394 MET A N 1
ATOM 3235 C CA . MET A 1 394 ? -7.667 1.997 -3.010 1.00 89.06 394 MET A CA 1
ATOM 3236 C C . MET A 1 394 ? -8.957 1.295 -2.592 1.00 89.06 394 MET A C 1
ATOM 3238 O O . MET A 1 394 ? -10.005 1.442 -3.220 1.00 89.06 394 MET A O 1
ATOM 3242 N N . VAL A 1 395 ? -8.887 0.551 -1.494 1.00 91.75 395 VAL A N 1
ATOM 3243 C CA . VAL A 1 395 ? -10.045 0.036 -0.764 1.00 91.75 395 VAL A CA 1
ATOM 3244 C C . VAL A 1 395 ? -9.977 0.518 0.680 1.00 91.75 395 VAL A C 1
ATOM 3246 O O . VAL A 1 395 ? -8.901 0.553 1.286 1.00 91.75 395 VAL A O 1
ATOM 3249 N N . VAL A 1 396 ? -11.131 0.915 1.215 1.00 95.69 396 VAL A N 1
ATOM 3250 C CA . VAL A 1 396 ? -11.266 1.396 2.591 1.00 95.69 396 VAL A CA 1
ATOM 3251 C C . VAL A 1 396 ? -12.302 0.588 3.357 1.00 95.69 396 VAL A C 1
ATOM 3253 O O . VAL A 1 396 ? -13.353 0.234 2.818 1.00 95.69 396 VAL A O 1
ATOM 3256 N N . TYR A 1 397 ? -12.011 0.329 4.627 1.00 97.44 397 TYR A N 1
ATOM 3257 C CA . TYR A 1 397 ? -12.910 -0.310 5.581 1.00 97.44 397 TYR A CA 1
ATOM 3258 C C . TYR A 1 397 ? -13.028 0.555 6.828 1.00 97.44 397 TYR A C 1
ATOM 3260 O O . TYR A 1 397 ? -12.013 1.000 7.355 1.00 97.44 397 TYR A O 1
ATOM 3268 N N . LEU A 1 398 ? -14.246 0.719 7.334 1.00 97.81 398 LEU A N 1
ATOM 3269 C CA . LEU A 1 398 ? -14.496 1.255 8.666 1.00 97.81 398 LEU A CA 1
ATOM 3270 C C . LEU A 1 398 ? -15.441 0.317 9.409 1.00 97.81 398 LEU A C 1
ATOM 3272 O O . LEU A 1 398 ? -16.501 -0.052 8.888 1.00 97.81 398 LEU A O 1
ATOM 3276 N N . GLY A 1 399 ? -15.067 -0.049 10.629 1.00 97.06 399 GLY A N 1
ATOM 3277 C CA . GLY A 1 399 ? -15.887 -0.877 11.497 1.00 97.06 399 GLY A CA 1
ATOM 3278 C C . GLY A 1 399 ? -15.843 -0.415 12.942 1.00 97.06 399 GLY A C 1
ATOM 3279 O O . GLY A 1 399 ? -14.790 -0.055 13.455 1.00 97.06 399 GLY A O 1
ATOM 3280 N N . GLU A 1 400 ? -16.990 -0.469 13.599 1.00 96.88 400 GLU A N 1
ATOM 3281 C CA . GLU A 1 400 ? -17.128 -0.185 15.024 1.00 96.88 400 GLU A CA 1
ATOM 3282 C C . GLU A 1 400 ? -16.931 -1.463 15.835 1.00 96.88 400 GLU A C 1
ATOM 3284 O O . GLU A 1 400 ? -17.339 -2.549 15.407 1.00 96.88 400 GLU A O 1
ATOM 3289 N N . LYS A 1 401 ? -16.284 -1.359 16.997 1.00 95.81 401 LYS A N 1
ATOM 3290 C CA . LYS A 1 401 ? -16.040 -2.498 17.878 1.00 95.81 401 LYS A CA 1
ATOM 3291 C C . LYS A 1 401 ? -17.361 -3.177 18.248 1.00 95.81 401 LYS A C 1
ATOM 3293 O O . LYS A 1 401 ? -18.296 -2.545 18.729 1.00 95.81 401 LYS A O 1
ATOM 3298 N N . LYS A 1 402 ? -17.435 -4.498 18.062 1.00 93.56 402 LYS A N 1
ATOM 3299 C CA . LYS A 1 402 ? -18.561 -5.283 18.577 1.00 93.56 402 LYS A CA 1
ATOM 3300 C C . LYS A 1 402 ? -18.448 -5.443 20.090 1.00 93.56 402 LYS A C 1
ATOM 3302 O O . LYS A 1 402 ? -17.350 -5.760 20.571 1.00 93.56 402 LYS A O 1
ATOM 3307 N N . PRO A 1 403 ? -19.559 -5.311 20.835 1.00 85.06 403 PRO A N 1
ATOM 3308 C CA . PRO A 1 403 ? -19.580 -5.727 22.225 1.00 85.06 403 PRO A CA 1
ATOM 3309 C C . PRO A 1 403 ? -19.326 -7.242 22.310 1.00 85.06 403 PRO A C 1
ATOM 3311 O O . PRO A 1 403 ? -19.681 -7.980 21.382 1.00 85.06 403 PRO A O 1
ATOM 3314 N N . PRO A 1 404 ? -18.700 -7.725 23.394 1.00 74.62 404 PRO A N 1
ATOM 3315 C CA . PRO A 1 404 ? -18.576 -9.158 23.624 1.00 74.62 404 PRO A CA 1
ATOM 3316 C C . PRO A 1 404 ? -19.973 -9.792 23.665 1.00 74.62 404 PRO A C 1
ATOM 3318 O O . PRO A 1 404 ? -20.874 -9.267 24.313 1.00 74.62 404 PRO A O 1
ATOM 3321 N N . GLN A 1 405 ? -20.155 -10.913 22.959 1.00 68.88 405 GLN A N 1
ATOM 3322 C CA . GLN A 1 405 ? -21.444 -11.620 22.911 1.00 68.88 405 GLN A CA 1
ATOM 3323 C C . GLN A 1 405 ? -21.820 -12.263 24.251 1.00 68.88 405 GLN A C 1
ATOM 3325 O O . GLN A 1 405 ? -22.994 -12.512 24.495 1.00 68.88 405 GLN A O 1
ATOM 3330 N N . VAL A 1 406 ? -20.825 -12.534 25.098 1.00 67.00 406 VAL A N 1
ATOM 3331 C CA . VAL A 1 406 ? -20.987 -13.171 26.403 1.00 67.00 406 VAL A CA 1
ATOM 3332 C C . VAL A 1 406 ? -20.177 -12.371 27.415 1.00 67.00 406 VAL A C 1
ATOM 3334 O O . VAL A 1 406 ? -19.000 -12.080 27.178 1.00 67.00 406 VAL A O 1
ATOM 3337 N N . THR A 1 407 ? -20.795 -11.978 28.527 1.00 70.81 407 THR A N 1
ATOM 3338 C CA . THR A 1 407 ? -20.089 -11.264 29.596 1.00 70.81 407 THR A CA 1
ATOM 3339 C C . THR A 1 407 ? -19.383 -12.240 30.540 1.00 70.81 407 THR A C 1
ATOM 3341 O O . THR A 1 407 ? -19.705 -13.426 30.606 1.00 70.81 407 THR A O 1
ATOM 3344 N N . LEU A 1 408 ? -18.413 -11.746 31.316 1.00 69.50 408 LEU A N 1
ATOM 3345 C CA . LEU A 1 408 ? -17.786 -12.539 32.380 1.00 69.50 408 LEU A CA 1
ATOM 3346 C C . LEU A 1 408 ? -18.830 -13.018 33.405 1.00 69.50 408 LEU A C 1
ATOM 3348 O O . LEU A 1 408 ? -18.675 -14.089 33.979 1.00 69.50 408 LEU A O 1
ATOM 3352 N N . GLU A 1 409 ? -19.878 -12.230 33.646 1.00 71.75 409 GLU A N 1
ATOM 3353 C CA . GLU A 1 409 ? -20.973 -12.603 34.542 1.00 71.75 409 GLU A CA 1
ATOM 3354 C C . GLU A 1 409 ? -21.824 -13.727 33.958 1.00 71.75 409 GLU A C 1
ATOM 3356 O O . GLU A 1 409 ? -22.146 -14.665 34.681 1.00 71.75 409 GLU A O 1
ATOM 3361 N N . ASP A 1 410 ? -22.107 -13.690 32.653 1.00 76.62 410 ASP A N 1
ATOM 3362 C CA . ASP A 1 410 ? -22.805 -14.777 31.963 1.00 76.62 410 ASP A CA 1
ATOM 3363 C C . ASP A 1 410 ? -21.985 -16.070 32.002 1.00 76.62 410 ASP A C 1
ATOM 3365 O O . ASP A 1 410 ? -22.517 -17.109 32.376 1.00 76.62 410 ASP A O 1
ATOM 3369 N N . LEU A 1 411 ? -20.674 -15.996 31.734 1.00 74.62 411 LEU A N 1
ATOM 3370 C CA . LEU A 1 411 ? -19.769 -17.146 31.848 1.00 74.62 411 LEU A CA 1
ATOM 3371 C C . LEU A 1 411 ? -19.675 -17.663 33.285 1.00 74.62 411 LEU A C 1
ATOM 3373 O O . LEU A 1 411 ? -19.670 -18.872 33.503 1.00 74.62 411 LEU A O 1
ATOM 3377 N N . LYS A 1 412 ? -19.602 -16.776 34.284 1.00 73.69 412 LYS A N 1
ATOM 3378 C CA . LYS A 1 412 ? -19.590 -17.165 35.704 1.00 73.69 412 LYS A CA 1
ATOM 3379 C C . LYS A 1 412 ? -20.895 -17.841 36.104 1.00 73.69 412 LYS A C 1
ATOM 3381 O O . LYS A 1 412 ? -20.845 -18.837 36.819 1.00 73.69 412 LYS A O 1
ATOM 3386 N N . ARG A 1 413 ? -22.034 -17.327 35.636 1.00 76.56 413 ARG A N 1
ATOM 3387 C CA . ARG A 1 413 ? -23.356 -17.915 35.861 1.00 76.56 413 ARG A CA 1
ATOM 3388 C C . ARG A 1 413 ? -23.448 -19.291 35.206 1.00 76.56 413 ARG A C 1
ATOM 3390 O O . ARG A 1 413 ? -23.758 -20.249 35.895 1.00 76.56 413 ARG A O 1
ATOM 3397 N N . GLU A 1 414 ? -23.054 -19.419 33.945 1.00 76.12 414 GLU A N 1
ATOM 3398 C CA . GLU A 1 414 ? -23.062 -20.687 33.206 1.00 76.12 414 GLU A CA 1
ATOM 3399 C C . GLU A 1 414 ? -22.075 -21.716 33.798 1.00 76.12 414 GLU A C 1
ATOM 3401 O O . GLU A 1 414 ? -22.382 -22.903 33.911 1.00 76.12 414 GLU A O 1
ATOM 3406 N N . THR A 1 415 ? -20.907 -21.278 34.278 1.00 72.38 415 THR A N 1
ATOM 3407 C CA . THR A 1 415 ? -19.927 -22.143 34.969 1.00 72.38 415 THR A CA 1
ATOM 3408 C C . THR A 1 415 ? -20.434 -22.591 36.347 1.00 72.38 415 THR A C 1
ATOM 3410 O O . THR A 1 415 ? -20.214 -23.733 36.756 1.00 72.38 415 THR A O 1
ATOM 3413 N N . ALA A 1 416 ? -21.135 -21.711 37.069 1.00 71.81 416 ALA A N 1
ATOM 3414 C CA . ALA A 1 416 ? -21.772 -22.042 38.341 1.00 71.81 416 ALA A CA 1
ATOM 3415 C C . ALA A 1 416 ? -22.969 -22.992 38.151 1.00 71.81 416 ALA A C 1
ATOM 3417 O O . ALA A 1 416 ? -23.107 -23.962 38.896 1.00 71.81 416 ALA A O 1
ATOM 3418 N N . GLU A 1 417 ? -23.794 -22.762 37.127 1.00 76.81 417 GLU A N 1
ATOM 3419 C CA . GLU A 1 417 ? -24.953 -23.592 36.771 1.00 76.81 417 GLU A CA 1
ATOM 3420 C C . GLU A 1 417 ? -24.540 -24.969 36.233 1.00 76.81 417 GLU A C 1
ATOM 3422 O O . GLU A 1 417 ? -25.165 -25.977 36.566 1.00 76.81 417 GLU A O 1
ATOM 3427 N N . SER A 1 418 ? -23.443 -25.046 35.474 1.00 74.81 418 SER A N 1
ATOM 3428 C CA . SER A 1 418 ? -22.891 -26.308 34.957 1.00 74.81 418 SER A CA 1
ATOM 3429 C C . SER A 1 418 ? -22.175 -27.157 36.013 1.00 74.81 418 SER A C 1
ATOM 3431 O O . SER A 1 418 ? -21.791 -28.288 35.716 1.00 74.81 418 SER A O 1
ATOM 3433 N N . LYS A 1 419 ? -21.998 -26.653 37.247 1.00 65.25 419 LYS A N 1
ATOM 3434 C CA . LYS A 1 419 ? -21.256 -27.310 38.345 1.00 65.25 419 LYS A CA 1
ATOM 3435 C C . LYS A 1 419 ? -19.808 -27.696 37.992 1.00 65.25 419 LYS A C 1
ATOM 3437 O O . LYS A 1 419 ? -19.206 -28.507 38.689 1.00 65.25 419 LYS A O 1
ATOM 3442 N N . LEU A 1 420 ? -19.238 -27.103 36.941 1.00 65.88 420 LEU A N 1
ATOM 3443 C CA . LEU A 1 420 ? -17.840 -27.294 36.528 1.00 65.88 420 LEU A CA 1
ATOM 3444 C C . LEU A 1 420 ? -16.875 -26.354 37.270 1.00 65.88 420 LEU A C 1
ATOM 3446 O O . LEU A 1 420 ? -15.657 -26.439 37.105 1.00 65.88 420 LEU A O 1
ATOM 3450 N N . ALA A 1 421 ? -17.407 -25.460 38.108 1.00 55.31 421 ALA A N 1
ATOM 3451 C CA . ALA A 1 421 ? -16.623 -24.612 38.993 1.00 55.31 421 ALA A CA 1
ATOM 3452 C C . ALA A 1 421 ? -15.842 -25.469 40.009 1.00 55.31 421 ALA A C 1
ATOM 3454 O O . ALA A 1 421 ? -16.400 -25.935 40.999 1.00 55.31 421 ALA A O 1
ATOM 3455 N N . GLY A 1 422 ? -14.543 -25.667 39.762 1.00 57.06 422 GLY A N 1
ATOM 3456 C CA . GLY A 1 422 ? -13.639 -26.382 40.669 1.00 57.06 422 GLY A CA 1
ATOM 3457 C C . GLY A 1 422 ? -12.940 -27.610 40.083 1.00 57.06 422 GLY A C 1
ATOM 3458 O O . GLY A 1 422 ? -12.182 -28.247 40.810 1.00 57.06 422 GLY A O 1
ATOM 3459 N N . CYS A 1 423 ? -13.132 -27.944 38.802 1.00 48.03 423 CYS A N 1
ATOM 3460 C CA . CYS A 1 423 ? -12.262 -28.922 38.144 1.00 48.03 423 CYS A CA 1
ATOM 3461 C C . CYS A 1 423 ? -10.848 -28.324 37.993 1.00 48.03 423 CYS A C 1
ATOM 3463 O O . CYS A 1 423 ? -10.707 -27.299 37.319 1.00 48.03 423 CYS A O 1
ATOM 3465 N N . PRO A 1 424 ? -9.806 -28.912 38.612 1.00 46.59 424 PRO A N 1
ATOM 3466 C CA . PRO A 1 424 ? -8.437 -28.511 38.332 1.00 46.59 424 PRO A CA 1
ATOM 3467 C C . PRO A 1 424 ? -8.116 -28.858 36.873 1.00 46.59 424 PRO A C 1
ATOM 3469 O O . PRO A 1 424 ? -8.544 -29.907 36.388 1.00 46.59 424 PRO A O 1
ATOM 3472 N N . LEU A 1 425 ? -7.398 -27.961 36.193 1.00 39.88 425 LEU A N 1
ATOM 3473 C CA . LEU A 1 425 ? -6.796 -28.230 34.883 1.00 39.88 425 LEU A CA 1
ATOM 3474 C C . LEU A 1 425 ? -5.721 -29.313 34.983 1.00 39.88 425 LEU A C 1
ATOM 3476 O O . LEU A 1 425 ? -4.917 -29.240 35.943 1.00 39.88 425 LEU A O 1
#

Sequence (425 aa):
MVGTDSIRQESFLKEDSYGFIKTEEFESLGIDASHIPPGTFPARKHPSRLLSRFGGNAFGFGFFEVYDRLSPKDLQLLQSITPDKPEVVRKYYREINRIYESIGLLIRFSSLGKPYYLIPVSFLSSSLSTIRNKADEISRVIEAHRKKTLKENQSIGLLTSSDDLLIPELSLRFKEHQFVILDSVEKLSAPRESLDLVILPRELVEIVSTERFSPRTRGMISKKHLEDFAVFLMGKVHTLLKADGELFIITGRFPPEARQEIKVRFHTEEEAKDFLLFSHVFKTERRYQARAKSFATSAFEFHKFLNPPYVEKEILDRLLGPRSVGAMSLREIHQLPYLDFPLDDGLFYNQEKVWTRILAPFFNKIFLKPYTPESVKRDWEQKFSAGRYTPDYMVVYLGEKKPPQVTLEDLKRETAESKLAGCPL

Radius of gyration: 24.22 Å; chains: 1; bounding box: 58×55×75 Å

Secondary structure (DSSP, 8-state):
--------TTGGGGS-SS-BPPGGGHHHHT--GGGS-TTEEEESSPPS--BBTTSSBTTSTTGGGGGGGS-HHHHHHHHH--TT-HHHHHHHHHHHHHHHHHTT--EEE-TTS-EEEEEEHHHHHHHHHHHHHHHHHHHHHHHHHHHHHT-SS-EEEEES-TT-THHHHHHHH-TTSEEEEE-SHHHHHS--PPEEEEEE-S-HHHHHTSTTT-TT-SS---HHHHHHHHHHHHHHHHHHEEEEEEEEEEEEPPPPS---EEEEEESSHHHHHHHHHHHHHB--SS---TTSSEEEEEHHHHHHHHSPPB--HHHHHHHHTT--TTTS-HHHHHTSPP--B-S--S----HHHHHHHHHTTTEEEEEEEEE--HHHHHHHHHHEE-TT-----EEEEEEEEPPPSS-HHHHHHHHHHTT-TT---

Foldseek 3Di:
DDDPPPPPPPVLPPPQLQAFDDPVCCVVQQHDCVLADPQWTKGQHDEPFFAALQFGGLQCQPVPSCPVVDDPVLVVLVVPDDPVCLVSCLVCQVVVSVVSVVSRRQWGAGNSSRIIGIHGNVCSVVVVVVLVLLLVVVVVVVVVLCVVVVDQEFEEEEADAPSYSNVVVNCVVCVRYHYDYNLAVCSLVPDDAAGQEYEYAEALLVSCSDCRHPVPPPDDDDPVNSLVSSLVSLVSNLVRHDQFHKYKYKYWDQQDPDQPWWKKAWPDQLLLLLLLLLCQAAAAPDNFDLPHSMDGGGSNSVLCSVVPRDDDVVVVCVQQPPDDSVRDGSVRSSPTHRNHRYSDNPDDDDSVVSVCVSNVVWWDWPDKDFDDDPVRVVVDVNTMDTDPDDRGTMIMTMTTTDDPPADPVNVVVVCVVVVVPPDDD